Protein AF-A0A9Q0TB83-F1 (afdb_monomer_lite)

pLDDT: mean 80.04, std 19.89, range [26.11, 98.31]

Secondary structure (DSSP, 8-state):
--THHHHHHHHHHHHHHHHHHHHHHHHHHHHHHHHHHHHHHHHHHHHHHHHHHHHHHHHHHHHHHHHHHHHHHHHHHHHHHHHHHHHHHHHHHHHHHHHHHHHHHHHHHHHHHHHHHHHHHHHHHHHHHHHHHHHHHHHHHHHHHHHHHHHHHHHHHHHHHHHHHHHHHHHHHHHHHHHHHHHHHHHHHHHHHHHHHHHHHHHHHHHHHHHHHHHHHHHHHHHHHHHHHHHHHHHHHHHHHHHHHHHHHHHHHHHHHHHHHHHHHHHHHHHHHHHHHHHHHHHHHHHHHHHHHHHHHHHHHHHHHHHHHHHHHHHHHHHHHHHHHHHHHHHHTTS------------------------------------------------------------S-SSSTTTTTTTHHHHHHHHHHHHHHHHHHHHHHHHHHHHHHHHHHHHHTTTHHHHHHHHHHHHHHHHHHHHHHHHHHHHHHHHHHHHHHHHHHHHHHHHHHHHHHHHHHHHHHHHHHHHHHHHHHHHHHHHHHHSSHHHHHHHHHHHHHHHHHHHHHHHHHHHHHHHHHHHHHHHHHHHHHHHHHHHTTS-SS--HHHHHHHHHHHHHHHHHHHHHHHHHHHHHHHHHHHTT--S--SS--HHHHHHHHHHHHHHHHHHHHHHHHHHHHHHHHHHHHHHHTS-------------------------------

InterPro domains:
  IPR044986 Kinesin-like protein KIF15/KIN-12 [PTHR37739] (1-675)

Organism: Salix viminalis (NCBI:txid40686)

Foldseek 3Di:
DDDPPVVVVVVVVVVVVVVVVVVVVVVVVVVVVVVVVVVVVVVVVVVVVVVVVVVVVVVVVVVVVVVVVVVVVVVVVVVVVVVVVVVVVVVVVVVVVVVVVVVVVVVVVVVVVVVVVVVVVVVVVVVVVVVVVVVVVVVVVVVVVVVVVVVVVVVVVVVVVVVVVVVVVVVVVVVVVVVVVVVVVVVVVVVVVVVVVVVVVVVVVVVVVVVVVVVVVVVVVVVVVVVVVVVVVVVVVVVVVVVVVVVVVVVVVVVVVVVVVVVVVVVVVVVVVVVVVVVVVVVVVVVVVVVVVVVVVVVVVVVVVVVVVVVVVVVVVVVVVVVVVVVVCVVPVVDDDDDDDDYYDDDDDYDYYDYDDYYDDYDDDYDDDYDDDDDDDDDDDDDDDDDDDDDDDDPVPDDPVPPPPPVVVPVVVVVVVVVVVVVVVVVVVVVVVVVVVVVVVVVPVVPPPVVVVVVVVVVVVVVVVVVVVVVVVVVVVVVVVVVVVVVVVVVVVVVVVVVVVVVVVVVVVVVVVVVVVVVVVVVVVCCVVPPPPVVVVVVVVVVVVVVVVVVVVVVVVVVVVVVVVVVVVVVVVLQVQLVVCVVVVHHSDDPVVVVVVVVVVVVVVVVVVVVVVVVLQVVLVVLCVLLVNPDDDPDRDNVNSVVSNVSNVVVVVVVVVVVVVVVVVVVVVVVVVVVVVDDDDDDDDDDDDDDDDDDDDDDDDDDDDDDDD

Structure (mmCIF, N/CA/C/O backbone):
data_AF-A0A9Q0TB83-F1
#
_entry.id   AF-A0A9Q0TB83-F1
#
loop_
_atom_site.group_PDB
_atom_site.id
_atom_site.type_symbol
_atom_site.label_atom_id
_atom_site.label_alt_id
_atom_site.label_comp_id
_atom_site.label_asym_id
_atom_site.label_entity_id
_atom_site.label_seq_id
_atom_site.pdbx_PDB_ins_code
_atom_site.Cartn_x
_atom_site.Cartn_y
_atom_site.Cartn_z
_atom_site.occupancy
_atom_site.B_iso_or_equiv
_atom_site.auth_seq_id
_atom_site.auth_comp_id
_atom_site.auth_asym_id
_atom_site.auth_atom_id
_atom_site.pdbx_PDB_model_num
ATOM 1 N N . MET A 1 1 ? 113.212 32.435 -199.109 1.00 47.84 1 MET A N 1
ATOM 2 C CA . MET A 1 1 ? 112.636 33.709 -198.626 1.00 47.84 1 MET A CA 1
ATOM 3 C C . MET A 1 1 ? 111.562 33.370 -197.595 1.00 47.84 1 MET A C 1
ATOM 5 O O . MET A 1 1 ? 110.557 32.819 -198.005 1.00 47.84 1 MET A O 1
ATOM 9 N N . SER A 1 2 ? 111.717 33.551 -196.282 1.00 51.28 2 SER A N 1
ATOM 10 C CA . SER A 1 2 ? 112.899 33.879 -195.463 1.00 51.28 2 SER A CA 1
ATOM 11 C C . SER A 1 2 ? 112.811 33.107 -194.129 1.00 51.28 2 SER A C 1
ATOM 13 O O . SER A 1 2 ? 111.715 32.747 -193.710 1.00 51.28 2 SER A O 1
ATOM 15 N N . LEU A 1 3 ? 113.940 32.843 -193.462 1.00 61.44 3 LEU A N 1
ATOM 16 C CA . LEU A 1 3 ? 114.033 31.925 -192.308 1.00 61.44 3 LEU A CA 1
ATOM 17 C C . LEU A 1 3 ? 113.318 32.427 -191.031 1.00 61.44 3 LEU A C 1
ATOM 19 O O . LEU A 1 3 ? 113.013 31.650 -190.132 1.00 61.44 3 LEU A O 1
ATOM 23 N N . GLN A 1 4 ? 113.062 33.733 -190.943 1.00 61.66 4 GLN A N 1
ATOM 24 C CA . GLN A 1 4 ? 112.719 34.432 -189.699 1.00 61.66 4 GLN A CA 1
ATOM 25 C C . GLN A 1 4 ? 111.324 34.102 -189.128 1.00 61.66 4 GLN A C 1
ATOM 27 O O . GLN A 1 4 ? 111.122 34.214 -187.922 1.00 61.66 4 GLN A O 1
ATOM 32 N N . ALA A 1 5 ? 110.375 33.658 -189.961 1.00 62.22 5 ALA A N 1
ATOM 33 C CA . ALA A 1 5 ? 109.004 33.360 -189.527 1.00 62.22 5 ALA A CA 1
ATOM 34 C C . ALA A 1 5 ? 108.886 32.067 -188.691 1.00 62.22 5 ALA A C 1
ATOM 36 O O . ALA A 1 5 ? 108.107 32.009 -187.743 1.00 62.22 5 ALA A O 1
ATOM 37 N N . GLU A 1 6 ? 109.680 31.038 -189.006 1.00 64.75 6 GLU A N 1
ATOM 38 C CA . GLU A 1 6 ? 109.620 29.736 -188.317 1.00 64.75 6 GLU A CA 1
ATOM 39 C C . GLU A 1 6 ? 110.173 29.814 -186.883 1.00 64.75 6 GLU A C 1
ATOM 41 O O . GLU A 1 6 ? 109.763 29.053 -186.007 1.00 64.75 6 GLU A O 1
ATOM 46 N N . LEU A 1 7 ? 111.093 30.753 -186.635 1.00 66.06 7 LEU A N 1
ATOM 47 C CA . LEU A 1 7 ? 111.731 30.948 -185.333 1.00 66.06 7 LEU A CA 1
ATOM 48 C C . LEU A 1 7 ? 110.746 31.563 -184.323 1.00 66.06 7 LEU A C 1
ATOM 50 O O . LEU A 1 7 ? 110.625 31.051 -183.213 1.00 66.06 7 LEU A O 1
ATOM 54 N N . LEU A 1 8 ? 109.959 32.562 -184.748 1.00 68.19 8 LEU A N 1
ATOM 55 C CA . LEU A 1 8 ? 108.850 33.119 -183.959 1.00 68.19 8 LEU A CA 1
ATOM 56 C C . LEU A 1 8 ? 107.824 32.040 -183.581 1.00 68.19 8 LEU A C 1
ATOM 58 O O . LEU A 1 8 ? 107.511 31.887 -182.404 1.00 68.19 8 LEU A O 1
ATOM 62 N N . ARG A 1 9 ? 107.381 31.207 -184.540 1.00 76.81 9 ARG A N 1
ATOM 63 C CA . ARG A 1 9 ? 106.395 30.146 -184.246 1.00 76.81 9 ARG A CA 1
ATOM 64 C C . ARG A 1 9 ? 106.901 29.133 -183.208 1.00 76.81 9 ARG A C 1
ATOM 66 O O . ARG A 1 9 ? 106.096 28.568 -182.476 1.00 76.81 9 ARG A O 1
ATOM 73 N N . LYS A 1 10 ? 108.214 28.881 -183.129 1.00 72.81 10 LYS A N 1
ATOM 74 C CA . LYS A 1 10 ? 108.795 28.009 -182.092 1.00 72.81 10 LYS A CA 1
ATOM 75 C C . LYS A 1 10 ? 108.897 28.684 -180.726 1.00 72.81 10 LYS A C 1
ATOM 77 O O . LYS A 1 10 ? 108.683 28.011 -179.722 1.00 72.81 10 LYS A O 1
ATOM 82 N N . ASP A 1 11 ? 109.190 29.979 -180.693 1.00 76.88 11 ASP A N 1
ATOM 83 C CA . ASP A 1 11 ? 109.245 30.766 -179.458 1.00 76.88 11 ASP A CA 1
ATOM 84 C C . ASP A 1 11 ? 107.853 30.876 -178.804 1.00 76.88 11 ASP A C 1
ATOM 86 O O . ASP A 1 11 ? 107.709 30.700 -177.596 1.00 76.88 11 ASP A O 1
ATOM 90 N N . ASP A 1 12 ? 106.798 31.040 -179.606 1.00 76.75 12 ASP A N 1
ATOM 91 C CA . ASP A 1 12 ? 105.415 31.058 -179.112 1.00 76.75 12 ASP A CA 1
ATOM 92 C C . ASP A 1 12 ? 104.936 29.682 -178.612 1.00 76.75 12 ASP A C 1
ATOM 94 O O . ASP A 1 12 ? 104.252 29.603 -177.591 1.00 76.75 12 ASP A O 1
ATOM 98 N N . ILE A 1 13 ? 105.360 28.581 -179.249 1.00 75.06 13 ILE A N 1
ATOM 99 C CA . ILE A 1 13 ? 105.106 27.216 -178.745 1.00 75.06 13 ILE A CA 1
ATOM 100 C C . ILE A 1 13 ? 105.832 26.971 -177.411 1.00 75.06 13 ILE A C 1
ATOM 102 O O . ILE A 1 13 ? 105.264 26.350 -176.514 1.00 75.06 13 ILE A O 1
ATOM 106 N N . LEU A 1 14 ? 107.061 27.474 -177.245 1.00 73.88 14 LEU A N 1
ATOM 107 C CA . LEU A 1 14 ? 107.795 27.375 -175.977 1.00 73.88 14 LEU A CA 1
ATOM 108 C C . LEU A 1 14 ? 107.129 28.180 -174.853 1.00 73.88 14 LEU A C 1
ATOM 110 O O . LEU A 1 14 ? 107.052 27.685 -173.730 1.00 73.88 14 LEU A O 1
ATOM 114 N N . LYS A 1 15 ? 106.587 29.369 -175.148 1.00 75.50 15 LYS A N 1
ATOM 115 C CA . LYS A 1 15 ? 105.777 30.141 -174.187 1.00 75.50 15 LYS A CA 1
ATOM 116 C C . LYS A 1 15 ? 104.497 29.400 -173.801 1.00 75.50 15 LYS A C 1
ATOM 118 O O . LYS A 1 15 ? 104.183 29.351 -172.618 1.00 75.50 15 LYS A O 1
ATOM 123 N N . GLY A 1 16 ? 103.809 28.782 -174.766 1.00 76.81 16 GLY A N 1
ATOM 124 C CA . GLY A 1 16 ? 102.638 27.934 -174.511 1.00 76.81 16 GLY A CA 1
ATOM 125 C C . GLY A 1 16 ? 102.958 26.773 -173.566 1.00 76.81 16 GLY A C 1
ATOM 126 O O . GLY A 1 16 ? 102.356 26.662 -172.506 1.00 76.81 16 GLY A O 1
ATOM 127 N N . LEU A 1 17 ? 103.991 25.983 -173.876 1.00 77.94 17 LEU A N 1
ATOM 128 C CA . LEU A 1 17 ? 104.422 24.869 -173.020 1.00 77.94 17 LEU A CA 1
ATOM 129 C C . LEU A 1 17 ? 104.922 25.326 -171.639 1.00 77.94 17 LEU A C 1
ATOM 131 O O . LEU A 1 17 ? 104.732 24.613 -170.655 1.00 77.94 17 LEU A O 1
ATOM 135 N N . SER A 1 18 ? 105.540 26.508 -171.540 1.00 76.56 18 SER A N 1
ATOM 136 C CA . SER A 1 18 ? 105.903 27.101 -170.248 1.00 76.56 18 SER A CA 1
ATOM 137 C C . SER A 1 18 ? 104.668 27.491 -169.435 1.00 76.56 18 SER A C 1
ATOM 139 O O . SER A 1 18 ? 104.659 27.276 -168.227 1.00 76.56 18 SER A O 1
ATOM 141 N N . PHE A 1 19 ? 103.637 28.046 -170.078 1.00 82.75 19 PHE A N 1
ATOM 142 C CA . PHE A 1 19 ? 102.373 28.398 -169.436 1.00 82.75 19 PHE A CA 1
ATOM 143 C C . PHE A 1 19 ? 101.620 27.148 -168.965 1.00 82.75 19 PHE A C 1
ATOM 145 O O . PHE A 1 19 ? 101.244 27.081 -167.799 1.00 82.75 19 PHE A O 1
ATOM 152 N N . ASP A 1 20 ? 101.490 26.126 -169.815 1.00 81.69 20 ASP A N 1
ATOM 153 C CA . ASP A 1 20 ? 100.854 24.851 -169.462 1.00 81.69 20 ASP A CA 1
ATOM 154 C C . ASP A 1 20 ? 101.584 24.152 -168.301 1.00 81.69 20 ASP A C 1
ATOM 156 O O . ASP A 1 20 ? 100.946 23.593 -167.408 1.00 81.69 20 ASP A O 1
ATOM 160 N N . MET A 1 21 ? 102.922 24.222 -168.264 1.00 78.88 21 MET A N 1
ATOM 161 C CA . MET A 1 21 ? 103.725 23.695 -167.155 1.00 78.88 21 MET A CA 1
ATOM 162 C C . MET A 1 21 ? 103.516 24.489 -165.859 1.00 78.88 21 MET A C 1
ATOM 164 O O . MET A 1 21 ? 103.385 23.885 -164.795 1.00 78.88 21 MET A O 1
ATOM 168 N N . SER A 1 22 ? 103.437 25.823 -165.927 1.00 78.25 22 SER A N 1
ATOM 169 C CA . SER A 1 22 ? 103.083 26.653 -164.769 1.00 78.25 22 SER A CA 1
ATOM 170 C C . SER A 1 22 ? 101.671 26.351 -164.264 1.00 78.25 22 SER A C 1
ATOM 172 O O . SER A 1 22 ? 101.496 26.194 -163.061 1.00 78.25 22 SER A O 1
ATOM 174 N N . LEU A 1 23 ? 100.694 26.183 -165.160 1.00 79.69 23 LEU A N 1
ATOM 175 C CA . LEU A 1 23 ? 99.310 25.846 -164.815 1.00 79.69 23 LEU A CA 1
ATOM 176 C C . LEU A 1 23 ? 99.207 24.447 -164.179 1.00 79.69 23 LEU A C 1
ATOM 178 O O . LEU A 1 23 ? 98.492 24.250 -163.196 1.00 79.69 23 LEU A O 1
ATOM 182 N N . LEU A 1 24 ? 99.972 23.476 -164.691 1.00 80.25 24 LEU A N 1
ATOM 183 C CA . LEU A 1 24 ? 100.104 22.148 -164.088 1.00 80.25 24 LEU A CA 1
ATOM 184 C C . LEU A 1 24 ? 100.742 22.224 -162.698 1.00 80.25 24 LEU A C 1
ATOM 186 O O . LEU A 1 24 ? 100.201 21.634 -161.764 1.00 80.25 24 LEU A O 1
ATOM 190 N N . GLN A 1 25 ? 101.834 22.972 -162.530 1.00 81.38 25 GLN A N 1
ATOM 191 C CA . GLN A 1 25 ? 102.493 23.160 -161.235 1.00 81.38 25 GLN A CA 1
ATOM 192 C C . GLN A 1 25 ? 101.585 23.877 -160.220 1.00 81.38 25 GLN A C 1
ATOM 194 O O . GLN A 1 25 ? 101.531 23.471 -159.060 1.00 81.38 25 GLN A O 1
ATOM 199 N N . GLU A 1 26 ? 100.835 24.891 -160.650 1.00 79.94 26 GLU A N 1
ATOM 200 C CA . GLU A 1 26 ? 99.838 25.595 -159.838 1.00 79.94 26 GLU A CA 1
ATOM 201 C C . GLU A 1 26 ? 98.699 24.653 -159.422 1.00 79.94 26 GLU A C 1
ATOM 203 O O . GLU A 1 26 ? 98.368 24.574 -158.240 1.00 79.94 26 GLU A O 1
ATOM 208 N N . SER A 1 27 ? 98.165 23.850 -160.351 1.00 80.06 27 SER A N 1
ATOM 209 C CA . SER A 1 27 ? 97.141 22.842 -160.037 1.00 80.06 27 SER A CA 1
ATOM 210 C C . SER A 1 27 ? 97.658 21.738 -159.102 1.00 80.06 27 SER A C 1
ATOM 212 O O . SER A 1 27 ? 96.923 21.274 -158.229 1.00 80.06 27 SER A O 1
ATOM 214 N N . ALA A 1 28 ? 98.932 21.349 -159.226 1.00 80.62 28 ALA A N 1
ATOM 215 C CA . ALA A 1 28 ? 99.582 20.361 -158.368 1.00 80.62 28 ALA A CA 1
ATOM 216 C C . ALA A 1 28 ? 99.884 20.908 -156.962 1.00 80.62 28 ALA A C 1
ATOM 218 O O . ALA A 1 28 ? 99.779 20.157 -155.993 1.00 80.62 28 ALA A O 1
ATOM 219 N N . SER A 1 29 ? 100.206 22.202 -156.830 1.00 82.94 29 SER A N 1
ATOM 220 C CA . SER A 1 29 ? 100.262 22.863 -155.519 1.00 82.94 29 SER A CA 1
ATOM 221 C C . SER A 1 29 ? 98.865 22.927 -154.922 1.00 82.94 29 SER A C 1
ATOM 223 O O . SER A 1 29 ? 98.625 22.303 -153.901 1.00 82.94 29 SER A O 1
ATOM 225 N N . ASN A 1 30 ? 97.904 23.541 -155.616 1.00 83.50 30 ASN A N 1
ATOM 226 C CA . ASN A 1 30 ? 96.541 23.743 -155.123 1.00 83.50 30 ASN A CA 1
ATOM 227 C C . ASN A 1 30 ? 95.863 22.421 -154.701 1.00 83.50 30 ASN A C 1
ATOM 229 O O . ASN A 1 30 ? 95.249 22.355 -153.643 1.00 83.50 30 ASN A O 1
ATOM 233 N N . THR A 1 31 ? 96.030 21.327 -155.454 1.00 84.12 31 THR A N 1
ATOM 234 C CA . THR A 1 31 ? 95.508 20.002 -155.048 1.00 84.12 31 THR A CA 1
ATOM 235 C C . THR A 1 31 ? 96.263 19.369 -153.876 1.00 84.12 31 THR A C 1
ATOM 237 O O . THR A 1 31 ? 95.663 18.611 -153.111 1.00 84.12 31 THR A O 1
ATOM 240 N N . LYS A 1 32 ? 97.551 19.679 -153.679 1.00 86.19 32 LYS A N 1
ATOM 241 C CA . LYS A 1 32 ? 98.289 19.298 -152.468 1.00 86.19 32 LYS A CA 1
ATOM 242 C C . LYS A 1 32 ? 97.834 20.132 -151.267 1.00 86.19 32 LYS A C 1
ATOM 244 O O . LYS A 1 32 ? 97.542 19.558 -150.225 1.00 86.19 32 LYS A O 1
ATOM 249 N N . ASP A 1 33 ? 97.716 21.442 -151.432 1.00 84.94 33 ASP A N 1
ATOM 250 C CA . ASP A 1 33 ? 97.310 22.389 -150.396 1.00 84.94 33 ASP A CA 1
ATOM 251 C C . ASP A 1 33 ? 95.868 22.082 -149.936 1.00 84.94 33 ASP A C 1
ATOM 253 O O . ASP A 1 33 ? 95.614 21.934 -148.745 1.00 84.94 33 ASP A O 1
ATOM 257 N N . GLN A 1 34 ? 94.944 21.805 -150.867 1.00 85.38 34 GLN A N 1
ATOM 258 C CA . GLN A 1 34 ? 93.609 21.262 -150.566 1.00 85.38 34 GLN A CA 1
ATOM 259 C C . GLN A 1 34 ? 93.661 19.927 -149.810 1.00 85.38 34 GLN A C 1
ATOM 261 O O . GLN A 1 34 ? 92.884 19.722 -148.880 1.00 85.38 34 GLN A O 1
ATOM 266 N N . LYS A 1 35 ? 94.554 19.006 -150.192 1.00 87.06 35 LYS A N 1
ATOM 267 C CA . LYS A 1 35 ? 94.688 17.694 -149.543 1.00 87.06 35 LYS A CA 1
ATOM 268 C C . LYS A 1 35 ? 95.242 17.799 -148.124 1.00 87.06 35 LYS A C 1
ATOM 270 O O . LYS A 1 35 ? 94.802 17.046 -147.259 1.00 87.06 35 LYS A O 1
ATOM 275 N N . ASP A 1 36 ? 96.201 18.686 -147.888 1.00 86.75 36 ASP A N 1
ATOM 276 C CA . ASP A 1 36 ? 96.790 18.883 -146.567 1.00 86.75 36 ASP A CA 1
ATOM 277 C C . ASP A 1 36 ? 95.835 19.692 -145.659 1.00 86.75 36 ASP A C 1
ATOM 279 O O . ASP A 1 36 ? 95.626 19.275 -144.522 1.00 86.75 36 ASP A O 1
ATOM 283 N N . ASN A 1 37 ? 95.102 20.686 -146.187 1.00 87.06 37 ASN A N 1
ATOM 284 C CA . ASN A 1 37 ? 93.962 21.319 -145.497 1.00 87.06 37 ASN A CA 1
ATOM 285 C C . ASN A 1 37 ? 92.870 20.299 -145.116 1.00 87.06 37 ASN A C 1
ATOM 287 O O . ASN A 1 37 ? 92.308 20.355 -144.026 1.00 87.06 37 ASN A O 1
ATOM 291 N N . LEU A 1 38 ? 92.550 19.349 -146.005 1.00 87.00 38 LEU A N 1
ATOM 292 C CA . LEU A 1 38 ? 91.522 18.334 -145.746 1.00 87.00 38 LEU A CA 1
ATOM 293 C C . LEU A 1 38 ? 91.980 17.322 -144.684 1.00 87.00 38 LEU A C 1
ATOM 295 O O . LEU A 1 38 ? 91.157 16.878 -143.890 1.00 87.00 38 LEU A O 1
ATOM 299 N N . LYS A 1 39 ? 93.283 17.008 -144.597 1.00 88.62 39 LYS A N 1
ATOM 300 C CA . LYS A 1 39 ? 93.833 16.268 -143.446 1.00 88.62 39 LYS A CA 1
ATOM 301 C C . LYS A 1 39 ? 93.726 17.069 -142.155 1.00 88.62 39 LYS A C 1
ATOM 303 O O . LYS A 1 39 ? 93.330 16.492 -141.155 1.00 88.62 39 LYS A O 1
ATOM 308 N N . GLU A 1 40 ? 94.076 18.356 -142.166 1.00 88.38 40 GLU A N 1
ATOM 309 C CA . GLU A 1 40 ? 93.980 19.214 -140.979 1.00 88.38 40 GLU A CA 1
ATOM 310 C C . GLU A 1 40 ? 92.530 19.269 -140.471 1.00 88.38 40 GLU A C 1
ATOM 312 O O . GLU A 1 40 ? 92.277 19.057 -139.283 1.00 88.38 40 GLU A O 1
ATOM 317 N N . MET A 1 41 ? 91.568 19.411 -141.389 1.00 87.00 41 MET A N 1
ATOM 318 C CA . MET A 1 41 ? 90.133 19.315 -141.109 1.00 87.00 41 MET A CA 1
ATOM 319 C C . MET A 1 41 ? 89.727 17.945 -140.541 1.00 87.00 41 MET A C 1
ATOM 321 O O . MET A 1 41 ? 88.942 17.897 -139.602 1.00 87.00 41 MET A O 1
ATOM 325 N N . VAL A 1 42 ? 90.273 16.833 -141.049 1.00 89.25 42 VAL A N 1
ATOM 326 C CA . VAL A 1 42 ? 90.033 15.497 -140.467 1.00 89.25 42 VAL A CA 1
ATOM 327 C C . VAL A 1 42 ? 90.627 15.395 -139.062 1.00 89.25 42 VAL A C 1
ATOM 329 O O . VAL A 1 42 ? 89.900 15.042 -138.147 1.00 89.25 42 VAL A O 1
ATOM 332 N N . THR A 1 43 ? 91.883 15.791 -138.839 1.00 89.38 43 THR A N 1
ATOM 333 C CA . THR A 1 43 ? 92.513 15.709 -137.505 1.00 89.38 43 THR A CA 1
ATOM 334 C C . THR A 1 43 ? 91.873 16.635 -136.469 1.00 89.38 43 THR A C 1
ATOM 336 O O . THR A 1 43 ? 91.892 16.337 -135.279 1.00 89.38 43 THR A O 1
ATOM 339 N N . THR A 1 44 ? 91.286 17.756 -136.900 1.00 89.25 44 THR A N 1
ATOM 340 C CA . THR A 1 44 ? 90.510 18.640 -136.016 1.00 89.25 44 THR A CA 1
ATOM 341 C C . THR A 1 44 ? 89.094 18.117 -135.781 1.00 89.25 44 THR A C 1
ATOM 343 O O . THR A 1 44 ? 88.579 18.289 -134.682 1.00 89.25 44 THR A O 1
ATOM 346 N N . MET A 1 45 ? 88.489 17.417 -136.746 1.00 90.88 45 MET A N 1
ATOM 347 C CA . MET A 1 45 ? 87.229 16.694 -136.549 1.00 90.88 45 MET A CA 1
ATOM 348 C C . MET A 1 45 ? 87.406 15.503 -135.594 1.00 90.88 45 MET A C 1
ATOM 350 O O . MET A 1 45 ? 86.642 15.393 -134.645 1.00 90.88 45 MET A O 1
ATOM 354 N N . GLU A 1 46 ? 88.450 14.687 -135.770 1.00 91.50 46 GLU A N 1
ATOM 355 C CA . GLU A 1 46 ? 88.827 13.591 -134.862 1.00 91.50 46 GLU A CA 1
ATOM 356 C C . GLU A 1 46 ? 89.052 14.113 -133.429 1.00 91.50 46 GLU A C 1
ATOM 358 O O . GLU A 1 46 ? 88.506 13.564 -132.475 1.00 91.50 46 GLU A O 1
ATOM 363 N N . ALA A 1 47 ? 89.772 15.232 -133.267 1.00 91.00 47 ALA A N 1
ATOM 364 C CA . ALA A 1 47 ? 89.976 15.859 -131.959 1.00 91.00 47 ALA A CA 1
ATOM 365 C C . ALA A 1 47 ? 88.680 16.411 -131.326 1.00 91.00 47 ALA A C 1
ATOM 367 O O . ALA A 1 47 ? 88.531 16.370 -130.105 1.00 91.00 47 ALA A O 1
ATOM 368 N N . LEU A 1 48 ? 87.739 16.915 -132.135 1.00 92.00 48 LEU A N 1
ATOM 369 C CA . LEU A 1 48 ? 86.422 17.364 -131.669 1.00 92.00 48 LEU A CA 1
ATOM 370 C C . LEU A 1 48 ? 85.485 16.192 -131.341 1.00 92.00 48 LEU A C 1
ATOM 372 O O . LEU A 1 48 ? 84.664 16.321 -130.436 1.00 92.00 48 LEU A O 1
ATOM 376 N N . GLU A 1 49 ? 85.606 15.055 -132.029 1.00 92.50 49 GLU A N 1
ATOM 377 C CA . GLU A 1 49 ? 84.899 13.815 -131.689 1.00 92.50 49 GLU A CA 1
ATOM 378 C C . GLU A 1 49 ? 85.421 13.234 -130.363 1.00 92.50 49 GLU A C 1
ATOM 380 O O . GLU A 1 49 ? 84.616 12.927 -129.483 1.00 92.50 49 GLU A O 1
ATOM 385 N N . ASP A 1 50 ? 86.743 13.188 -130.158 1.00 93.00 50 ASP A N 1
ATOM 386 C CA . ASP A 1 50 ? 87.356 12.816 -128.873 1.00 93.00 50 ASP A CA 1
ATOM 387 C C . ASP A 1 50 ? 86.930 13.771 -127.737 1.00 93.00 50 ASP A C 1
ATOM 389 O O . ASP A 1 50 ? 86.535 13.315 -126.658 1.00 93.00 50 ASP A O 1
ATOM 393 N N . GLU A 1 51 ? 86.943 15.095 -127.957 1.00 93.75 51 GLU A N 1
ATOM 394 C CA . GLU A 1 51 ? 86.461 16.058 -126.955 1.00 93.75 51 GLU A CA 1
ATOM 395 C C . GLU A 1 51 ? 84.961 15.879 -126.668 1.00 93.75 51 GLU A C 1
ATOM 397 O O . GLU A 1 51 ? 84.558 15.909 -125.502 1.00 93.75 51 GLU A O 1
ATOM 402 N N . LEU A 1 52 ? 84.132 15.631 -127.689 1.00 93.19 52 LEU A N 1
ATOM 403 C CA . LEU A 1 52 ? 82.699 15.376 -127.528 1.00 93.19 52 LEU A CA 1
ATOM 404 C C . LEU A 1 52 ? 82.432 14.095 -126.725 1.00 93.19 52 LEU A C 1
ATOM 406 O O . LEU A 1 52 ? 81.566 14.102 -125.850 1.00 93.19 52 LEU A O 1
ATOM 410 N N . VAL A 1 53 ? 83.191 13.019 -126.958 1.00 94.38 53 VAL A N 1
ATOM 411 C CA . VAL A 1 53 ? 83.106 11.774 -126.173 1.00 94.38 53 VAL A CA 1
ATOM 412 C C . VAL A 1 53 ? 83.504 12.023 -124.716 1.00 94.38 53 VAL A C 1
ATOM 414 O O . VAL A 1 53 ? 82.781 11.612 -123.803 1.00 94.38 53 VAL A O 1
ATOM 417 N N . VAL A 1 54 ? 84.595 12.757 -124.469 1.00 93.62 54 VAL A N 1
ATOM 418 C CA . VAL A 1 54 ? 85.002 13.139 -123.106 1.00 93.62 54 VAL A CA 1
ATOM 419 C C . VAL A 1 54 ? 83.908 13.969 -122.429 1.00 93.62 54 VAL A C 1
ATOM 421 O O . VAL A 1 54 ? 83.498 13.637 -121.315 1.00 93.62 54 VAL A O 1
ATOM 424 N N . LYS A 1 55 ? 83.372 14.991 -123.106 1.00 94.44 55 LYS A N 1
ATOM 425 C CA . LYS A 1 55 ? 82.313 15.875 -122.591 1.00 94.44 55 LYS A CA 1
ATOM 426 C C . LYS A 1 55 ? 80.987 15.142 -122.358 1.00 94.44 55 LYS A C 1
ATOM 428 O O . LYS A 1 55 ? 80.323 15.431 -121.366 1.00 94.44 55 LYS A O 1
ATOM 433 N N . SER A 1 56 ? 80.631 14.153 -123.184 1.00 93.31 56 SER A N 1
ATOM 434 C CA . SER A 1 56 ? 79.488 13.264 -122.919 1.00 93.31 56 SER A CA 1
ATOM 435 C C . SER A 1 56 ? 79.723 12.431 -121.659 1.00 93.31 56 SER A C 1
ATOM 437 O O . SER A 1 56 ? 78.845 12.356 -120.805 1.00 93.31 56 SER A O 1
ATOM 439 N N . SER A 1 57 ? 80.932 11.889 -121.467 1.00 93.69 57 SER A N 1
ATOM 440 C CA . SER A 1 57 ? 81.255 11.107 -120.265 1.00 93.69 57 SER A CA 1
ATOM 441 C C . SER A 1 57 ? 81.290 11.953 -118.979 1.00 93.69 57 SER A C 1
ATOM 443 O O . SER A 1 57 ? 80.938 11.459 -117.907 1.00 93.69 57 SER A O 1
ATOM 445 N N . GLU A 1 58 ? 81.676 13.233 -119.065 1.00 94.31 58 GLU A N 1
ATOM 446 C CA . GLU A 1 58 ? 81.566 14.213 -117.972 1.00 94.31 58 GLU A CA 1
ATOM 447 C C . GLU A 1 58 ? 80.096 14.560 -117.671 1.00 94.31 58 GLU A C 1
ATOM 449 O O . GLU A 1 58 ? 79.700 14.652 -116.504 1.00 94.31 58 GLU A O 1
ATOM 454 N N . LEU A 1 59 ? 79.265 14.714 -118.708 1.00 94.38 59 LEU A N 1
ATOM 455 C CA . LEU A 1 59 ? 77.829 14.967 -118.572 1.00 94.38 59 LEU A CA 1
ATOM 456 C C . LEU A 1 59 ? 77.099 13.768 -117.943 1.00 94.38 59 LEU A C 1
ATOM 458 O O . LEU A 1 59 ? 76.326 13.942 -117.007 1.00 94.38 59 LEU A O 1
ATOM 462 N N . GLU A 1 60 ? 77.392 12.544 -118.377 1.00 95.06 60 GLU A N 1
ATOM 463 C CA . GLU A 1 60 ? 76.838 11.317 -117.789 1.00 95.06 60 GLU A CA 1
ATOM 464 C C . GLU A 1 60 ? 77.242 11.155 -116.315 1.00 95.06 60 GLU A C 1
ATOM 466 O O . GLU A 1 60 ? 76.397 10.853 -115.470 1.00 95.06 60 GLU A O 1
ATOM 471 N N . GLN A 1 61 ? 78.506 11.433 -115.970 1.00 94.94 61 GLN A N 1
ATOM 472 C CA . GLN A 1 61 ? 78.977 11.411 -114.579 1.00 94.94 61 GLN A CA 1
ATOM 473 C C . GLN A 1 61 ? 78.297 12.476 -113.707 1.00 94.94 61 GLN A C 1
ATOM 475 O O . GLN A 1 61 ? 77.955 12.198 -112.556 1.00 94.94 61 GLN A O 1
ATOM 480 N N . THR A 1 62 ? 78.076 13.684 -114.231 1.00 94.00 62 THR A N 1
ATOM 481 C CA . THR A 1 62 ? 77.399 14.757 -113.482 1.00 94.00 62 THR A CA 1
ATOM 482 C C . THR A 1 62 ? 75.893 14.520 -113.350 1.00 94.00 62 THR A C 1
ATOM 484 O O . THR A 1 62 ? 75.348 14.775 -112.277 1.00 94.00 62 THR A O 1
ATOM 487 N N . ILE A 1 63 ? 75.233 13.929 -114.353 1.00 95.31 63 ILE A N 1
ATOM 488 C CA . ILE A 1 63 ? 73.840 13.460 -114.255 1.00 95.31 63 ILE A CA 1
ATOM 489 C C . ILE A 1 63 ? 73.716 12.355 -113.197 1.00 95.31 63 ILE A C 1
ATOM 491 O O . ILE A 1 63 ? 72.864 12.453 -112.315 1.00 95.31 63 ILE A O 1
ATOM 495 N N . ALA A 1 64 ? 74.591 11.345 -113.222 1.00 95.06 64 ALA A N 1
ATOM 496 C CA . ALA A 1 64 ? 74.598 10.276 -112.220 1.00 95.06 64 ALA A CA 1
ATOM 497 C C . ALA A 1 64 ? 74.867 10.810 -110.799 1.00 95.06 64 ALA A C 1
ATOM 499 O O . ALA A 1 64 ? 74.296 10.316 -109.825 1.00 95.06 64 ALA A O 1
ATOM 500 N N . HIS A 1 65 ? 75.695 11.853 -110.665 1.00 95.44 65 HIS A N 1
ATOM 501 C CA . HIS A 1 65 ? 75.902 12.530 -109.388 1.00 95.44 65 HIS A CA 1
ATOM 502 C C . HIS A 1 65 ? 74.664 13.321 -108.931 1.00 95.44 65 HIS A C 1
ATOM 504 O O . HIS A 1 65 ? 74.313 13.233 -107.755 1.00 95.44 65 HIS A O 1
ATOM 510 N N . SER A 1 66 ? 73.967 14.023 -109.837 1.00 94.19 66 SER A N 1
ATOM 511 C CA . SER A 1 66 ? 72.696 14.707 -109.531 1.00 94.19 66 SER A CA 1
ATOM 512 C C . SER A 1 66 ? 71.641 13.714 -109.050 1.00 94.19 66 SER A C 1
ATOM 514 O O . SER A 1 66 ? 71.085 13.894 -107.975 1.00 94.19 66 SER A O 1
ATOM 516 N N . GLN A 1 67 ? 71.458 12.599 -109.763 1.00 95.69 67 GLN A N 1
ATOM 517 C CA . GLN A 1 67 ? 70.518 11.536 -109.386 1.00 95.69 67 GLN A CA 1
ATOM 518 C C . GLN A 1 67 ? 70.839 10.923 -108.013 1.00 95.69 67 GLN A C 1
ATOM 520 O O . GLN A 1 67 ? 69.929 10.621 -107.242 1.00 95.69 67 GLN A O 1
ATOM 525 N N . LEU A 1 68 ? 72.124 10.772 -107.664 1.00 96.19 68 LEU A N 1
ATOM 526 C CA . LEU A 1 68 ? 72.532 10.323 -106.329 1.00 96.19 68 LEU A CA 1
ATOM 527 C C . LEU A 1 68 ? 72.204 11.360 -105.241 1.00 96.19 68 LEU A C 1
ATOM 529 O O . LEU A 1 68 ? 71.771 10.981 -104.154 1.00 96.19 68 LEU A O 1
ATOM 533 N N . LEU A 1 69 ? 72.397 12.653 -105.519 1.00 95.44 69 LEU A N 1
ATOM 534 C CA . LEU A 1 69 ? 72.048 13.737 -104.595 1.00 95.44 69 LEU A CA 1
ATOM 535 C C . LEU A 1 69 ? 70.529 13.902 -104.449 1.00 95.44 69 LEU A C 1
ATOM 537 O O . LEU A 1 69 ? 70.054 14.125 -103.340 1.00 95.44 69 LEU A O 1
ATOM 541 N N . GLU A 1 70 ? 69.765 13.736 -105.528 1.00 95.56 70 GLU A N 1
ATOM 542 C CA . GLU A 1 70 ? 68.299 13.707 -105.526 1.00 95.56 70 GLU A CA 1
ATOM 543 C C . GLU A 1 70 ? 67.779 12.534 -104.686 1.00 95.56 70 GLU A C 1
ATOM 545 O O . GLU A 1 70 ? 66.955 12.746 -103.800 1.00 95.56 70 GLU A O 1
ATOM 550 N N . ALA A 1 71 ? 68.327 11.326 -104.874 1.00 94.88 71 ALA A N 1
ATOM 551 C CA . ALA A 1 71 ? 67.977 10.154 -104.072 1.00 94.88 71 ALA A CA 1
ATOM 552 C C . ALA A 1 71 ? 68.283 10.358 -102.574 1.00 94.88 71 ALA A C 1
ATOM 554 O O . ALA A 1 71 ? 67.445 10.056 -101.720 1.00 94.88 71 ALA A O 1
ATOM 555 N N . GLN A 1 72 ? 69.452 10.924 -102.246 1.00 96.56 72 GLN A N 1
ATOM 556 C CA . GLN A 1 72 ? 69.808 11.285 -100.869 1.00 96.56 72 GLN A CA 1
ATOM 557 C C . GLN A 1 72 ? 68.885 12.371 -100.300 1.00 96.56 72 GLN A C 1
ATOM 559 O O . GLN A 1 72 ? 68.494 12.287 -99.138 1.00 96.56 72 GLN A O 1
ATOM 564 N N . LEU A 1 73 ? 68.504 13.369 -101.101 1.00 95.88 73 LEU A N 1
ATOM 565 C CA . LEU A 1 73 ? 67.579 14.423 -100.690 1.00 95.88 73 LEU A CA 1
ATOM 566 C C . LEU A 1 73 ? 66.186 13.851 -100.396 1.00 95.88 73 LEU A C 1
ATOM 568 O O . LEU A 1 73 ? 65.626 14.172 -99.350 1.00 95.88 73 LEU A O 1
ATOM 572 N N . THR A 1 74 ? 65.660 12.959 -101.243 1.00 96.12 74 THR A N 1
ATOM 573 C CA . THR A 1 74 ? 64.390 12.265 -100.972 1.00 96.12 74 THR A CA 1
ATOM 574 C C . THR A 1 74 ? 64.467 11.402 -99.715 1.00 96.12 74 THR A C 1
ATOM 576 O O . THR A 1 74 ? 63.588 11.507 -98.867 1.00 96.12 74 THR A O 1
ATOM 579 N N . GLU A 1 75 ? 65.561 10.659 -99.503 1.00 96.25 75 GLU A N 1
ATOM 580 C CA . GLU A 1 75 ? 65.772 9.876 -98.275 1.00 96.25 75 GLU A CA 1
ATOM 581 C C . GLU A 1 75 ? 65.747 10.767 -97.017 1.00 96.25 75 GLU A C 1
ATOM 583 O O . GLU A 1 75 ? 65.190 10.381 -95.987 1.00 96.25 75 GLU A O 1
ATOM 588 N N . LYS A 1 76 ? 66.310 11.985 -97.082 1.00 96.50 76 LYS A N 1
ATOM 589 C CA . LYS A 1 76 ? 66.272 12.927 -95.950 1.00 96.50 76 LYS A CA 1
ATOM 590 C C . LYS A 1 76 ? 64.914 13.605 -95.775 1.00 96.50 76 LYS A C 1
ATOM 592 O O . LYS A 1 76 ? 64.527 13.822 -94.631 1.00 96.50 76 LYS A O 1
ATOM 597 N N . ILE A 1 77 ? 64.171 13.878 -96.848 1.00 96.50 77 ILE A N 1
ATOM 598 C CA . ILE A 1 77 ? 62.789 14.386 -96.776 1.00 96.50 77 ILE A CA 1
ATOM 599 C C . ILE A 1 77 ? 61.860 13.338 -96.149 1.00 96.50 77 ILE A C 1
ATOM 601 O O . ILE A 1 77 ? 61.072 13.672 -95.262 1.00 96.50 77 ILE A O 1
ATOM 605 N N . ASP A 1 78 ? 61.993 12.067 -96.530 1.00 96.62 78 ASP A N 1
ATOM 606 C CA . ASP A 1 78 ? 61.233 10.964 -95.937 1.00 96.62 78 ASP A CA 1
ATOM 607 C C . ASP A 1 78 ? 61.615 10.762 -94.462 1.00 96.62 78 ASP A C 1
ATOM 609 O O . ASP A 1 78 ? 60.743 10.623 -93.601 1.00 96.62 78 ASP A O 1
ATOM 613 N N . ALA A 1 79 ? 62.909 10.807 -94.127 1.00 96.69 79 ALA A N 1
ATOM 614 C CA . ALA A 1 79 ? 63.370 10.727 -92.740 1.00 96.69 79 ALA A CA 1
ATOM 615 C C . ALA A 1 79 ? 62.854 11.898 -91.881 1.00 96.69 79 ALA A C 1
ATOM 617 O O . ALA A 1 79 ? 62.398 11.672 -90.759 1.00 96.69 79 ALA A O 1
ATOM 618 N N . MET A 1 80 ? 62.864 13.130 -92.405 1.00 95.94 80 MET A N 1
ATOM 619 C CA . MET A 1 80 ? 62.279 14.298 -91.734 1.00 95.94 80 MET A CA 1
ATOM 620 C C . MET A 1 80 ? 60.771 14.135 -91.536 1.00 95.94 80 MET A C 1
ATOM 622 O O . MET A 1 80 ? 60.291 14.323 -90.425 1.00 95.94 80 MET A O 1
ATOM 626 N N . SER A 1 81 ? 60.042 13.700 -92.565 1.00 96.56 81 SER A N 1
ATOM 627 C CA . SER A 1 81 ? 58.587 13.498 -92.509 1.00 96.56 81 SER A CA 1
ATOM 628 C C . SER A 1 81 ? 58.185 12.446 -91.463 1.00 96.56 81 SER A C 1
ATOM 630 O O . SER A 1 81 ? 57.192 12.606 -90.751 1.00 96.56 81 SER A O 1
ATOM 632 N N . ASN A 1 82 ? 58.983 11.381 -91.313 1.00 96.25 82 ASN A N 1
ATOM 633 C CA . ASN A 1 82 ? 58.799 10.390 -90.250 1.00 96.25 82 ASN A CA 1
ATOM 634 C C . ASN A 1 82 ? 59.087 10.978 -88.856 1.00 96.25 82 ASN A C 1
ATOM 636 O O . ASN A 1 82 ? 58.281 10.790 -87.945 1.00 96.25 82 ASN A O 1
ATOM 640 N N . LEU A 1 83 ? 60.173 11.744 -88.694 1.00 96.19 83 LEU A N 1
ATOM 641 C CA . LEU A 1 83 ? 60.499 12.414 -87.428 1.00 96.19 83 LEU A CA 1
ATOM 642 C C . LEU A 1 83 ? 59.442 13.456 -87.025 1.00 96.19 83 LEU A C 1
ATOM 644 O O . LEU A 1 83 ? 59.058 13.504 -85.861 1.00 96.19 83 LEU A O 1
ATOM 648 N N . GLU A 1 84 ? 58.920 14.245 -87.965 1.00 96.12 84 GLU A N 1
ATOM 649 C CA . GLU A 1 84 ? 57.811 15.179 -87.729 1.00 96.12 84 GLU A CA 1
ATOM 650 C C . GLU A 1 84 ? 56.535 14.438 -87.299 1.00 96.12 84 GLU A C 1
ATOM 652 O O . GLU A 1 84 ? 55.870 14.844 -86.342 1.00 96.12 84 GLU A O 1
ATOM 657 N N . SER A 1 85 ? 56.233 13.302 -87.938 1.00 95.94 85 SER A N 1
ATOM 658 C CA . SER A 1 85 ? 55.121 12.425 -87.556 1.00 95.94 85 SER A CA 1
ATOM 659 C C . SER A 1 85 ? 55.278 11.873 -86.132 1.00 95.94 85 SER A C 1
ATOM 661 O O . SER A 1 85 ? 54.311 11.853 -85.368 1.00 95.94 85 SER A O 1
ATOM 663 N N . ASP A 1 86 ? 56.481 11.445 -85.746 1.00 96.44 86 ASP A N 1
ATOM 664 C CA . ASP A 1 86 ? 56.757 10.901 -84.411 1.00 96.44 86 ASP A CA 1
ATOM 665 C C . ASP A 1 86 ? 56.813 11.986 -83.324 1.00 96.44 86 ASP A C 1
ATOM 667 O O . ASP A 1 86 ? 56.303 11.769 -82.223 1.00 96.44 86 ASP A O 1
ATOM 671 N N . ILE A 1 87 ? 57.306 13.188 -83.640 1.00 96.50 87 ILE A N 1
ATOM 672 C CA . ILE A 1 87 ? 57.202 14.366 -82.766 1.00 96.50 87 ILE A CA 1
ATOM 673 C C . ILE A 1 87 ? 55.727 14.726 -82.536 1.00 96.50 87 ILE A C 1
ATOM 675 O O . ILE A 1 87 ? 55.328 14.939 -81.392 1.00 96.50 87 ILE A O 1
ATOM 679 N N . ALA A 1 88 ? 54.890 14.729 -83.579 1.00 96.44 88 ALA A N 1
ATOM 680 C CA . ALA A 1 88 ? 53.458 15.002 -83.445 1.00 96.44 88 ALA A CA 1
ATOM 681 C C . ALA A 1 88 ? 52.739 13.957 -82.567 1.00 96.44 88 ALA A C 1
ATOM 683 O O . ALA A 1 88 ? 51.953 14.326 -81.691 1.00 96.44 88 ALA A O 1
ATOM 684 N N . LYS A 1 89 ? 53.051 12.661 -82.729 1.00 96.81 89 LYS A N 1
ATOM 685 C CA . LYS A 1 89 ? 52.555 11.583 -81.845 1.00 96.81 89 LYS A CA 1
ATOM 686 C C . LYS A 1 89 ? 53.016 11.786 -80.398 1.00 96.81 89 LYS A C 1
ATOM 688 O O . LYS A 1 89 ? 52.213 11.645 -79.478 1.00 96.81 89 LYS A O 1
ATOM 693 N N . GLY A 1 90 ? 54.285 12.150 -80.196 1.00 96.38 90 GLY A N 1
ATOM 694 C CA . GLY A 1 90 ? 54.857 12.434 -78.879 1.00 96.38 90 GLY A CA 1
ATOM 695 C C . GLY A 1 90 ? 54.179 13.612 -78.176 1.00 96.38 90 GLY A C 1
ATOM 696 O O . GLY A 1 90 ? 53.835 13.504 -77.001 1.00 96.38 90 GLY A O 1
ATOM 697 N N . LEU A 1 91 ? 53.910 14.703 -78.901 1.00 96.50 91 LEU A N 1
ATOM 698 C CA . LEU A 1 91 ? 53.189 15.869 -78.381 1.00 96.50 91 LEU A CA 1
ATOM 699 C C . LEU A 1 91 ? 51.742 15.530 -77.995 1.00 96.50 91 LEU A C 1
ATOM 701 O O . LEU A 1 91 ? 51.310 15.915 -76.911 1.00 96.50 91 LEU A O 1
ATOM 705 N N . LEU A 1 92 ? 51.020 14.760 -78.817 1.00 96.75 92 LEU A N 1
ATOM 706 C CA . LEU A 1 92 ? 49.669 14.286 -78.482 1.00 96.75 92 LEU A CA 1
ATOM 707 C C . LEU A 1 92 ? 49.672 13.369 -77.248 1.00 96.75 92 LEU A C 1
ATOM 709 O O . LEU A 1 92 ? 48.835 13.523 -76.361 1.00 96.75 92 LEU A O 1
ATOM 713 N N . SER A 1 93 ? 50.643 12.456 -77.142 1.00 96.50 93 SER A N 1
ATOM 714 C CA . SER A 1 93 ? 50.790 11.602 -75.957 1.00 96.50 93 SER A CA 1
ATOM 715 C C . SER A 1 93 ? 51.096 12.415 -74.695 1.00 96.50 93 SER A C 1
ATOM 717 O O . SER A 1 93 ? 50.557 12.114 -73.633 1.00 96.50 93 SER A O 1
ATOM 719 N N . LEU A 1 94 ? 51.938 13.449 -74.797 1.00 96.38 94 LEU A N 1
ATOM 720 C CA . LEU A 1 94 ? 52.269 14.336 -73.682 1.00 96.38 94 LEU A CA 1
ATOM 721 C C . LEU A 1 94 ? 51.079 15.221 -73.283 1.00 96.38 94 LEU A C 1
ATOM 723 O O . LEU A 1 94 ? 50.867 15.445 -72.092 1.00 96.38 94 LEU A O 1
ATOM 727 N N . GLN A 1 95 ? 50.270 15.671 -74.246 1.00 97.06 95 GLN A N 1
ATOM 728 C CA . GLN A 1 95 ? 49.023 16.389 -73.979 1.00 97.06 95 GLN A CA 1
ATOM 729 C C . GLN A 1 95 ? 48.024 15.506 -73.218 1.00 97.06 95 GLN A C 1
ATOM 731 O O . GLN A 1 95 ? 47.514 15.939 -72.188 1.00 97.06 95 GLN A O 1
ATOM 736 N N . ASN A 1 96 ? 47.804 14.262 -73.661 1.00 96.00 96 ASN A N 1
ATOM 737 C CA . ASN A 1 96 ? 46.913 13.318 -72.978 1.00 96.00 96 ASN A CA 1
ATOM 738 C C . ASN A 1 96 ? 47.370 13.059 -71.533 1.00 96.00 96 ASN A C 1
ATOM 740 O O . ASN A 1 96 ? 46.594 13.253 -70.600 1.00 96.00 96 ASN A O 1
ATOM 744 N N . ILE A 1 97 ? 48.656 12.740 -71.334 1.00 96.31 97 ILE A N 1
ATOM 745 C CA . ILE A 1 97 ? 49.246 12.538 -70.000 1.00 96.31 97 ILE A CA 1
ATOM 746 C C . ILE A 1 97 ? 49.134 13.811 -69.137 1.00 96.31 97 ILE A C 1
ATOM 748 O O . ILE A 1 97 ? 48.936 13.717 -67.925 1.00 96.31 97 ILE A O 1
ATOM 752 N N . SER A 1 98 ? 49.224 15.010 -69.725 1.00 96.75 98 SER A N 1
ATOM 753 C CA . SER A 1 98 ? 49.010 16.273 -69.004 1.00 96.75 98 SER A CA 1
ATOM 754 C C . SER A 1 98 ? 47.551 16.478 -68.588 1.00 96.75 98 SER A C 1
ATOM 756 O O . SER A 1 98 ? 47.323 17.035 -67.516 1.00 96.75 98 SER A O 1
ATOM 758 N N . CYS A 1 99 ? 46.574 16.042 -69.389 1.00 96.44 99 CYS A N 1
ATOM 759 C CA . CYS A 1 99 ? 45.158 16.067 -69.013 1.00 96.44 99 CYS A CA 1
ATOM 760 C C . CYS A 1 99 ? 44.882 15.066 -67.883 1.00 96.44 99 CYS A C 1
ATOM 762 O O . CYS A 1 99 ? 44.392 15.469 -66.833 1.00 96.44 99 CYS A O 1
ATOM 764 N N . GLU A 1 100 ? 45.334 13.817 -68.023 1.00 96.75 100 GLU A N 1
ATOM 765 C CA . GLU A 1 100 ? 45.235 12.787 -66.977 1.00 96.75 100 GLU A CA 1
ATOM 766 C C . GLU A 1 100 ? 45.858 13.256 -65.647 1.00 96.75 100 GLU A C 1
ATOM 768 O O . GLU A 1 100 ? 45.289 13.055 -64.575 1.00 96.75 100 GLU A O 1
ATOM 773 N N . ASN A 1 101 ? 47.000 13.955 -65.693 1.00 95.69 101 ASN A N 1
ATOM 774 C CA . ASN A 1 101 ? 47.631 14.537 -64.503 1.00 95.69 101 ASN A CA 1
ATOM 775 C C . ASN A 1 101 ? 46.835 15.690 -63.870 1.00 95.69 101 ASN A C 1
ATOM 777 O O . ASN A 1 101 ? 46.992 15.926 -62.671 1.00 95.69 101 ASN A O 1
ATOM 781 N N . LEU A 1 102 ? 46.026 16.430 -64.632 1.00 9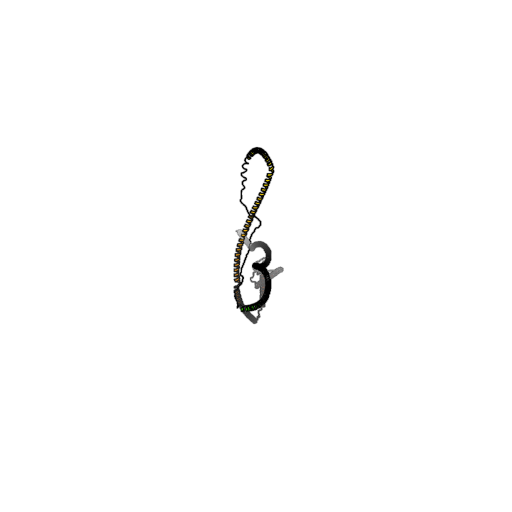7.25 102 LEU A N 1
ATOM 782 C CA . LEU A 1 102 ? 45.136 17.464 -64.094 1.00 97.25 102 LEU A CA 1
ATOM 783 C C . LEU A 1 102 ? 43.887 16.830 -63.472 1.00 97.25 102 LEU A C 1
ATOM 785 O O . LEU A 1 102 ? 43.536 17.177 -62.344 1.00 97.25 102 LEU A O 1
ATOM 789 N N . ASP A 1 103 ? 43.290 15.845 -64.142 1.00 97.12 103 ASP A N 1
ATOM 790 C CA . ASP A 1 103 ? 42.107 15.128 -63.657 1.00 97.12 103 ASP A CA 1
ATOM 791 C C . ASP A 1 103 ? 42.409 14.359 -62.360 1.00 97.12 103 ASP A C 1
ATOM 793 O O . ASP A 1 103 ? 41.660 14.454 -61.387 1.00 97.12 103 ASP A O 1
ATOM 797 N N . LEU A 1 104 ? 43.561 13.679 -62.284 1.00 97.19 104 LEU A N 1
ATOM 798 C CA . LEU A 1 104 ? 44.027 13.023 -61.056 1.00 97.19 104 LEU A CA 1
ATOM 799 C C . LEU A 1 104 ? 44.284 14.025 -59.919 1.00 97.19 104 LEU A C 1
ATOM 801 O O . LEU A 1 104 ? 44.004 13.722 -58.760 1.00 97.19 104 LEU A O 1
ATOM 805 N N . ARG A 1 105 ? 44.783 15.235 -60.214 1.00 97.81 105 ARG A N 1
ATOM 806 C CA . ARG A 1 105 ? 44.953 16.293 -59.197 1.00 97.81 105 ARG A CA 1
ATOM 807 C C . ARG A 1 105 ? 43.612 16.804 -58.680 1.00 97.81 105 ARG A C 1
ATOM 809 O O . ARG A 1 105 ? 43.492 17.003 -57.474 1.00 97.81 105 ARG A O 1
ATOM 816 N N . ALA A 1 106 ? 42.624 16.978 -59.557 1.00 96.88 106 ALA A N 1
ATOM 817 C CA . ALA A 1 106 ? 41.272 17.369 -59.169 1.00 96.88 106 ALA A CA 1
ATOM 818 C C . ALA A 1 106 ? 40.620 16.302 -58.272 1.00 96.88 106 ALA A C 1
ATOM 820 O O . ALA A 1 106 ? 40.161 16.629 -57.181 1.00 96.88 106 ALA A O 1
ATOM 821 N N . GLN A 1 107 ? 40.693 15.023 -58.660 1.00 97.69 107 GLN A N 1
ATOM 822 C CA . GLN A 1 107 ? 40.188 13.897 -57.858 1.00 97.69 107 GLN A CA 1
ATOM 823 C C . GLN A 1 107 ? 40.876 13.796 -56.486 1.00 97.69 107 GLN A C 1
ATOM 825 O O . GLN A 1 107 ? 40.219 13.540 -55.480 1.00 97.69 107 GLN A O 1
ATOM 830 N N . ILE A 1 108 ? 42.191 14.042 -56.408 1.00 97.19 108 ILE A N 1
ATOM 831 C CA . ILE A 1 108 ? 42.919 14.087 -55.129 1.00 97.19 108 ILE A CA 1
ATOM 832 C C . ILE A 1 108 ? 42.449 15.265 -54.260 1.00 97.19 108 ILE A C 1
ATOM 834 O O . ILE A 1 108 ? 42.294 15.099 -53.052 1.00 97.19 108 ILE A O 1
ATOM 838 N N . GLN A 1 109 ? 42.198 16.444 -54.839 1.00 97.44 109 GLN A N 1
ATOM 839 C CA . GLN A 1 109 ? 41.673 17.595 -54.093 1.00 97.44 109 GLN A CA 1
ATOM 840 C C . GLN A 1 109 ? 40.240 17.362 -53.593 1.00 97.44 109 GLN A C 1
ATOM 842 O O . GLN A 1 109 ? 39.948 17.676 -52.441 1.00 97.44 109 GLN A O 1
ATOM 847 N N . GLU A 1 110 ? 39.376 16.761 -54.412 1.00 97.19 110 GLU A N 1
ATOM 848 C CA . GLU A 1 110 ? 38.012 16.371 -54.034 1.00 97.19 110 GLU A CA 1
ATOM 849 C C . GLU A 1 110 ? 38.016 15.328 -52.904 1.00 97.19 110 GLU A C 1
ATOM 851 O O . GLU A 1 110 ? 37.353 15.515 -51.884 1.00 97.19 110 GLU A O 1
ATOM 856 N N . ALA A 1 111 ? 38.843 14.283 -53.017 1.00 96.62 111 ALA A N 1
ATOM 857 C CA . ALA A 1 111 ? 38.999 13.266 -51.977 1.00 96.62 111 ALA A CA 1
ATOM 858 C C . ALA A 1 111 ? 39.558 13.836 -50.658 1.00 96.62 111 ALA A C 1
ATOM 860 O O . ALA A 1 111 ? 39.157 13.399 -49.579 1.00 96.62 111 ALA A O 1
ATOM 861 N N . LEU A 1 112 ? 40.455 14.829 -50.720 1.00 97.19 112 LEU A N 1
ATOM 862 C CA . LEU A 1 112 ? 40.949 15.535 -49.534 1.00 97.19 112 LEU A CA 1
ATOM 863 C C . LEU A 1 112 ? 39.872 16.425 -48.896 1.00 97.19 112 LEU A C 1
ATOM 865 O O . LEU A 1 112 ? 39.758 16.435 -47.673 1.00 97.19 112 LEU A O 1
ATOM 869 N N . ALA A 1 113 ? 39.054 17.121 -49.689 1.00 97.19 113 ALA A N 1
ATOM 870 C CA . ALA A 1 113 ? 37.934 17.911 -49.173 1.00 97.19 113 ALA A CA 1
ATOM 871 C C . ALA A 1 113 ? 36.874 17.020 -48.497 1.00 97.19 113 ALA A C 1
ATOM 873 O O . ALA A 1 113 ? 36.453 17.301 -47.375 1.00 97.19 113 ALA A O 1
ATOM 874 N N . ALA A 1 114 ? 36.514 15.898 -49.131 1.00 97.31 114 ALA A N 1
ATOM 875 C CA . ALA A 1 114 ? 35.615 14.898 -48.556 1.00 97.31 114 ALA A CA 1
ATOM 876 C C . ALA A 1 114 ? 36.181 14.285 -47.261 1.00 97.31 114 ALA A C 1
ATOM 878 O O . ALA A 1 114 ? 35.446 14.111 -46.290 1.00 97.31 114 ALA A O 1
ATOM 879 N N . LYS A 1 115 ? 37.495 14.017 -47.206 1.00 97.00 115 LYS A N 1
ATOM 880 C CA . LYS A 1 115 ? 38.176 13.573 -45.979 1.00 97.00 115 LYS A CA 1
ATOM 881 C C . LYS A 1 115 ? 38.034 14.595 -44.848 1.00 97.00 115 LYS A C 1
ATOM 883 O O . LYS A 1 115 ? 37.688 14.188 -43.745 1.00 97.00 115 LYS A O 1
ATOM 888 N N . CYS A 1 116 ? 38.277 15.883 -45.102 1.00 96.94 116 CYS A N 1
ATOM 889 C CA . CYS A 1 116 ? 38.149 16.916 -44.070 1.00 96.94 116 CYS A CA 1
ATOM 890 C C . CYS A 1 116 ? 36.712 17.011 -43.531 1.00 96.94 116 CYS A C 1
ATOM 892 O O . CYS A 1 116 ? 36.531 17.005 -42.318 1.00 96.94 116 CYS A O 1
ATOM 894 N N . SER A 1 117 ? 35.699 16.984 -44.407 1.00 97.06 117 SER A N 1
ATOM 895 C CA . SER A 1 117 ? 34.282 16.966 -44.000 1.00 97.06 117 SER A CA 1
ATOM 896 C C . SER A 1 117 ? 33.951 15.771 -43.093 1.00 97.06 117 SER A C 1
ATOM 898 O O . SER A 1 117 ? 33.267 15.921 -42.086 1.00 97.06 117 SER A O 1
ATOM 900 N N . LEU A 1 118 ? 34.474 14.580 -43.412 1.00 96.75 118 LEU A N 1
ATOM 901 C CA . LEU A 1 118 ? 34.279 13.376 -42.596 1.00 96.75 118 LEU A CA 1
ATOM 902 C C . LEU A 1 118 ? 35.074 13.402 -41.279 1.00 96.75 118 LEU A C 1
ATOM 904 O O . LEU A 1 118 ? 34.647 12.794 -40.299 1.00 96.75 118 LEU A O 1
ATOM 908 N N . GLU A 1 119 ? 36.217 14.089 -41.228 1.00 97.06 119 GLU A N 1
ATOM 909 C CA . GLU A 1 119 ? 36.961 14.314 -39.982 1.00 97.06 119 GLU A CA 1
ATOM 910 C C . GLU A 1 119 ? 36.236 15.309 -39.063 1.00 97.06 119 GLU A C 1
ATOM 912 O O . GLU A 1 119 ? 36.171 15.067 -37.857 1.00 97.06 119 GLU A O 1
ATOM 917 N N . GLU A 1 120 ? 35.625 16.359 -39.619 1.00 96.75 120 GLU A N 1
ATOM 918 C CA . GLU A 1 120 ? 34.760 17.300 -38.895 1.00 96.75 120 GLU A CA 1
ATOM 919 C C . GLU A 1 120 ? 33.518 16.584 -38.332 1.00 96.75 120 GLU A C 1
ATOM 921 O O . GLU A 1 120 ? 33.337 16.562 -37.110 1.00 96.75 120 GLU A O 1
ATOM 926 N N . GLU A 1 121 ? 32.746 15.873 -39.167 1.00 97.62 121 GLU A N 1
ATOM 927 C CA . GLU A 1 121 ? 31.609 15.047 -38.719 1.00 97.62 121 GLU A CA 1
ATOM 928 C C . GLU A 1 121 ? 32.013 14.047 -37.620 1.00 97.62 121 GLU A C 1
ATOM 930 O O . GLU A 1 121 ? 31.303 13.881 -36.626 1.00 97.62 121 GLU A O 1
ATOM 935 N N . LEU A 1 122 ? 33.176 13.396 -37.749 1.00 97.25 122 LEU A N 1
ATOM 936 C CA . LEU A 1 122 ? 33.684 12.465 -36.740 1.00 97.25 122 LEU A CA 1
ATOM 937 C C 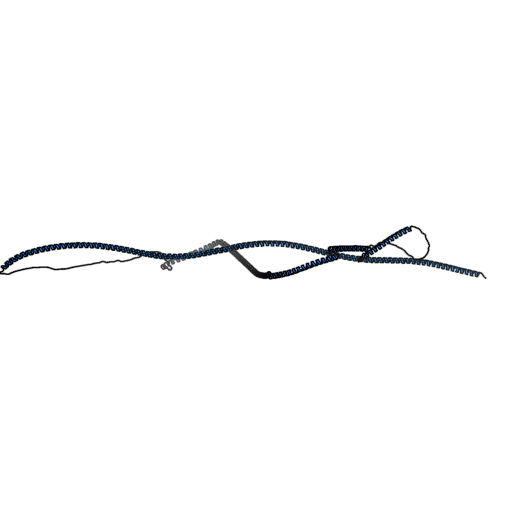. LEU A 1 122 ? 34.007 13.156 -35.405 1.00 97.25 122 LEU A C 1
ATOM 939 O O . LEU A 1 122 ? 33.874 12.519 -34.357 1.00 97.25 122 LEU A O 1
ATOM 943 N N . THR A 1 123 ? 34.421 14.427 -35.403 1.00 96.88 123 THR A N 1
ATOM 944 C CA . THR A 1 123 ? 34.592 15.187 -34.151 1.00 96.88 123 THR A CA 1
ATOM 945 C C . THR A 1 123 ? 33.257 15.568 -33.515 1.00 96.88 123 THR A C 1
ATOM 947 O O . THR A 1 123 ? 33.116 15.401 -32.305 1.00 96.88 123 THR A O 1
ATOM 950 N N . GLU A 1 124 ? 32.246 15.952 -34.301 1.00 97.19 124 GLU A N 1
ATOM 951 C CA . GLU A 1 124 ? 30.892 16.211 -33.786 1.00 97.19 124 GLU A CA 1
ATOM 952 C C . GLU A 1 124 ? 30.232 14.949 -33.209 1.00 97.19 124 GLU A C 1
ATOM 954 O O . GLU A 1 124 ? 29.579 14.998 -32.166 1.00 97.19 124 GLU A O 1
ATOM 959 N N . LYS A 1 125 ? 30.416 13.782 -33.847 1.00 96.69 125 LYS A N 1
ATOM 960 C CA . LYS A 1 125 ? 29.895 12.514 -33.305 1.00 96.69 125 LYS A CA 1
ATOM 961 C C . LYS A 1 125 ? 30.596 12.090 -32.015 1.00 96.69 125 LYS A C 1
ATOM 963 O O . LYS A 1 125 ? 29.951 11.453 -31.186 1.00 96.69 125 LYS A O 1
ATOM 968 N N . LYS A 1 126 ? 31.871 12.447 -31.820 1.00 97.88 126 LYS A N 1
ATOM 969 C CA . LYS A 1 126 ? 32.595 12.197 -30.562 1.00 97.88 126 LYS A CA 1
ATOM 970 C C . LYS A 1 126 ? 32.090 13.084 -29.433 1.00 97.88 126 LYS A C 1
ATOM 972 O O . LYS A 1 126 ? 31.695 12.545 -28.408 1.00 97.88 126 LYS A O 1
ATOM 977 N N . SER A 1 127 ? 32.004 14.400 -29.634 1.00 97.31 127 SER A N 1
ATOM 978 C CA . SER A 1 127 ? 31.513 15.309 -28.588 1.00 97.31 127 SER A CA 1
ATOM 979 C C . SER A 1 127 ? 30.047 15.045 -28.218 1.00 97.31 127 SER A C 1
ATOM 981 O O . SER A 1 127 ? 29.683 15.136 -27.047 1.00 97.31 127 SER A O 1
ATOM 983 N N . LEU A 1 128 ? 29.212 14.624 -29.177 1.00 97.31 128 LEU A N 1
ATOM 984 C CA . LEU A 1 128 ? 27.856 14.144 -28.893 1.00 97.31 128 LEU A CA 1
ATOM 985 C C . LEU A 1 128 ? 27.851 12.842 -28.071 1.00 97.31 128 LEU A C 1
ATOM 987 O O . LEU A 1 128 ? 27.041 12.710 -27.157 1.00 97.31 128 LEU A O 1
ATOM 991 N N . ALA A 1 129 ? 28.739 11.889 -28.372 1.00 96.56 129 ALA A N 1
ATOM 992 C CA . ALA A 1 129 ? 28.856 10.648 -27.605 1.00 96.56 129 ALA A CA 1
ATOM 993 C C . ALA A 1 129 ? 29.361 10.900 -26.174 1.00 96.56 129 ALA A C 1
ATOM 995 O O . ALA A 1 129 ? 28.775 10.376 -25.233 1.00 96.56 129 ALA A O 1
ATOM 996 N N . GLU A 1 130 ? 30.372 11.757 -26.007 1.00 97.94 130 GLU A N 1
ATOM 997 C CA . GLU A 1 130 ? 30.886 12.209 -24.705 1.00 97.94 130 GLU A CA 1
ATOM 998 C C . GLU A 1 130 ? 29.781 12.903 -23.886 1.00 97.94 130 GLU A C 1
ATOM 1000 O O . GLU A 1 130 ? 29.590 12.598 -22.708 1.00 97.94 130 GLU A O 1
ATOM 1005 N N . SER A 1 131 ? 28.980 13.773 -24.516 1.00 97.56 131 SER A N 1
ATOM 1006 C CA . SER A 1 131 ? 27.818 14.402 -23.872 1.00 97.56 131 SER A CA 1
ATOM 1007 C C . SER A 1 131 ? 26.804 13.362 -23.377 1.00 97.56 131 SER A C 1
ATOM 1009 O O . SER A 1 131 ? 26.385 13.423 -22.221 1.00 97.56 131 SER A O 1
ATOM 1011 N N . LEU A 1 132 ? 26.433 12.391 -24.219 1.00 97.56 132 LEU A N 1
ATOM 1012 C CA . LEU A 1 132 ? 25.490 11.324 -23.857 1.00 97.56 132 LEU A CA 1
ATOM 1013 C C . LEU A 1 132 ? 26.048 10.393 -22.769 1.00 97.56 132 LEU A C 1
ATOM 1015 O O . LEU A 1 132 ? 25.296 9.957 -21.903 1.00 97.56 132 LEU A O 1
ATOM 1019 N N . GLU A 1 133 ? 27.354 10.119 -22.758 1.00 97.94 133 GLU A N 1
ATOM 1020 C CA . GLU A 1 133 ? 28.011 9.353 -21.691 1.00 97.94 133 GLU A CA 1
ATOM 1021 C C . GLU A 1 133 ? 27.929 10.091 -20.341 1.00 97.94 133 GLU A C 1
ATOM 1023 O O . GLU A 1 133 ? 27.614 9.476 -19.317 1.00 97.94 133 GLU A O 1
ATOM 1028 N N . THR A 1 134 ? 28.098 11.421 -20.328 1.00 96.81 134 THR A N 1
ATOM 1029 C CA . THR A 1 134 ? 27.891 12.213 -19.100 1.00 96.81 134 THR A CA 1
ATOM 1030 C C . THR A 1 134 ? 26.429 12.288 -18.655 1.00 96.81 134 THR A C 1
ATOM 1032 O O . THR A 1 134 ? 26.173 12.244 -17.453 1.00 96.81 134 THR A O 1
ATOM 1035 N N . GLU A 1 135 ? 25.465 12.341 -19.580 1.00 97.56 135 GLU A N 1
ATOM 1036 C CA . GLU A 1 135 ? 24.030 12.314 -19.258 1.00 97.56 135 GLU A CA 1
ATOM 1037 C C . GLU A 1 135 ? 23.613 10.952 -18.677 1.00 97.56 135 GLU A C 1
ATOM 1039 O O . GLU A 1 135 ? 22.942 10.886 -17.648 1.00 97.56 135 GLU A O 1
ATOM 1044 N N . VAL A 1 136 ? 24.085 9.850 -19.273 1.00 97.12 136 VAL A N 1
ATOM 1045 C CA . VAL A 1 136 ? 23.881 8.486 -18.756 1.00 97.12 136 VAL A CA 1
ATOM 1046 C C . VAL A 1 136 ? 24.517 8.305 -17.376 1.00 97.12 136 VAL A C 1
ATOM 1048 O O . VAL A 1 136 ? 23.912 7.665 -16.517 1.00 97.12 136 VAL A O 1
ATOM 1051 N N . SER A 1 137 ? 25.685 8.905 -17.131 1.00 97.19 137 SER A N 1
ATOM 1052 C CA . SER A 1 137 ? 26.328 8.893 -15.809 1.00 97.19 137 SER A CA 1
ATOM 1053 C C . SER A 1 137 ? 25.476 9.624 -14.762 1.00 97.19 137 SER A C 1
ATOM 1055 O O . SER A 1 137 ? 25.154 9.043 -13.730 1.00 97.19 137 SER A O 1
ATOM 1057 N N . GLN A 1 138 ? 25.007 10.840 -15.069 1.00 97.38 138 GLN A N 1
ATOM 1058 C CA . GLN A 1 138 ? 24.135 11.628 -14.182 1.00 97.38 138 GLN A CA 1
ATOM 1059 C C . GLN A 1 138 ? 22.793 10.932 -13.897 1.00 97.38 138 GLN A C 1
ATOM 1061 O O . GLN A 1 138 ? 22.301 10.968 -12.769 1.00 97.38 138 GLN A O 1
ATOM 1066 N N . MET A 1 139 ? 22.204 10.257 -14.893 1.00 96.75 139 MET A N 1
ATOM 1067 C CA . MET A 1 139 ? 21.020 9.414 -14.682 1.00 96.75 139 MET A CA 1
ATOM 1068 C C . MET A 1 139 ? 21.321 8.200 -13.792 1.00 96.75 139 MET A C 1
ATOM 1070 O O . MET A 1 139 ? 20.453 7.785 -13.026 1.00 96.75 139 MET A O 1
ATOM 1074 N N . GLY A 1 140 ? 22.530 7.637 -13.873 1.00 97.56 140 GLY A N 1
ATOM 1075 C CA . GLY A 1 140 ? 23.002 6.573 -12.987 1.00 97.56 140 GLY A CA 1
ATOM 1076 C C . GLY A 1 140 ? 23.115 7.030 -11.532 1.00 97.56 140 GLY A C 1
ATOM 1077 O O . GLY A 1 140 ? 22.583 6.359 -10.648 1.00 97.56 140 GLY A O 1
ATOM 1078 N N . ASP A 1 141 ? 23.723 8.194 -11.296 1.00 97.31 141 ASP A N 1
ATOM 1079 C CA . ASP A 1 141 ? 23.851 8.793 -9.961 1.00 97.31 141 ASP A CA 1
ATOM 1080 C C . ASP A 1 141 ? 22.469 9.087 -9.346 1.00 97.31 141 ASP A C 1
ATOM 1082 O O . ASP A 1 141 ? 22.170 8.645 -8.236 1.00 97.31 141 ASP A O 1
ATOM 1086 N N . ALA A 1 142 ? 21.573 9.735 -10.102 1.00 97.19 142 ALA A N 1
ATOM 1087 C CA . ALA A 1 142 ? 20.207 10.035 -9.657 1.00 97.19 142 ALA A CA 1
ATOM 1088 C C . ALA A 1 142 ? 19.351 8.772 -9.415 1.00 97.19 142 ALA A C 1
ATOM 1090 O O . ALA A 1 142 ? 18.495 8.751 -8.526 1.00 97.19 142 ALA A O 1
ATOM 1091 N N . LEU A 1 143 ? 19.581 7.694 -10.175 1.00 96.69 143 LEU A N 1
ATOM 1092 C CA . LEU A 1 143 ? 18.962 6.388 -9.929 1.00 96.69 143 LEU A CA 1
ATOM 1093 C C . LEU A 1 143 ? 19.507 5.735 -8.646 1.00 96.69 143 LEU A C 1
ATOM 1095 O O . LEU A 1 143 ? 18.748 5.066 -7.942 1.00 96.69 143 LEU A O 1
ATOM 1099 N N . GLY A 1 144 ? 20.783 5.963 -8.319 1.00 97.31 144 GLY A N 1
ATOM 1100 C CA . GLY A 1 144 ? 21.397 5.595 -7.041 1.00 97.31 144 GLY A CA 1
ATOM 1101 C C . GLY A 1 144 ? 20.740 6.311 -5.860 1.00 97.31 144 GLY A C 1
ATOM 1102 O O . GLY A 1 144 ? 20.209 5.648 -4.971 1.00 97.31 144 GLY A O 1
ATOM 1103 N N . GLU A 1 145 ? 20.661 7.645 -5.899 1.00 97.62 145 GLU A N 1
ATOM 1104 C CA . GLU A 1 145 ? 19.969 8.443 -4.871 1.00 97.62 145 GLU A CA 1
ATOM 1105 C C . GLU A 1 145 ? 18.502 8.005 -4.694 1.00 97.62 145 GLU A C 1
ATOM 1107 O O . GLU A 1 145 ? 18.012 7.838 -3.572 1.00 97.62 145 GLU A O 1
ATOM 1112 N N . MET A 1 146 ? 17.789 7.748 -5.798 1.00 96.75 146 MET A N 1
ATOM 1113 C CA . MET A 1 146 ? 16.422 7.231 -5.734 1.00 96.75 146 MET A CA 1
ATOM 1114 C C . MET A 1 146 ? 16.366 5.835 -5.092 1.00 96.75 146 MET A C 1
ATOM 1116 O O . MET A 1 146 ? 15.472 5.579 -4.288 1.00 96.75 146 MET A O 1
ATOM 1120 N N . SER A 1 147 ? 17.319 4.945 -5.382 1.00 97.50 147 SER A N 1
ATOM 1121 C CA . SER A 1 147 ? 17.410 3.628 -4.737 1.00 97.50 147 SER A CA 1
ATOM 1122 C C . SER A 1 147 ? 17.622 3.744 -3.222 1.00 97.50 147 SER A C 1
ATOM 1124 O O . SER A 1 147 ? 16.930 3.067 -2.459 1.00 97.50 147 SER A O 1
ATOM 1126 N N . ASP A 1 148 ? 18.508 4.637 -2.776 1.00 97.50 148 ASP A N 1
ATOM 1127 C CA . ASP A 1 148 ? 18.784 4.863 -1.352 1.00 97.50 148 ASP A CA 1
ATOM 1128 C C . ASP A 1 148 ? 17.562 5.437 -0.616 1.00 97.50 148 ASP A C 1
ATOM 1130 O O . ASP A 1 148 ? 17.225 4.990 0.486 1.00 97.50 148 ASP A O 1
ATOM 1134 N N . THR A 1 149 ? 16.824 6.371 -1.231 1.00 97.31 149 THR A N 1
ATOM 1135 C CA . THR A 1 149 ? 15.558 6.862 -0.649 1.00 97.31 149 THR A CA 1
ATOM 1136 C C . THR A 1 149 ? 14.478 5.778 -0.589 1.00 97.31 149 THR A C 1
ATOM 1138 O O . THR A 1 149 ? 13.739 5.717 0.394 1.00 97.31 149 THR A O 1
ATOM 1141 N N . VAL A 1 150 ? 14.405 4.878 -1.576 1.00 97.12 150 VAL A N 1
ATOM 1142 C CA . VAL A 1 150 ? 13.457 3.750 -1.582 1.00 97.12 150 VAL A CA 1
ATOM 1143 C C . VAL A 1 150 ? 13.797 2.715 -0.505 1.00 97.12 150 VAL A C 1
ATOM 1145 O O . VAL A 1 150 ? 12.886 2.241 0.176 1.00 97.12 150 VAL A O 1
ATOM 1148 N N . GLU A 1 151 ? 15.074 2.384 -0.298 1.00 97.75 151 GLU A N 1
ATOM 1149 C CA . GLU A 1 151 ? 15.483 1.457 0.767 1.00 97.75 151 GLU A CA 1
ATOM 1150 C C . GLU A 1 151 ? 15.305 2.090 2.161 1.00 97.75 151 GLU A C 1
ATOM 1152 O O . GLU A 1 151 ? 14.801 1.442 3.080 1.00 97.75 151 GLU A O 1
ATOM 1157 N N . SER A 1 152 ? 15.581 3.392 2.304 1.00 97.69 152 SER A N 1
ATOM 1158 C CA . SER A 1 152 ? 15.267 4.156 3.520 1.00 97.69 152 SER A CA 1
ATOM 1159 C C . SER A 1 152 ? 13.766 4.132 3.837 1.00 97.69 152 SER A C 1
ATOM 1161 O O . SER A 1 152 ? 13.369 3.792 4.955 1.00 97.69 152 SER A O 1
ATOM 1163 N N . LEU A 1 153 ? 12.899 4.405 2.854 1.00 97.56 153 LEU A N 1
ATOM 1164 C CA . LEU A 1 153 ? 11.443 4.306 3.020 1.00 97.56 153 LEU A CA 1
ATOM 1165 C C . LEU A 1 153 ? 10.990 2.874 3.347 1.00 97.56 153 LEU A C 1
ATOM 1167 O O . LEU A 1 153 ? 10.053 2.698 4.129 1.00 97.56 153 LEU A O 1
ATOM 1171 N N . ARG A 1 154 ? 11.663 1.843 2.814 1.00 98.12 154 ARG A N 1
ATOM 1172 C CA . ARG A 1 154 ? 11.393 0.444 3.175 1.00 98.12 154 ARG A CA 1
ATOM 1173 C C . ARG A 1 154 ? 11.748 0.149 4.635 1.00 98.12 154 ARG A C 1
ATOM 1175 O O . ARG A 1 154 ? 10.955 -0.524 5.295 1.00 98.12 154 ARG A O 1
ATOM 1182 N N . SER A 1 155 ? 12.867 0.670 5.152 1.00 97.75 155 SER A N 1
ATOM 1183 C CA . SER A 1 155 ? 13.229 0.537 6.574 1.00 97.75 155 SER A CA 1
ATOM 1184 C C . SER A 1 155 ? 12.129 1.113 7.466 1.00 97.75 155 SER A C 1
ATOM 1186 O O . SER A 1 155 ? 11.517 0.365 8.231 1.00 97.75 155 SER A O 1
ATOM 1188 N N . HIS A 1 156 ? 11.754 2.380 7.247 1.00 98.12 156 HIS A N 1
ATOM 1189 C CA . HIS A 1 156 ? 10.688 3.049 8.001 1.00 98.12 156 HIS A CA 1
ATOM 1190 C C . HIS A 1 156 ? 9.343 2.298 7.925 1.00 98.12 156 HIS A C 1
ATOM 1192 O O . HIS A 1 156 ? 8.645 2.177 8.930 1.00 98.12 156 HIS A O 1
ATOM 1198 N N . LEU A 1 157 ? 8.971 1.737 6.766 1.00 97.69 157 LEU A N 1
ATOM 1199 C CA . LEU A 1 157 ? 7.760 0.911 6.631 1.00 97.69 157 LEU A CA 1
ATOM 1200 C C . LEU A 1 157 ? 7.839 -0.416 7.409 1.00 97.69 157 LEU A C 1
ATOM 1202 O O . LEU A 1 157 ? 6.812 -0.897 7.899 1.00 97.69 157 LEU A O 1
ATOM 1206 N N . SER A 1 158 ? 9.030 -1.008 7.540 1.00 97.44 158 SER A N 1
ATOM 1207 C CA . SER A 1 158 ? 9.249 -2.206 8.361 1.00 97.44 158 SER A CA 1
ATOM 1208 C C . SER A 1 158 ? 9.207 -1.892 9.863 1.00 97.44 158 SER A C 1
ATOM 1210 O O . SER A 1 158 ? 8.586 -2.629 10.631 1.00 97.44 158 SER A O 1
ATOM 1212 N N . GLU A 1 159 ? 9.758 -0.745 10.264 1.00 98.12 159 GLU A N 1
ATOM 1213 C CA . GLU A 1 159 ? 9.738 -0.232 11.636 1.00 98.12 159 GLU A CA 1
ATOM 1214 C C . GLU A 1 159 ? 8.298 0.074 12.072 1.00 98.12 159 GLU A C 1
ATOM 1216 O O . GLU A 1 159 ? 7.816 -0.533 13.030 1.00 98.12 159 GLU A O 1
ATOM 1221 N N . LEU A 1 160 ? 7.562 0.882 11.296 1.00 97.00 160 LEU A N 1
ATOM 1222 C CA . LEU A 1 160 ? 6.139 1.184 11.513 1.00 97.00 160 LEU A CA 1
ATOM 1223 C C . LEU A 1 160 ? 5.257 -0.075 11.516 1.00 97.00 160 LEU A C 1
ATOM 1225 O O . LEU A 1 160 ? 4.292 -0.157 12.277 1.00 97.00 160 LEU A O 1
ATOM 1229 N N . THR A 1 161 ? 5.589 -1.081 10.699 1.00 97.50 161 THR A N 1
ATOM 1230 C CA . THR A 1 161 ? 4.921 -2.391 10.749 1.00 97.50 161 THR A CA 1
ATOM 1231 C C . THR A 1 161 ? 5.139 -3.064 12.103 1.00 97.50 161 THR A C 1
ATOM 1233 O O . THR A 1 161 ? 4.167 -3.492 12.723 1.00 97.50 161 THR A O 1
ATOM 1236 N N . SER A 1 162 ? 6.378 -3.090 12.603 1.00 97.69 162 SER A N 1
ATOM 1237 C CA . SER A 1 162 ? 6.698 -3.678 13.908 1.00 97.69 162 SER A CA 1
ATOM 1238 C C . SER A 1 162 ? 6.076 -2.911 15.086 1.00 97.69 162 SER A C 1
ATOM 1240 O O . SER A 1 162 ? 5.678 -3.524 16.078 1.00 97.69 162 SER A O 1
ATOM 1242 N N . GLU A 1 163 ? 5.936 -1.584 14.986 1.00 98.25 163 GLU A N 1
ATOM 1243 C CA . GLU A 1 163 ? 5.233 -0.770 15.984 1.00 98.25 163 GLU A CA 1
ATOM 1244 C C . GLU A 1 163 ? 3.732 -1.064 15.987 1.00 98.25 163 GLU A C 1
ATOM 1246 O O . GLU A 1 163 ? 3.151 -1.283 17.052 1.00 98.25 163 GLU A O 1
ATOM 1251 N N . ARG A 1 164 ? 3.106 -1.141 14.803 1.00 98.12 164 ARG A N 1
ATOM 1252 C CA . ARG A 1 164 ? 1.701 -1.542 14.638 1.00 98.12 164 ARG A CA 1
ATOM 1253 C C . ARG A 1 164 ? 1.446 -2.924 15.231 1.00 98.12 164 ARG A C 1
ATOM 1255 O O . ARG A 1 164 ? 0.472 -3.088 15.963 1.00 98.12 164 ARG A O 1
ATOM 1262 N N . ASP A 1 165 ? 2.326 -3.890 14.980 1.00 98.06 165 ASP A N 1
ATOM 1263 C CA . ASP A 1 165 ? 2.192 -5.253 15.507 1.00 98.06 165 ASP A CA 1
ATOM 1264 C C . ASP A 1 165 ? 2.319 -5.265 17.047 1.00 98.06 165 ASP A C 1
ATOM 1266 O O . ASP A 1 165 ? 1.512 -5.882 17.745 1.00 98.06 165 ASP A O 1
ATOM 1270 N N . GLN A 1 166 ? 3.265 -4.501 17.610 1.00 98.25 166 GLN A N 1
ATOM 1271 C CA . GLN A 1 166 ? 3.388 -4.313 19.062 1.00 98.25 166 GLN A CA 1
ATOM 1272 C C . GLN A 1 166 ? 2.174 -3.612 19.689 1.00 98.25 166 GLN A C 1
ATOM 1274 O O . GLN A 1 166 ? 1.783 -3.948 20.809 1.00 98.25 166 GLN A O 1
ATOM 1279 N N . LEU A 1 167 ? 1.590 -2.620 19.012 1.00 97.94 167 LEU A N 1
ATOM 1280 C CA . LEU A 1 167 ? 0.380 -1.933 19.467 1.00 97.94 167 LEU A CA 1
ATOM 1281 C C . LEU A 1 167 ? -0.835 -2.863 19.419 1.00 97.94 167 LEU A C 1
ATOM 1283 O O . LEU A 1 167 ? -1.612 -2.874 20.370 1.00 97.94 167 LEU A O 1
ATOM 1287 N N . GLN A 1 168 ? -0.956 -3.704 18.390 1.00 98.31 168 GLN A N 1
ATOM 1288 C CA . GLN A 1 168 ? -2.017 -4.705 18.293 1.00 98.31 168 GLN A CA 1
ATOM 1289 C C . GLN A 1 168 ? -1.908 -5.769 19.404 1.00 98.31 168 GLN A C 1
ATOM 1291 O O . GLN A 1 168 ? -2.909 -6.099 20.037 1.00 98.31 168 GLN A O 1
ATOM 1296 N N . LEU A 1 169 ? -0.696 -6.233 19.736 1.00 97.81 169 LEU A N 1
ATOM 1297 C CA . LEU A 1 169 ? -0.469 -7.116 20.891 1.00 97.81 169 LEU A CA 1
ATOM 1298 C C . LEU A 1 169 ? -0.829 -6.443 22.231 1.00 97.81 169 LEU A C 1
ATOM 1300 O O . LEU A 1 169 ? -1.425 -7.075 23.105 1.00 97.81 169 LEU A O 1
ATOM 1304 N N . LYS A 1 170 ? -0.504 -5.153 22.401 1.00 98.12 170 LYS A N 1
ATOM 1305 C CA . LYS A 1 170 ? -0.902 -4.371 23.589 1.00 98.12 170 LYS A CA 1
ATOM 1306 C C . LYS A 1 170 ? -2.420 -4.192 23.668 1.00 98.12 170 LYS A C 1
ATOM 1308 O O . LYS A 1 170 ? -2.965 -4.289 24.763 1.00 98.12 170 LYS A O 1
ATOM 1313 N N . MET A 1 171 ? -3.084 -3.969 22.533 1.00 97.44 171 MET A N 1
ATOM 1314 C CA . MET A 1 171 ? -4.538 -3.830 22.426 1.00 97.44 171 MET A CA 1
ATOM 1315 C C . MET A 1 171 ? -5.246 -5.113 22.866 1.00 97.44 171 MET A C 1
ATOM 1317 O O . MET A 1 171 ? -6.034 -5.053 23.803 1.00 97.44 171 MET A O 1
ATOM 1321 N N . HIS A 1 172 ? -4.885 -6.275 22.312 1.00 97.44 172 HIS A N 1
ATOM 1322 C CA . HIS A 1 172 ? -5.457 -7.557 22.748 1.00 97.44 172 HIS A CA 1
ATOM 1323 C C . HIS A 1 172 ? -5.153 -7.857 24.232 1.00 97.44 172 HIS A C 1
ATOM 1325 O O . HIS A 1 172 ? -6.025 -8.304 24.966 1.00 97.44 172 HIS A O 1
ATOM 1331 N N . SER A 1 173 ? -3.969 -7.494 24.747 1.00 97.94 173 SER A N 1
ATOM 1332 C CA . SER A 1 173 ? -3.666 -7.622 26.186 1.00 97.94 173 SER A CA 1
ATOM 1333 C C . SER A 1 173 ? -4.478 -6.676 27.094 1.00 97.94 173 SER A C 1
ATOM 1335 O O . SER A 1 173 ? -4.538 -6.892 28.310 1.00 97.94 173 SER A O 1
ATOM 1337 N N . LEU A 1 174 ? -5.065 -5.605 26.551 1.00 97.75 174 LEU A N 1
ATOM 1338 C CA . LEU A 1 174 ? -6.021 -4.737 27.251 1.00 97.75 174 LEU A CA 1
ATOM 1339 C C . LEU A 1 174 ? -7.457 -5.255 27.100 1.00 97.75 174 LEU A C 1
ATOM 1341 O O . LEU A 1 174 ? -8.192 -5.238 28.078 1.00 97.75 174 LEU A O 1
ATOM 1345 N N . GLU A 1 175 ? -7.811 -5.784 25.932 1.00 98.25 175 GLU A N 1
ATOM 1346 C CA . GLU A 1 175 ? -9.076 -6.467 25.630 1.00 98.25 175 GLU A CA 1
ATOM 1347 C C . GLU A 1 175 ? -9.285 -7.678 26.563 1.00 98.25 175 GLU A C 1
ATOM 1349 O O . GLU A 1 175 ? -10.271 -7.727 27.296 1.00 98.25 175 GLU A O 1
ATOM 1354 N N . ASP A 1 176 ? -8.276 -8.552 26.699 1.00 98.12 176 ASP A N 1
ATOM 1355 C CA . ASP A 1 176 ? -8.254 -9.654 27.675 1.00 98.12 176 ASP A CA 1
ATOM 1356 C C . ASP A 1 176 ? -8.463 -9.171 29.123 1.00 98.12 176 ASP A C 1
ATOM 1358 O O . ASP A 1 176 ? -8.967 -9.909 29.972 1.00 98.12 176 ASP A O 1
ATOM 1362 N N . LYS A 1 177 ? -7.965 -7.970 29.464 1.00 98.00 177 LYS A N 1
ATOM 1363 C CA . LYS A 1 177 ? -8.087 -7.402 30.819 1.00 98.00 177 LYS A CA 1
ATOM 1364 C C . LYS A 1 177 ? -9.478 -6.837 31.045 1.00 98.00 177 LYS A C 1
ATOM 1366 O O . LYS A 1 177 ? -10.023 -7.101 32.111 1.00 98.00 177 LYS A O 1
ATOM 1371 N N . LEU A 1 178 ? -10.022 -6.129 30.057 1.00 97.50 178 LEU A N 1
ATOM 1372 C CA . LEU A 1 178 ? -11.376 -5.592 30.070 1.00 97.50 178 LEU A CA 1
ATOM 1373 C C . LEU A 1 178 ? -12.388 -6.727 30.257 1.00 97.50 178 LEU A C 1
ATOM 1375 O O . LEU A 1 178 ? -13.095 -6.720 31.260 1.00 97.50 178 LEU A O 1
ATOM 1379 N N . GLN A 1 179 ? -12.328 -7.768 29.420 1.00 98.00 179 GLN A N 1
ATOM 1380 C CA . GLN A 1 179 ? -13.220 -8.928 29.513 1.00 98.00 179 GLN A CA 1
ATOM 1381 C C . GLN A 1 179 ? -13.147 -9.623 30.885 1.00 98.00 179 GLN A C 1
ATOM 1383 O O . GLN A 1 179 ? -14.162 -10.039 31.440 1.00 98.00 179 GLN A O 1
ATOM 1388 N N . ARG A 1 180 ? -11.948 -9.725 31.479 1.00 97.69 180 ARG A N 1
ATOM 1389 C CA . ARG A 1 180 ? -11.776 -10.279 32.835 1.00 97.69 180 ARG A CA 1
ATOM 1390 C C . ARG A 1 180 ? -12.289 -9.360 33.946 1.00 97.69 180 ARG A C 1
ATOM 1392 O O . ARG A 1 180 ? -12.673 -9.873 34.990 1.00 97.69 180 ARG A O 1
ATOM 1399 N N . THR A 1 181 ? -12.292 -8.040 33.758 1.00 96.75 181 THR A N 1
ATOM 1400 C CA . THR A 1 181 ? -12.927 -7.108 34.707 1.00 96.75 181 THR A CA 1
ATOM 1401 C C . THR A 1 181 ? -14.441 -7.023 34.532 1.00 96.75 181 THR A C 1
ATOM 1403 O O . THR A 1 181 ? -15.130 -6.844 35.527 1.00 96.75 181 THR A O 1
ATOM 1406 N N . GLU A 1 182 ? -14.957 -7.205 33.316 1.00 97.44 182 GLU A N 1
ATOM 1407 C CA . GLU A 1 182 ? -16.394 -7.280 33.023 1.00 97.44 182 GLU A CA 1
ATOM 1408 C C . GLU A 1 182 ? -16.999 -8.541 33.651 1.00 97.44 182 GLU A C 1
ATOM 1410 O O . GLU A 1 182 ? -17.891 -8.427 34.483 1.00 97.44 182 GLU A O 1
ATOM 1415 N N . ALA A 1 183 ? -16.422 -9.721 33.397 1.00 96.81 183 ALA A N 1
ATOM 1416 C CA . ALA A 1 183 ? -16.873 -10.973 34.016 1.00 96.81 183 ALA A CA 1
ATOM 1417 C C . ALA A 1 183 ? -16.784 -10.962 35.559 1.00 96.81 183 ALA A C 1
ATOM 1419 O O . ALA A 1 183 ? -17.600 -11.583 36.236 1.00 96.81 183 ALA A O 1
ATOM 1420 N N . TRP A 1 184 ? -15.809 -10.246 36.136 1.00 98.00 184 TRP A N 1
ATOM 1421 C CA . TRP A 1 184 ? -15.733 -10.061 37.590 1.00 98.00 184 TRP A CA 1
ATOM 1422 C C . TRP A 1 184 ? -16.784 -9.070 38.112 1.00 98.00 184 TRP A C 1
ATOM 1424 O O . TRP A 1 184 ? -17.321 -9.268 39.199 1.00 98.00 184 TRP A O 1
ATOM 1434 N N . ALA A 1 185 ? -17.116 -8.028 37.343 1.00 96.12 185 ALA A N 1
ATOM 1435 C CA . ALA A 1 185 ? -18.214 -7.127 37.678 1.00 96.12 185 ALA A CA 1
ATOM 1436 C C . ALA A 1 185 ? -19.559 -7.876 37.668 1.00 96.12 185 ALA A C 1
ATOM 1438 O O . ALA A 1 185 ? -20.281 -7.798 38.661 1.00 96.12 185 ALA A O 1
ATOM 1439 N N . GLU A 1 186 ? -19.831 -8.674 36.628 1.00 97.56 186 GLU A N 1
ATOM 1440 C CA . GLU A 1 186 ? -21.001 -9.566 36.527 1.00 97.56 186 GLU A CA 1
ATOM 1441 C C . GLU A 1 186 ? -21.097 -10.528 37.730 1.00 97.56 186 GLU A C 1
ATOM 1443 O O . GLU A 1 186 ? -22.161 -10.664 38.334 1.00 97.56 186 GLU A O 1
ATOM 1448 N N . GLU A 1 187 ? -19.982 -11.148 38.142 1.00 97.62 187 GLU A N 1
ATOM 1449 C CA . GLU A 1 187 ? -19.925 -11.997 39.345 1.00 97.62 187 GLU A CA 1
ATOM 1450 C C . GLU A 1 187 ? -20.275 -11.205 40.621 1.00 97.62 187 GLU A C 1
ATOM 1452 O O . GLU A 1 187 ? -21.064 -11.670 41.446 1.00 97.62 187 GLU A O 1
ATOM 1457 N N . THR A 1 188 ? -19.744 -9.987 40.787 1.00 96.44 188 THR A N 1
ATOM 1458 C CA . THR A 1 188 ? -20.071 -9.146 41.954 1.00 96.44 188 THR A CA 1
ATOM 1459 C C . THR A 1 188 ? -21.504 -8.608 41.948 1.00 96.44 188 THR A C 1
ATOM 1461 O O . THR A 1 188 ? -22.078 -8.436 43.024 1.00 96.44 188 THR A O 1
ATOM 1464 N N . GLU A 1 189 ? -22.097 -8.375 40.774 1.00 97.00 189 GLU A N 1
ATOM 1465 C CA . GLU A 1 189 ? -23.496 -7.961 40.620 1.00 97.00 189 GLU A CA 1
ATOM 1466 C C . GLU A 1 189 ? -24.439 -9.109 41.002 1.00 97.00 189 GLU A C 1
ATOM 1468 O O . GLU A 1 189 ? -25.299 -8.926 41.863 1.00 97.00 189 GLU A O 1
ATOM 1473 N N . ALA A 1 190 ? -24.194 -10.325 40.501 1.00 96.44 190 ALA A N 1
ATOM 1474 C CA . ALA A 1 190 ? -24.947 -11.519 40.891 1.00 96.44 190 ALA A CA 1
ATOM 1475 C C . ALA A 1 190 ? -24.875 -11.798 42.408 1.00 96.44 190 ALA A C 1
ATOM 1477 O O . ALA A 1 190 ? -25.894 -12.073 43.044 1.00 96.44 190 ALA A O 1
ATOM 1478 N N . ILE A 1 191 ? -23.694 -11.655 43.026 1.00 96.50 191 ILE A N 1
ATOM 1479 C CA . ILE A 1 191 ? -23.529 -11.784 44.487 1.00 96.50 191 ILE A CA 1
ATOM 1480 C C . ILE A 1 191 ? -24.319 -10.697 45.242 1.00 96.50 191 ILE A C 1
ATOM 1482 O O . ILE A 1 191 ? -24.864 -10.965 46.318 1.00 96.50 191 ILE A O 1
ATOM 1486 N N . ALA A 1 192 ? -24.406 -9.477 44.703 1.00 96.19 192 ALA A N 1
ATOM 1487 C CA . ALA A 1 192 ? -25.207 -8.406 45.291 1.00 96.19 192 ALA A CA 1
ATOM 1488 C C . ALA A 1 192 ? -26.719 -8.686 45.181 1.00 96.19 192 ALA A C 1
ATOM 1490 O O . ALA A 1 192 ? -27.440 -8.473 46.159 1.00 96.19 192 ALA A O 1
ATOM 1491 N N . GLU A 1 193 ? -27.192 -9.226 44.053 1.00 96.50 193 GLU A N 1
ATOM 1492 C CA . GLU A 1 193 ? -28.584 -9.662 43.882 1.00 96.50 193 GLU A CA 1
ATOM 1493 C C . GLU A 1 193 ? -28.953 -10.812 44.836 1.00 96.50 193 GLU A C 1
ATOM 1495 O O . GLU A 1 193 ? -29.978 -10.737 45.518 1.00 96.50 193 GLU A O 1
ATOM 1500 N N . GLU A 1 194 ? -28.112 -11.846 44.965 1.00 96.50 194 GLU A N 1
ATOM 1501 C CA . GLU A 1 194 ? -28.328 -12.941 45.927 1.00 96.50 194 GLU A CA 1
ATOM 1502 C C . GLU A 1 194 ? -28.374 -12.428 47.377 1.00 96.50 194 GLU A C 1
ATOM 1504 O O . GLU A 1 194 ? -29.219 -12.848 48.182 1.00 96.50 194 GLU A O 1
ATOM 1509 N N . ALA A 1 195 ? -27.495 -11.481 47.724 1.00 96.12 195 ALA A N 1
ATOM 1510 C CA . ALA A 1 195 ? -27.483 -10.839 49.034 1.00 96.12 195 ALA A CA 1
ATOM 1511 C C . ALA A 1 195 ? -28.751 -10.000 49.280 1.00 96.12 195 ALA A C 1
ATOM 1513 O O . ALA A 1 195 ? -29.301 -10.049 50.386 1.00 96.12 195 ALA A O 1
ATOM 1514 N N . GLN A 1 196 ? -29.255 -9.289 48.264 1.00 96.69 196 GLN A N 1
ATOM 1515 C CA . GLN A 1 196 ? -30.514 -8.547 48.341 1.00 96.69 196 GLN A CA 1
ATOM 1516 C C . GLN A 1 196 ? -31.710 -9.491 48.527 1.00 96.69 196 GLN A C 1
ATOM 1518 O O . GLN A 1 196 ? -32.469 -9.312 49.479 1.00 96.69 196 GLN A O 1
ATOM 1523 N N . GLN A 1 197 ? -31.847 -10.542 47.714 1.00 97.31 197 GLN A N 1
ATOM 1524 C CA . GLN A 1 197 ? -32.921 -11.539 47.857 1.00 97.31 197 GLN A CA 1
ATOM 1525 C C . GLN A 1 197 ? -32.882 -12.228 49.235 1.00 97.31 197 GLN A C 1
ATOM 1527 O O . GLN A 1 197 ? -33.917 -12.482 49.863 1.00 97.31 197 GLN A O 1
ATOM 1532 N N . THR A 1 198 ? -31.680 -12.471 49.768 1.00 96.69 198 THR A N 1
ATOM 1533 C CA . THR A 1 198 ? -31.474 -12.994 51.128 1.00 96.69 198 THR A CA 1
ATOM 1534 C C . THR A 1 198 ? -31.883 -11.985 52.213 1.00 96.69 198 THR A C 1
ATOM 1536 O O . THR A 1 198 ? -32.394 -12.379 53.264 1.00 96.69 198 THR A O 1
ATOM 1539 N N . ALA A 1 199 ? -31.687 -10.682 51.996 1.00 96.06 199 ALA A N 1
ATOM 1540 C CA . ALA A 1 199 ? -32.140 -9.637 52.914 1.00 96.06 199 ALA A CA 1
ATOM 1541 C C . ALA A 1 199 ? -33.668 -9.447 52.867 1.00 96.06 199 ALA A C 1
ATOM 1543 O O . ALA A 1 199 ? -34.306 -9.349 53.916 1.00 96.06 199 ALA A O 1
ATOM 1544 N N . GLU A 1 200 ? -34.264 -9.459 51.675 1.00 97.06 200 GLU A N 1
ATOM 1545 C CA . GLU A 1 200 ? -35.708 -9.321 51.461 1.00 97.06 200 GLU A CA 1
ATOM 1546 C C . GLU A 1 200 ? -36.490 -10.505 52.040 1.00 97.06 200 GLU A C 1
ATOM 1548 O O . GLU A 1 200 ? -37.448 -10.307 52.787 1.00 97.06 200 GLU A O 1
ATOM 1553 N N . SER A 1 201 ? -36.046 -11.741 51.799 1.00 96.88 201 SER A N 1
ATOM 1554 C CA . SER A 1 201 ? -36.663 -12.937 52.396 1.00 96.88 201 SER A CA 1
ATOM 1555 C C . SER A 1 201 ? -36.570 -12.948 53.930 1.00 96.88 201 SER A C 1
ATOM 1557 O O . SER A 1 201 ? -37.549 -13.277 54.604 1.00 96.88 201 SER A O 1
ATOM 1559 N N . ARG A 1 202 ? -35.445 -12.502 54.511 1.00 96.50 202 ARG A N 1
ATOM 1560 C CA . ARG A 1 202 ? -35.312 -12.304 55.969 1.00 96.50 202 ARG A CA 1
ATOM 1561 C C . ARG A 1 202 ? -36.230 -11.203 56.503 1.00 96.50 202 ARG A C 1
ATOM 1563 O O . ARG A 1 202 ? -36.788 -11.374 57.584 1.00 96.50 202 ARG A O 1
ATOM 1570 N N . LYS A 1 203 ? -36.409 -10.104 55.763 1.00 98.00 203 LYS A N 1
ATOM 1571 C CA . LYS A 1 203 ? -37.351 -9.025 56.101 1.00 98.00 203 LYS A CA 1
ATOM 1572 C C . LYS A 1 203 ? -38.791 -9.544 56.125 1.00 98.00 203 LYS A C 1
ATOM 1574 O O . LYS A 1 203 ? -39.476 -9.327 57.118 1.00 98.00 203 LYS A O 1
ATOM 1579 N N . MET A 1 204 ? -39.218 -10.286 55.101 1.00 96.75 204 MET A N 1
ATOM 1580 C CA . MET A 1 204 ? -40.557 -10.892 55.056 1.00 96.75 204 MET A CA 1
ATOM 1581 C C . MET A 1 204 ? -40.797 -11.853 56.232 1.00 96.75 204 MET A C 1
ATOM 1583 O O . MET A 1 204 ? -41.845 -11.789 56.868 1.00 96.75 204 MET A O 1
ATOM 1587 N N . TYR A 1 205 ? -39.815 -12.694 56.575 1.00 97.50 205 TYR A N 1
ATOM 1588 C CA . TYR A 1 205 ? -39.902 -13.586 57.740 1.00 97.50 205 TYR A CA 1
ATOM 1589 C C . TYR A 1 205 ? -39.967 -12.822 59.076 1.00 97.50 205 TYR A C 1
ATOM 1591 O O . TYR A 1 205 ? -40.700 -13.211 59.984 1.00 97.50 205 TYR A O 1
ATOM 1599 N N . ALA A 1 206 ? -39.234 -11.712 59.212 1.00 96.38 206 ALA A N 1
ATOM 1600 C CA . ALA A 1 206 ? -39.327 -10.852 60.391 1.00 96.38 206 ALA A CA 1
ATOM 1601 C C . ALA A 1 206 ? -40.704 -10.166 60.496 1.00 96.38 206 ALA A C 1
ATOM 1603 O O . ALA A 1 206 ? -41.265 -10.097 61.586 1.00 96.38 206 ALA A O 1
ATOM 1604 N N . GLU A 1 207 ? -41.276 -9.720 59.374 1.00 96.94 207 GLU A N 1
ATOM 1605 C CA . GLU A 1 207 ? -42.626 -9.140 59.304 1.00 96.94 207 GLU A CA 1
ATOM 1606 C C . GLU A 1 207 ? -43.724 -10.172 59.630 1.00 96.94 207 GLU A C 1
ATOM 1608 O O . GLU A 1 207 ? -44.690 -9.840 60.317 1.00 96.94 207 GLU A O 1
ATOM 1613 N N . GLU A 1 208 ? -43.552 -11.436 59.228 1.00 97.69 208 GLU A N 1
ATOM 1614 C CA . GLU A 1 208 ? -44.420 -12.551 59.635 1.00 97.69 208 GLU A CA 1
ATOM 1615 C C . GLU A 1 208 ? -44.348 -12.806 61.151 1.00 97.69 208 GLU A C 1
ATOM 1617 O O . GLU A 1 208 ? -45.382 -12.908 61.815 1.00 97.69 208 GLU A O 1
ATOM 1622 N N . LYS A 1 209 ? -43.139 -12.854 61.730 1.00 97.62 209 LYS A N 1
ATOM 1623 C CA . LYS A 1 209 ? -42.953 -13.071 63.176 1.00 97.62 209 LYS A CA 1
ATOM 1624 C C . LYS A 1 209 ? -43.474 -11.906 64.020 1.00 97.62 209 LYS A C 1
ATOM 1626 O O . LYS A 1 209 ? -44.074 -12.136 65.064 1.00 97.62 209 LYS A O 1
ATOM 1631 N N . GLU A 1 210 ? -43.325 -10.674 63.547 1.00 97.00 210 GLU A N 1
ATOM 1632 C CA . GLU A 1 210 ? -43.925 -9.476 64.147 1.00 97.00 210 GLU A CA 1
ATOM 1633 C C . GLU A 1 210 ? -45.469 -9.529 64.124 1.00 97.00 210 GLU A C 1
ATOM 1635 O O . GLU A 1 210 ? -46.131 -9.083 65.064 1.00 97.00 210 GLU A O 1
ATOM 1640 N N . ALA A 1 211 ? -46.069 -10.100 63.073 1.00 96.38 211 ALA A N 1
ATOM 1641 C CA . ALA A 1 211 ? -47.515 -10.312 63.002 1.00 96.38 211 ALA A CA 1
ATOM 1642 C C . ALA A 1 211 ? -47.997 -11.429 63.950 1.00 96.38 211 ALA A C 1
ATOM 1644 O O . ALA A 1 211 ? -49.053 -11.284 64.566 1.00 96.38 211 ALA A O 1
ATOM 1645 N N . GLU A 1 212 ? -47.219 -12.506 64.112 1.00 96.31 212 GLU A N 1
ATOM 1646 C CA . GLU A 1 212 ? -47.471 -13.569 65.097 1.00 96.31 212 GLU A CA 1
ATOM 1647 C C . GLU A 1 212 ? -47.406 -13.033 66.535 1.00 96.31 212 GLU A C 1
ATOM 1649 O O . GLU A 1 212 ? -48.335 -13.260 67.311 1.00 96.31 212 GLU A O 1
ATOM 1654 N N . VAL A 1 213 ? -46.376 -12.245 66.873 1.00 96.62 213 VAL A N 1
ATOM 1655 C CA . VAL A 1 213 ? -46.262 -11.572 68.180 1.00 96.62 213 VAL A CA 1
ATOM 1656 C C . VAL A 1 213 ? -47.501 -10.720 68.457 1.00 96.62 213 VAL A C 1
ATOM 1658 O O . VAL A 1 213 ? -48.124 -10.895 69.498 1.00 96.62 213 VAL A O 1
ATOM 1661 N N . LYS A 1 214 ? -47.962 -9.913 67.495 1.00 97.50 214 LYS A N 1
ATOM 1662 C CA . LYS A 1 214 ? -49.178 -9.088 67.647 1.00 97.50 214 LYS A CA 1
ATOM 1663 C C . LYS A 1 214 ? -50.479 -9.881 67.781 1.00 97.50 214 LYS A C 1
ATOM 1665 O O . LYS A 1 214 ? -51.493 -9.324 68.203 1.00 97.50 214 LYS A O 1
ATOM 1670 N N . LEU A 1 215 ? -50.514 -11.155 67.394 1.00 96.50 215 LEU A N 1
ATOM 1671 C CA . LEU A 1 215 ? -51.651 -12.038 67.680 1.00 96.50 215 LEU A CA 1
ATOM 1672 C C . LEU A 1 215 ? -51.554 -12.618 69.096 1.00 96.50 215 LEU A C 1
ATOM 1674 O O . LEU A 1 215 ? -52.566 -12.685 69.793 1.00 96.50 215 LEU A O 1
ATOM 1678 N N . LEU A 1 216 ? -50.346 -12.967 69.545 1.00 96.50 216 LEU A N 1
ATOM 1679 C CA . LEU A 1 216 ? -50.091 -13.422 70.912 1.00 96.50 216 LEU A CA 1
ATOM 1680 C C . LEU A 1 216 ? -50.323 -12.307 71.944 1.00 96.50 216 LEU A C 1
ATOM 1682 O O . LEU A 1 216 ? -50.960 -12.570 72.957 1.00 96.50 216 LEU A O 1
ATOM 1686 N N . GLU A 1 217 ? -49.898 -11.070 71.670 1.00 96.25 217 GLU A N 1
ATOM 1687 C CA . GLU A 1 217 ? -50.150 -9.890 72.515 1.00 96.25 217 GLU A CA 1
ATOM 1688 C C . GLU A 1 217 ? -51.651 -9.706 72.776 1.00 96.25 217 GLU A C 1
ATOM 1690 O O . GLU A 1 217 ? -52.075 -9.719 73.928 1.00 96.25 217 GLU A O 1
ATOM 1695 N N . ARG A 1 218 ? -52.479 -9.669 71.722 1.00 96.56 218 ARG A N 1
ATOM 1696 C CA . ARG A 1 218 ? -53.947 -9.587 71.858 1.00 96.56 218 ARG A CA 1
ATOM 1697 C C . ARG A 1 218 ? -54.535 -10.774 72.619 1.00 96.56 218 ARG A C 1
ATOM 1699 O O . ARG A 1 218 ? -55.435 -10.599 73.432 1.00 96.56 218 ARG A O 1
ATOM 1706 N N . SER A 1 219 ? -54.017 -11.984 72.394 1.00 96.19 219 SER A N 1
ATOM 1707 C CA . SER A 1 219 ? -54.451 -13.162 73.151 1.00 96.19 219 SER A CA 1
ATOM 1708 C C . SER A 1 219 ? -54.084 -13.072 74.637 1.00 96.19 219 SER A C 1
ATOM 1710 O O . SER A 1 219 ? -54.790 -13.658 75.456 1.00 96.19 219 SER A O 1
ATOM 1712 N N . VAL A 1 220 ? -53.008 -12.367 75.002 1.00 97.31 220 VAL A N 1
ATOM 1713 C CA . VAL A 1 220 ? -52.659 -12.074 76.399 1.00 97.31 220 VAL A CA 1
ATOM 1714 C C . VAL A 1 220 ? -53.577 -10.987 76.959 1.00 97.31 220 VAL A C 1
ATOM 1716 O O . VAL A 1 220 ? -54.129 -11.198 78.033 1.00 97.31 220 VAL A O 1
ATOM 1719 N N . GLU A 1 221 ? -53.845 -9.903 76.223 1.00 96.88 221 GLU A N 1
ATOM 1720 C CA . GLU A 1 221 ? -54.814 -8.860 76.613 1.00 96.88 221 GLU A CA 1
ATOM 1721 C C . GLU A 1 221 ? -56.213 -9.453 76.897 1.00 96.88 221 GLU A C 1
ATOM 1723 O O . GLU A 1 221 ? -56.827 -9.164 77.926 1.00 96.88 221 GLU A O 1
ATOM 1728 N N . GLU A 1 222 ? -56.708 -10.354 76.038 1.00 97.00 222 GLU A N 1
ATOM 1729 C CA . GLU A 1 222 ? -57.983 -11.064 76.230 1.00 97.00 222 GLU A CA 1
ATOM 1730 C C . GLU A 1 222 ? -57.978 -11.978 77.473 1.00 97.00 222 GLU A C 1
ATOM 1732 O O . GLU A 1 222 ? -58.980 -12.068 78.201 1.00 97.00 222 GLU A O 1
ATOM 1737 N N . LEU A 1 223 ? -56.850 -12.638 77.757 1.00 96.25 223 LEU A N 1
ATOM 1738 C CA . LEU A 1 223 ? -56.673 -13.456 78.959 1.00 96.25 223 LEU A CA 1
ATOM 1739 C C . LEU A 1 223 ? -56.581 -12.595 80.225 1.00 96.25 223 LEU A C 1
ATOM 1741 O O . LEU A 1 223 ? -57.215 -12.937 81.221 1.00 96.25 223 LEU A O 1
ATOM 1745 N N . GLU A 1 224 ? -55.885 -11.459 80.196 1.00 96.44 224 GLU A N 1
ATOM 1746 C CA . GLU A 1 224 ? -55.831 -10.496 81.302 1.00 96.44 224 GLU A CA 1
ATOM 1747 C C . GLU A 1 224 ? -57.211 -9.894 81.588 1.00 96.44 224 GLU A C 1
ATOM 1749 O O . GLU A 1 224 ? -57.632 -9.837 82.746 1.00 96.44 224 GLU A O 1
ATOM 1754 N N . CYS A 1 225 ? -57.980 -9.523 80.559 1.00 95.94 225 CYS A N 1
ATOM 1755 C CA . CYS A 1 225 ? -59.378 -9.120 80.719 1.00 95.94 225 CYS A CA 1
ATOM 1756 C C . CYS A 1 225 ? -60.232 -10.237 81.349 1.00 95.94 225 CYS A C 1
ATOM 1758 O O . CYS A 1 225 ? -61.066 -9.971 82.220 1.00 95.94 225 CYS A O 1
ATOM 1760 N N . THR A 1 226 ? -59.998 -11.496 80.968 1.00 96.94 226 THR A N 1
ATOM 1761 C CA . THR A 1 226 ? -60.687 -12.658 81.552 1.00 96.94 226 THR A CA 1
ATOM 1762 C C . THR A 1 226 ? -60.295 -12.883 83.018 1.00 96.94 226 THR A C 1
ATOM 1764 O O . THR A 1 226 ? -61.171 -13.136 83.849 1.00 96.94 226 THR A O 1
ATOM 1767 N N . ILE A 1 227 ? -59.012 -12.735 83.364 1.00 96.44 227 ILE A N 1
ATOM 1768 C CA . ILE A 1 227 ? -58.496 -12.819 84.739 1.00 96.44 227 ILE A CA 1
ATOM 1769 C C . ILE A 1 227 ? -59.111 -11.717 85.604 1.00 96.44 227 ILE A C 1
ATOM 1771 O O . ILE A 1 227 ? -59.706 -12.038 86.628 1.00 96.44 227 ILE A O 1
ATOM 1775 N N . ASN A 1 228 ? -59.107 -10.458 85.153 1.00 96.12 228 ASN A N 1
ATOM 1776 C CA . ASN A 1 228 ? -59.756 -9.346 85.857 1.00 96.12 228 ASN A CA 1
ATOM 1777 C C . ASN A 1 228 ? -61.240 -9.642 86.162 1.00 96.12 228 ASN A C 1
ATOM 1779 O O . ASN A 1 228 ? -61.725 -9.381 87.265 1.00 96.12 228 ASN A O 1
ATOM 1783 N N . VAL A 1 229 ? -61.983 -10.235 85.218 1.00 96.88 229 VAL A N 1
ATOM 1784 C CA . VAL A 1 229 ? -63.387 -10.641 85.433 1.00 96.88 229 VAL A CA 1
ATOM 1785 C C . VAL A 1 229 ? -63.516 -11.792 86.444 1.00 96.88 229 VAL A C 1
ATOM 1787 O O . VAL A 1 229 ? -64.513 -11.858 87.169 1.00 96.88 229 VAL A O 1
ATOM 1790 N N . LEU A 1 230 ? -62.543 -12.703 86.519 1.00 94.94 230 LEU A N 1
ATOM 1791 C CA . LEU A 1 230 ? -62.512 -13.783 87.511 1.00 94.94 230 LEU A CA 1
ATOM 1792 C C . LEU A 1 230 ? -62.122 -13.278 88.907 1.00 94.94 230 LEU A C 1
ATOM 1794 O O . LEU A 1 230 ? -62.764 -13.672 89.877 1.00 94.94 230 LEU A O 1
ATOM 1798 N N . GLU A 1 231 ? -61.153 -12.371 89.020 1.00 95.44 231 GLU A N 1
ATOM 1799 C CA . GLU A 1 231 ? -60.749 -11.747 90.286 1.00 95.44 231 GLU A CA 1
ATOM 1800 C C . GLU A 1 231 ? -61.896 -10.934 90.898 1.00 95.44 231 GLU A C 1
ATOM 1802 O O . GLU A 1 231 ? -62.252 -11.155 92.055 1.00 95.44 231 GLU A O 1
ATOM 1807 N N . ASN A 1 232 ? -62.587 -10.113 90.098 1.00 95.75 232 ASN A N 1
ATOM 1808 C CA . ASN A 1 232 ? -63.796 -9.408 90.540 1.00 95.75 232 ASN A CA 1
ATOM 1809 C C . ASN A 1 232 ? -64.887 -10.376 91.047 1.00 95.75 232 ASN A C 1
ATOM 1811 O O . ASN A 1 232 ? -65.533 -10.111 92.061 1.00 95.75 232 ASN A O 1
ATOM 1815 N N . LYS A 1 233 ? -65.089 -11.529 90.388 1.00 96.56 233 LYS A N 1
ATOM 1816 C CA . LYS A 1 233 ? -66.021 -12.570 90.870 1.00 96.56 233 LYS A CA 1
ATOM 1817 C C . LYS A 1 233 ? -65.552 -13.201 92.182 1.00 96.56 233 LYS A C 1
ATOM 1819 O O . LYS A 1 233 ? -66.377 -13.446 93.058 1.00 96.56 233 LYS A O 1
ATOM 1824 N N . VAL A 1 234 ? -64.252 -13.454 92.328 1.00 96.25 234 VAL A N 1
ATOM 1825 C CA . VAL A 1 234 ? -63.652 -13.979 93.562 1.00 96.25 234 VAL A CA 1
ATOM 1826 C C . VAL A 1 234 ? -63.825 -12.991 94.717 1.00 96.25 234 VAL A C 1
ATOM 1828 O O . VAL A 1 234 ? -64.188 -13.417 95.809 1.00 96.25 234 VAL A O 1
ATOM 1831 N N . ASP A 1 235 ? -63.663 -11.688 94.496 1.00 95.88 235 ASP A N 1
ATOM 1832 C CA . ASP A 1 235 ? -63.850 -10.673 95.541 1.00 95.88 235 ASP A CA 1
ATOM 1833 C C . ASP A 1 235 ? -65.323 -10.469 95.922 1.00 95.88 235 ASP A C 1
ATOM 1835 O O . ASP A 1 235 ? -65.638 -10.336 97.108 1.00 95.88 235 ASP A O 1
ATOM 1839 N N . ILE A 1 236 ? -66.252 -10.570 94.963 1.00 95.25 236 ILE A N 1
ATOM 1840 C CA . ILE A 1 236 ? -67.694 -10.649 95.254 1.00 95.25 236 ILE A CA 1
ATOM 1841 C C . ILE A 1 236 ? -68.007 -11.879 96.126 1.00 95.25 236 ILE A C 1
ATOM 1843 O O . ILE A 1 236 ? -68.769 -11.765 97.089 1.00 95.25 236 ILE A O 1
ATOM 1847 N N . LEU A 1 237 ? -67.400 -13.036 95.833 1.00 95.38 237 LEU A N 1
ATOM 1848 C CA . LEU A 1 237 ? -67.569 -14.267 96.616 1.00 95.38 237 LEU A CA 1
ATOM 1849 C C . LEU A 1 237 ? -66.927 -14.180 98.011 1.00 95.38 237 LEU A C 1
ATOM 1851 O O . LEU A 1 237 ? -67.542 -14.643 98.969 1.00 95.38 237 LEU A O 1
ATOM 1855 N N . LYS A 1 238 ? -65.757 -13.541 98.165 1.00 95.50 238 LYS A N 1
ATOM 1856 C CA . LYS A 1 238 ? -65.173 -13.223 99.486 1.00 95.50 238 LYS A CA 1
ATOM 1857 C C . LYS A 1 238 ? -66.127 -12.345 100.297 1.00 95.50 238 LYS A C 1
ATOM 1859 O O . LYS A 1 238 ? -66.424 -12.662 101.444 1.00 95.50 238 LYS A O 1
ATOM 1864 N N . GLY A 1 239 ? -66.652 -11.276 99.693 1.00 94.81 239 GLY A N 1
ATOM 1865 C CA . GLY A 1 239 ? -67.600 -10.369 100.345 1.00 94.81 239 GLY A CA 1
ATOM 1866 C C . GLY A 1 239 ? -68.920 -11.042 100.739 1.00 94.81 239 GLY A C 1
ATOM 1867 O O . GLY A 1 239 ? -69.508 -10.686 101.757 1.00 94.81 239 GLY A O 1
ATOM 1868 N N . GLU A 1 240 ? -69.380 -12.030 99.970 1.00 95.00 240 GLU A N 1
ATOM 1869 C CA . GLU A 1 240 ? -70.536 -12.861 100.323 1.00 95.00 240 GLU A CA 1
ATOM 1870 C C . GLU A 1 240 ? -70.221 -13.849 101.455 1.00 95.00 240 GLU A C 1
ATOM 1872 O O . GLU A 1 240 ? -70.985 -13.940 102.412 1.00 95.00 240 GLU A O 1
ATOM 1877 N N . ALA A 1 241 ? -69.071 -14.527 101.411 1.00 94.69 241 ALA A N 1
ATOM 1878 C CA . ALA A 1 241 ? -68.633 -15.420 102.483 1.00 94.69 241 ALA A CA 1
ATOM 1879 C C . ALA A 1 241 ? -68.449 -14.681 103.824 1.00 94.69 241 ALA A C 1
ATOM 1881 O O . ALA A 1 241 ? -68.802 -15.216 104.875 1.00 94.69 241 ALA A O 1
ATOM 1882 N N . GLU A 1 242 ? -67.968 -13.435 103.791 1.00 95.31 242 GLU A N 1
ATOM 1883 C CA . GLU A 1 242 ? -67.854 -12.568 104.969 1.00 95.31 242 GLU A CA 1
ATOM 1884 C C . GLU A 1 242 ? -69.216 -12.090 105.491 1.00 95.31 242 GLU A C 1
ATOM 1886 O O . GLU A 1 242 ? -69.442 -12.135 106.701 1.00 95.31 242 GLU A O 1
ATOM 1891 N N . ARG A 1 243 ? -70.177 -11.739 104.618 1.00 95.56 243 ARG A N 1
ATOM 1892 C CA . ARG A 1 243 ? -71.577 -11.515 105.041 1.00 95.56 243 ARG A CA 1
ATOM 1893 C C . ARG A 1 243 ? -72.147 -12.749 105.743 1.00 95.56 243 ARG A C 1
ATOM 1895 O O . ARG A 1 243 ? -72.734 -12.628 106.814 1.00 95.56 243 ARG A O 1
ATOM 1902 N N . GLN A 1 244 ? -71.913 -13.936 105.187 1.00 95.25 244 GLN A N 1
ATOM 1903 C CA . GLN A 1 244 ? -72.354 -15.205 105.772 1.00 95.25 244 GLN A CA 1
ATOM 1904 C C . GLN A 1 244 ? -71.582 -15.592 107.045 1.00 95.25 244 GLN A C 1
ATOM 1906 O O . GLN A 1 244 ? -72.080 -16.404 107.822 1.00 95.25 244 GLN A O 1
ATOM 1911 N N . ARG A 1 245 ? -70.374 -15.065 107.293 1.00 97.00 245 ARG A N 1
ATOM 1912 C CA . ARG A 1 245 ? -69.689 -15.186 108.594 1.00 97.00 245 ARG A CA 1
ATOM 1913 C C . ARG A 1 245 ? -70.348 -14.272 109.625 1.00 97.00 245 ARG A C 1
ATOM 1915 O O . ARG A 1 245 ? -70.783 -14.772 110.653 1.00 97.00 245 ARG A O 1
ATOM 1922 N N . LEU A 1 246 ? -70.508 -12.986 109.313 1.00 95.25 246 LEU A N 1
ATOM 1923 C CA . LEU A 1 246 ? -71.133 -12.004 110.209 1.00 95.25 246 LEU A CA 1
ATOM 1924 C C . LEU A 1 246 ? -72.568 -12.397 110.598 1.00 95.25 246 LEU A C 1
ATOM 1926 O O . LEU A 1 246 ? -72.921 -12.324 111.768 1.00 95.25 246 LEU A O 1
ATOM 1930 N N . GLN A 1 247 ? -73.372 -12.898 109.653 1.00 94.94 247 GLN A N 1
ATOM 1931 C CA . GLN A 1 247 ? -74.724 -13.389 109.947 1.00 94.94 247 GLN A CA 1
ATOM 1932 C C . GLN A 1 247 ? -74.724 -14.635 110.854 1.00 94.94 247 GLN A C 1
ATOM 1934 O O . GLN A 1 247 ? -75.658 -14.835 111.626 1.00 94.94 247 GLN A O 1
ATOM 1939 N N . ARG A 1 248 ? -73.692 -15.489 110.784 1.00 94.00 248 ARG A N 1
ATOM 1940 C CA . ARG A 1 248 ? -73.544 -16.615 111.722 1.00 94.00 248 ARG A CA 1
ATOM 1941 C C . ARG A 1 248 ? -73.139 -16.136 113.109 1.00 94.00 248 ARG A C 1
ATOM 1943 O O . ARG A 1 248 ? -73.701 -16.630 114.072 1.00 94.00 248 ARG A O 1
ATOM 1950 N N . GLU A 1 249 ? -72.245 -15.157 113.207 1.00 93.94 249 GLU A N 1
ATOM 1951 C CA . GLU A 1 249 ? -71.853 -14.549 114.485 1.00 93.94 249 GLU A CA 1
ATOM 1952 C C . GLU A 1 249 ? -73.049 -13.861 115.170 1.00 93.94 249 GLU A C 1
ATOM 1954 O O . GLU A 1 249 ? -73.278 -14.085 116.354 1.00 93.94 249 GLU A O 1
ATOM 1959 N N . GLU A 1 250 ? -73.889 -13.141 114.418 1.00 93.50 250 GLU A N 1
ATOM 1960 C CA . GLU A 1 250 ? -75.149 -12.559 114.915 1.00 93.50 250 GLU A CA 1
ATOM 1961 C C . GLU A 1 250 ? -76.122 -13.638 115.438 1.00 93.50 250 GLU A C 1
ATOM 1963 O O . GLU A 1 250 ? -76.647 -13.519 116.546 1.00 93.50 250 GLU A O 1
ATOM 1968 N N . LEU A 1 251 ? -76.307 -14.739 114.697 1.00 92.62 251 LEU A N 1
ATOM 1969 C CA . LEU A 1 251 ? -77.132 -15.878 115.131 1.00 92.62 251 LEU A CA 1
ATOM 1970 C C . LEU A 1 251 ? -76.523 -16.653 116.315 1.00 92.62 251 LEU A C 1
ATOM 1972 O O . LEU A 1 251 ? -77.257 -17.232 117.119 1.00 92.62 251 LEU A O 1
ATOM 1976 N N . GLU A 1 252 ? -75.196 -16.685 116.443 1.00 93.94 252 GLU A N 1
ATOM 1977 C CA . GLU A 1 252 ? -74.501 -17.283 117.584 1.00 93.94 252 GLU A CA 1
ATOM 1978 C C . GLU A 1 252 ? -74.662 -16.416 118.843 1.00 93.94 252 GLU A C 1
ATOM 1980 O O . GLU A 1 252 ? -74.942 -16.969 119.909 1.00 93.94 252 GLU A O 1
ATOM 1985 N N . ASP A 1 253 ? -74.605 -15.085 118.735 1.00 92.38 253 ASP A N 1
ATOM 1986 C CA . ASP A 1 253 ? -74.925 -14.153 119.828 1.00 92.38 253 ASP A CA 1
ATOM 1987 C C . ASP A 1 253 ? -76.411 -14.229 120.239 1.00 92.38 253 ASP A C 1
ATOM 1989 O O . ASP A 1 253 ? -76.724 -14.290 121.436 1.00 92.38 253 ASP A O 1
ATOM 1993 N N . GLU A 1 254 ? -77.346 -14.320 119.281 1.00 92.19 254 GLU A N 1
ATOM 1994 C CA . GLU A 1 254 ? -78.763 -14.594 119.573 1.00 92.19 254 GLU A CA 1
ATOM 1995 C C . GLU A 1 254 ? -78.933 -15.921 120.330 1.00 92.19 254 GLU A C 1
ATOM 1997 O O . GLU A 1 254 ? -79.629 -15.975 121.350 1.00 92.19 254 GLU A O 1
ATOM 2002 N N . LEU A 1 255 ? -78.252 -16.986 119.893 1.00 91.56 255 LEU A N 1
ATOM 2003 C CA . LEU A 1 255 ? -78.273 -18.292 120.555 1.00 91.56 255 LEU A CA 1
ATOM 2004 C C . LEU A 1 255 ? -77.705 -18.222 121.984 1.00 91.56 255 LEU A C 1
ATOM 2006 O O . LEU A 1 255 ? -78.253 -18.854 122.890 1.00 91.56 255 LEU A O 1
ATOM 2010 N N . HIS A 1 256 ? -76.649 -17.436 122.217 1.00 91.62 256 HIS A N 1
ATOM 2011 C CA . HIS A 1 256 ? -76.097 -17.204 123.556 1.00 91.62 256 HIS A CA 1
ATOM 2012 C C . HIS A 1 256 ? -77.075 -16.422 124.449 1.00 91.62 256 HIS A C 1
ATOM 2014 O O . HIS A 1 256 ? -77.262 -16.784 125.614 1.00 91.62 256 HIS A O 1
ATOM 2020 N N . SER A 1 257 ? -77.767 -15.417 123.902 1.00 91.75 257 SER A N 1
ATOM 2021 C CA . SER A 1 257 ? -78.828 -14.672 124.596 1.00 91.75 257 SER A CA 1
ATOM 2022 C C . SER A 1 257 ? -80.010 -15.572 124.979 1.00 91.75 257 SER A C 1
ATOM 2024 O O . SER A 1 257 ? -80.442 -15.572 126.136 1.00 91.75 257 SER A O 1
ATOM 2026 N N . VAL A 1 258 ? -80.496 -16.412 124.057 1.00 90.44 258 VAL A N 1
ATOM 2027 C CA . VAL A 1 258 ? -81.565 -17.392 124.329 1.00 90.44 258 VAL A CA 1
ATOM 2028 C C . VAL A 1 258 ? -81.120 -18.413 125.376 1.00 90.44 258 VAL A C 1
ATOM 2030 O O . VAL A 1 258 ? -81.872 -18.704 126.304 1.00 90.44 258 VAL A O 1
ATOM 2033 N N . LYS A 1 259 ? -79.882 -18.914 125.298 1.00 91.50 259 LYS A N 1
ATOM 2034 C CA . LYS A 1 259 ? -79.319 -19.848 126.285 1.00 91.50 259 LYS A CA 1
ATOM 2035 C C . LYS A 1 259 ? -79.242 -19.235 127.689 1.00 91.50 259 LYS A C 1
ATOM 2037 O O . LYS A 1 259 ? -79.594 -19.903 128.660 1.00 91.50 259 LYS A O 1
ATOM 2042 N N . TYR A 1 260 ? -78.857 -17.963 127.802 1.00 90.38 260 TYR A N 1
ATOM 2043 C CA . TYR A 1 260 ? -78.877 -17.225 129.069 1.00 90.38 260 TYR A CA 1
ATOM 2044 C C . TYR A 1 260 ? -80.306 -17.039 129.612 1.00 90.38 260 TYR A C 1
ATOM 2046 O O . TYR A 1 260 ? -80.551 -17.239 130.803 1.00 90.38 260 TYR A O 1
ATOM 2054 N N . GLN A 1 261 ? -81.278 -16.731 128.744 1.00 89.88 261 GLN A N 1
ATOM 2055 C CA . GLN A 1 261 ? -82.693 -16.659 129.131 1.00 89.88 261 GLN A CA 1
ATOM 2056 C C . GLN A 1 261 ? -83.225 -18.015 129.621 1.00 89.88 261 GLN A C 1
ATOM 2058 O O . GLN A 1 261 ? -83.878 -18.062 130.662 1.00 89.88 261 GLN A O 1
ATOM 2063 N N . MET A 1 262 ? -82.902 -19.117 128.934 1.00 85.75 262 MET A N 1
ATOM 2064 C CA . MET A 1 262 ? -83.268 -20.473 129.366 1.00 85.75 262 MET A CA 1
ATOM 2065 C C . MET A 1 262 ? -82.693 -20.809 130.745 1.00 85.75 262 MET A C 1
ATOM 2067 O O . MET A 1 262 ? -83.428 -21.298 131.597 1.00 85.75 262 MET A O 1
ATOM 2071 N N . GLN A 1 263 ? -81.421 -20.490 130.999 1.00 87.00 263 GLN A N 1
ATOM 2072 C CA . GLN A 1 263 ? -80.793 -20.754 132.296 1.00 87.00 263 GLN A CA 1
ATOM 2073 C C . GLN A 1 263 ? -81.413 -19.912 133.430 1.00 87.00 263 GLN A C 1
ATOM 2075 O O . GLN A 1 263 ? -81.549 -20.387 134.556 1.00 87.00 263 GLN A O 1
ATOM 2080 N N . ASN A 1 264 ? -81.872 -18.689 133.142 1.00 83.69 264 ASN A N 1
ATOM 2081 C CA . ASN A 1 264 ? -82.653 -17.903 134.103 1.00 83.69 264 ASN A CA 1
ATOM 2082 C C . ASN A 1 264 ? -84.050 -18.497 134.366 1.00 83.69 264 ASN A C 1
ATOM 2084 O O . ASN A 1 264 ? -84.513 -18.448 135.504 1.00 83.69 264 ASN A O 1
ATOM 2088 N N . VAL A 1 265 ? -84.711 -19.086 133.363 1.00 84.56 265 VAL A N 1
ATOM 2089 C CA . VAL A 1 265 ? -85.982 -19.813 133.560 1.00 84.56 265 VAL A CA 1
ATOM 2090 C C . VAL A 1 265 ? -85.769 -21.077 134.398 1.00 84.56 265 VAL A C 1
ATOM 2092 O O . VAL A 1 265 ? -86.551 -21.330 135.310 1.00 84.56 265 VAL A O 1
ATOM 2095 N N . GLU A 1 266 ? -84.692 -21.825 134.152 1.00 84.12 266 GLU A N 1
ATOM 2096 C CA . GLU A 1 266 ? -84.309 -23.005 134.940 1.00 84.12 266 GLU A CA 1
ATOM 2097 C C . GLU A 1 266 ? -84.057 -22.642 136.414 1.00 84.12 266 GLU A C 1
ATOM 2099 O O . GLU A 1 266 ? -84.609 -23.279 137.310 1.00 84.12 266 GLU A O 1
ATOM 2104 N N . ASN A 1 267 ? -83.334 -21.547 136.684 1.00 83.56 267 ASN A N 1
ATOM 2105 C CA . ASN A 1 267 ? -83.162 -21.024 138.045 1.00 83.56 267 ASN A CA 1
ATOM 2106 C C . ASN A 1 267 ? -84.517 -20.724 138.725 1.00 83.56 267 ASN A C 1
ATOM 2108 O O . ASN A 1 267 ? -84.740 -21.156 139.858 1.00 83.56 267 ASN A O 1
ATOM 2112 N N . VAL A 1 268 ? -85.440 -20.046 138.031 1.00 83.25 268 VAL A N 1
ATOM 2113 C CA . VAL A 1 268 ? -86.783 -19.721 138.556 1.00 83.25 268 VAL A CA 1
ATOM 2114 C C . VAL A 1 268 ? -87.626 -20.977 138.814 1.00 83.25 268 VAL A C 1
ATOM 2116 O O . VAL A 1 268 ? -88.364 -21.014 139.800 1.00 83.25 268 VAL A O 1
ATOM 2119 N N . ASP A 1 269 ? -87.497 -22.025 137.997 1.00 83.19 269 ASP A N 1
ATOM 2120 C CA . ASP A 1 269 ? -88.154 -23.315 138.248 1.00 83.19 269 ASP A CA 1
ATOM 2121 C C . ASP A 1 269 ? -87.613 -23.985 139.525 1.00 83.19 269 ASP A C 1
ATOM 2123 O O . ASP A 1 269 ? -88.393 -24.451 140.359 1.00 83.19 269 ASP A O 1
ATOM 2127 N N . THR A 1 270 ? -86.294 -23.935 139.770 1.00 81.19 270 THR A N 1
ATOM 2128 C CA . THR A 1 270 ? -85.724 -24.456 141.030 1.00 81.19 270 THR A CA 1
ATOM 2129 C C . THR A 1 270 ? -86.164 -23.672 142.272 1.00 81.19 270 THR A C 1
ATOM 2131 O O . THR A 1 270 ? -86.347 -24.275 143.332 1.00 81.19 270 THR A O 1
ATOM 2134 N N . ASP A 1 271 ? -86.382 -22.355 142.165 1.00 81.12 271 ASP A N 1
ATOM 2135 C CA . ASP A 1 271 ? -86.968 -21.543 143.242 1.00 81.12 271 ASP A CA 1
ATOM 2136 C C . ASP A 1 271 ? -88.439 -21.919 143.489 1.00 81.12 271 ASP A C 1
ATOM 2138 O O . ASP A 1 271 ? -88.839 -22.147 144.635 1.00 81.12 271 ASP A O 1
ATOM 2142 N N . MET A 1 272 ? -89.235 -22.051 142.422 1.00 78.44 272 MET A N 1
ATOM 2143 C CA . MET A 1 272 ? -90.647 -22.447 142.492 1.00 78.44 272 MET A CA 1
ATOM 2144 C C . MET A 1 272 ? -90.816 -23.827 143.144 1.00 78.44 272 MET A C 1
ATOM 2146 O O . MET A 1 272 ? -91.663 -24.016 144.019 1.00 78.44 272 MET A O 1
ATOM 2150 N N . LYS A 1 273 ? -89.967 -24.784 142.758 1.00 81.38 273 LYS A N 1
ATOM 2151 C CA . LYS A 1 273 ? -89.952 -26.149 143.290 1.00 81.38 273 LYS A CA 1
ATOM 2152 C C . LYS A 1 273 ? -89.620 -26.188 144.783 1.00 81.38 273 LYS A C 1
ATOM 2154 O O . LYS A 1 273 ? -90.320 -26.849 145.546 1.00 81.38 273 LYS A O 1
ATOM 2159 N N . ARG A 1 274 ? -88.634 -25.399 145.224 1.00 80.19 274 ARG A N 1
ATOM 2160 C CA . ARG A 1 274 ? -88.277 -25.252 146.647 1.00 80.19 274 ARG A CA 1
ATOM 2161 C C . ARG A 1 274 ? -89.436 -24.686 147.478 1.00 80.19 274 ARG A C 1
ATOM 2163 O O . ARG A 1 274 ? -89.651 -25.112 148.611 1.00 80.19 274 ARG A O 1
ATOM 2170 N N . HIS A 1 275 ? -90.211 -23.760 146.911 1.00 79.62 275 HIS A N 1
ATOM 2171 C CA . HIS A 1 275 ? -91.417 -23.226 147.552 1.00 79.62 275 HIS A CA 1
ATOM 2172 C C . HIS A 1 275 ? -92.567 -24.248 147.629 1.00 79.62 275 HIS A C 1
ATOM 2174 O O . HIS A 1 275 ? -93.346 -24.206 148.580 1.00 79.62 275 HIS A O 1
ATOM 2180 N N . LEU A 1 276 ? -92.674 -25.178 146.672 1.00 79.62 276 LEU A N 1
ATOM 2181 C CA . LEU A 1 276 ? -93.627 -26.295 146.731 1.00 79.62 276 LEU A CA 1
ATOM 2182 C C . LEU A 1 276 ? -93.288 -27.271 147.867 1.00 79.62 276 LEU A C 1
ATOM 2184 O O . LEU A 1 276 ? -94.148 -27.538 148.705 1.00 79.62 276 LEU A O 1
ATOM 2188 N N . GLU A 1 277 ? -92.029 -27.709 147.959 1.00 82.12 277 GLU A N 1
ATOM 2189 C CA . GLU A 1 277 ? -91.528 -28.581 149.041 1.00 82.12 277 GLU A CA 1
ATOM 2190 C C . GLU A 1 277 ? -91.768 -27.961 150.436 1.00 82.12 277 GLU A C 1
ATOM 2192 O O . GLU A 1 277 ? -92.102 -28.638 151.411 1.00 82.12 277 GLU A O 1
ATOM 2197 N N . GLU A 1 278 ? -91.647 -26.635 150.543 1.00 82.56 278 GLU A N 1
ATOM 2198 C CA . GLU A 1 278 ? -91.932 -25.882 151.766 1.00 82.56 278 GLU A CA 1
ATOM 2199 C C . GLU A 1 278 ? -93.430 -25.842 152.126 1.00 82.56 278 GLU A C 1
ATOM 2201 O O . GLU A 1 278 ? -93.775 -25.833 153.311 1.00 82.56 278 GLU A O 1
ATOM 2206 N N . LYS A 1 279 ? -94.332 -25.881 151.133 1.00 81.38 279 LYS A N 1
ATOM 2207 C CA . LYS A 1 279 ? -95.783 -25.998 151.357 1.00 81.38 279 LYS A CA 1
ATOM 2208 C C . LYS A 1 279 ? -96.212 -27.412 151.737 1.00 81.38 279 LYS A C 1
ATOM 2210 O O . LYS A 1 279 ? -97.073 -27.540 152.605 1.00 81.38 279 LYS A O 1
ATOM 2215 N N . GLU A 1 280 ? -95.609 -28.448 151.156 1.00 83.62 280 GLU A N 1
ATOM 2216 C CA . GLU A 1 280 ? -95.870 -29.842 151.547 1.00 83.62 280 GLU A CA 1
ATOM 2217 C C . GLU A 1 280 ? -95.493 -30.091 153.015 1.00 83.62 280 GLU A C 1
ATOM 2219 O O . GLU A 1 280 ? -96.293 -30.643 153.773 1.00 83.62 280 GLU A O 1
ATOM 2224 N N . ARG A 1 281 ? -94.336 -29.574 153.459 1.00 84.44 281 ARG A N 1
ATOM 2225 C CA . ARG A 1 281 ? -93.873 -29.650 154.858 1.00 84.44 281 ARG A CA 1
ATOM 2226 C C . ARG A 1 281 ? -94.917 -29.133 155.860 1.00 84.44 281 ARG A C 1
ATOM 2228 O O . ARG A 1 281 ? -95.254 -29.825 156.818 1.00 84.44 281 ARG A O 1
ATOM 2235 N N . GLY A 1 282 ? -95.470 -27.943 155.610 1.00 83.25 282 GLY A N 1
ATOM 2236 C CA . GLY A 1 282 ? -96.506 -27.347 156.464 1.00 83.25 282 GLY A CA 1
ATOM 223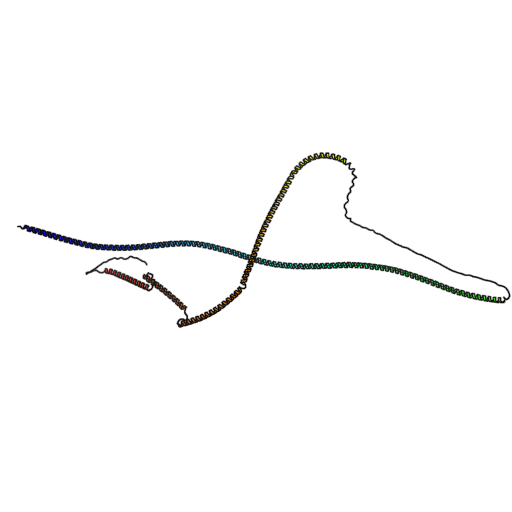7 C C . GLY A 1 282 ? -97.852 -28.086 156.415 1.00 83.25 282 GLY A C 1
ATOM 2238 O O . GLY A 1 282 ? -98.650 -27.987 157.347 1.00 83.25 282 GLY A O 1
ATOM 2239 N N . LEU A 1 283 ? -98.107 -28.855 155.352 1.00 81.19 283 LEU A N 1
ATOM 2240 C CA . LEU A 1 283 ? -99.306 -29.682 155.209 1.00 81.19 283 LEU A CA 1
ATOM 2241 C C . LEU A 1 283 ? -99.184 -30.976 156.037 1.00 81.19 283 LEU A C 1
ATOM 2243 O O . LEU A 1 283 ? -100.137 -31.343 156.726 1.00 81.19 283 LEU A O 1
ATOM 2247 N N . GLU A 1 284 ? -98.001 -31.604 156.082 1.00 83.00 284 GLU A N 1
ATOM 2248 C CA . GLU A 1 284 ? -97.734 -32.703 157.026 1.00 83.00 284 GLU A CA 1
ATOM 2249 C C . GLU A 1 284 ? -97.865 -32.264 158.495 1.00 83.00 284 GLU A C 1
ATOM 2251 O O . GLU A 1 284 ? -98.376 -33.012 159.329 1.00 83.00 284 GLU A O 1
ATOM 2256 N N . GLU A 1 285 ? -97.375 -31.069 158.842 1.00 82.69 285 GLU A N 1
ATOM 2257 C CA . GLU A 1 285 ? -97.475 -30.523 160.204 1.00 82.69 285 GLU A CA 1
ATOM 2258 C C . GLU A 1 285 ? -98.941 -30.319 160.622 1.00 82.69 285 GLU A C 1
ATOM 2260 O O . GLU A 1 285 ? -99.328 -30.686 161.735 1.00 82.69 285 GLU A O 1
ATOM 2265 N N . ALA A 1 286 ? -99.789 -29.843 159.704 1.00 77.50 286 ALA A N 1
ATOM 2266 C CA . ALA A 1 286 ? -101.230 -29.750 159.926 1.00 77.50 286 ALA A CA 1
ATOM 2267 C C . ALA A 1 286 ? -101.893 -31.130 160.117 1.00 77.50 286 ALA A C 1
ATOM 2269 O O . ALA A 1 286 ? -102.722 -31.287 161.015 1.00 77.50 286 ALA A O 1
ATOM 2270 N N . GLN A 1 287 ? -101.508 -32.150 159.338 1.00 81.44 287 GLN A N 1
ATOM 2271 C CA . GLN A 1 287 ? -102.014 -33.520 159.515 1.00 81.44 287 GLN A CA 1
ATOM 2272 C C . GLN A 1 287 ? -101.638 -34.112 160.882 1.00 81.44 287 GLN A C 1
ATOM 2274 O O . GLN A 1 287 ? -102.493 -34.687 161.557 1.00 81.44 287 GLN A O 1
ATOM 2279 N N . LYS A 1 288 ? -100.392 -33.913 161.334 1.00 83.94 288 LYS A N 1
ATOM 2280 C CA . LYS A 1 288 ? -99.925 -34.351 162.664 1.00 83.94 288 LYS A CA 1
ATOM 2281 C C . LYS A 1 288 ? -100.742 -33.695 163.788 1.00 83.94 288 LYS A C 1
ATOM 2283 O O . LYS A 1 288 ? -101.093 -34.363 164.758 1.00 83.94 288 LYS A O 1
ATOM 2288 N N . HIS A 1 289 ? -101.120 -32.421 163.642 1.00 82.81 289 HIS A N 1
ATOM 2289 C CA . HIS A 1 289 ? -102.006 -31.745 164.597 1.00 82.81 289 HIS A CA 1
ATOM 2290 C C . HIS A 1 289 ? -103.442 -32.293 164.617 1.00 82.81 289 HIS A C 1
ATOM 2292 O O . HIS A 1 289 ? -104.018 -32.405 165.699 1.00 82.81 289 HIS A O 1
ATOM 2298 N N . ILE A 1 290 ? -104.015 -32.663 163.465 1.00 81.00 290 ILE A N 1
ATOM 2299 C CA . ILE A 1 290 ? -105.354 -33.279 163.396 1.00 81.00 290 ILE A CA 1
ATOM 2300 C C . ILE A 1 290 ? -105.361 -34.624 164.136 1.00 81.00 290 ILE A C 1
ATOM 2302 O O . ILE A 1 290 ? -106.218 -34.842 164.989 1.00 81.00 290 ILE A O 1
ATOM 2306 N N . GLN A 1 291 ? -104.356 -35.471 163.904 1.00 83.88 291 GLN A N 1
ATOM 2307 C CA . GLN A 1 291 ? -104.256 -36.796 164.528 1.00 83.88 291 GLN A CA 1
ATOM 2308 C C . GLN A 1 291 ? -104.197 -36.742 166.071 1.00 83.88 291 GLN A C 1
ATOM 2310 O O . GLN A 1 291 ? -104.758 -37.600 166.750 1.00 83.88 291 GLN A O 1
ATOM 2315 N N . ILE A 1 292 ? -103.569 -35.703 166.639 1.00 83.12 292 ILE A N 1
ATOM 2316 C CA . ILE A 1 292 ? -103.511 -35.461 168.095 1.00 83.12 292 ILE A CA 1
ATOM 2317 C C . ILE A 1 292 ? -104.880 -35.028 168.661 1.00 83.12 292 ILE A C 1
ATOM 2319 O O . ILE A 1 292 ? -105.218 -35.342 169.807 1.00 83.12 292 ILE A O 1
ATOM 2323 N N . LEU A 1 293 ? -105.688 -34.310 167.875 1.00 79.06 293 LEU A N 1
ATOM 2324 C CA . LEU A 1 293 ? -107.050 -33.933 168.267 1.00 79.06 293 LEU A CA 1
ATOM 2325 C C . LEU A 1 293 ? -107.998 -35.140 168.223 1.00 79.06 293 LEU A C 1
ATOM 2327 O O . LEU A 1 293 ? -108.823 -35.290 169.121 1.00 79.06 293 LEU A O 1
ATOM 2331 N N . GLU A 1 294 ? -107.846 -36.027 167.238 1.00 81.44 294 GLU A N 1
ATOM 2332 C CA . GLU A 1 294 ? -108.640 -37.257 167.112 1.00 81.44 294 GLU A CA 1
ATOM 2333 C C . GLU A 1 294 ? -108.448 -38.200 168.313 1.00 81.44 294 GLU A C 1
ATOM 2335 O O . GLU A 1 294 ? -109.434 -38.685 168.873 1.00 81.44 294 GLU A O 1
ATOM 2340 N N . SER A 1 295 ? -107.210 -38.399 168.787 1.00 80.06 295 SER A N 1
ATOM 2341 C CA . SER A 1 295 ? -106.962 -39.196 170.000 1.00 80.06 295 SER A CA 1
ATOM 2342 C C . SER A 1 295 ? -107.571 -38.558 171.255 1.00 80.06 295 SER A C 1
ATOM 2344 O O . SER A 1 295 ? -108.195 -39.251 172.054 1.00 80.06 295 SER A O 1
ATOM 2346 N N . SER A 1 296 ? -107.478 -37.230 171.389 1.00 83.81 296 SER A N 1
ATOM 2347 C CA . SER A 1 296 ? -108.056 -36.479 172.517 1.00 83.81 296 SER A CA 1
ATOM 2348 C C . SER A 1 296 ? -109.589 -36.592 172.583 1.00 83.81 296 SER A C 1
ATOM 2350 O O . SER A 1 296 ? -110.170 -36.679 173.667 1.00 83.81 296 SER A O 1
ATOM 2352 N N . ILE A 1 297 ? -110.260 -36.656 171.426 1.00 80.56 297 ILE A N 1
ATOM 2353 C CA . ILE A 1 297 ? -111.704 -36.925 171.341 1.00 80.56 297 ILE A CA 1
ATOM 2354 C C . ILE A 1 297 ? -112.013 -38.362 171.790 1.00 80.56 297 ILE A C 1
ATOM 2356 O O . ILE A 1 297 ? -112.915 -38.560 172.604 1.00 80.56 297 ILE A O 1
ATOM 2360 N N . SER A 1 298 ? -111.234 -39.350 171.335 1.00 79.94 298 SER A N 1
ATOM 2361 C CA . SER A 1 298 ? -111.414 -40.757 171.729 1.00 79.94 298 SER A CA 1
ATOM 2362 C C . SER A 1 298 ? -111.267 -40.978 173.241 1.00 79.94 298 SER A C 1
ATOM 2364 O O . SER A 1 298 ? -112.039 -41.740 173.825 1.00 79.94 298 SER A O 1
ATOM 2366 N N . ASP A 1 299 ? -110.317 -40.297 173.891 1.00 82.38 299 ASP A N 1
ATOM 2367 C CA . ASP A 1 299 ? -110.152 -40.347 175.350 1.00 82.38 299 ASP A CA 1
ATOM 2368 C C . ASP A 1 299 ? -111.383 -39.773 176.078 1.00 82.38 299 ASP A C 1
ATOM 2370 O O . ASP A 1 299 ? -111.824 -40.306 177.101 1.00 82.38 299 ASP A O 1
ATOM 2374 N N . LYS A 1 300 ? -111.991 -38.709 175.534 1.00 81.00 300 LYS A N 1
ATOM 2375 C CA . LYS A 1 300 ? -113.190 -38.081 176.110 1.00 81.00 300 LYS A CA 1
ATOM 2376 C C . LYS A 1 300 ? -114.456 -38.918 175.927 1.00 81.00 300 LYS A C 1
ATOM 2378 O O . LYS A 1 300 ? -115.263 -38.978 176.854 1.00 81.00 300 LYS A O 1
ATOM 2383 N N . ASP A 1 301 ? -114.618 -39.621 174.808 1.00 82.44 301 ASP A N 1
ATOM 2384 C CA . ASP A 1 301 ? -115.747 -40.546 174.621 1.00 82.44 301 ASP A CA 1
ATOM 2385 C C . ASP A 1 301 ? -115.670 -41.775 175.549 1.00 82.44 301 ASP A C 1
ATOM 2387 O O . ASP A 1 301 ? -116.704 -42.271 176.016 1.00 82.44 301 ASP A O 1
ATOM 2391 N N . ALA A 1 302 ? -114.462 -42.234 175.898 1.00 78.75 302 ALA A N 1
ATOM 2392 C CA . ALA A 1 302 ? -114.270 -43.259 176.926 1.00 78.75 302 ALA A CA 1
ATOM 2393 C C . ALA A 1 302 ? -114.698 -42.755 178.321 1.00 78.75 302 ALA A C 1
ATOM 2395 O O . ALA A 1 302 ? -115.441 -43.440 179.031 1.00 78.75 302 ALA A O 1
ATOM 2396 N N . GLU A 1 303 ? -114.309 -41.529 178.680 1.00 80.56 303 GLU A N 1
ATOM 2397 C CA . GLU A 1 303 ? -114.691 -40.849 179.928 1.00 80.56 303 GLU A CA 1
ATOM 2398 C C . GLU A 1 303 ? -116.227 -40.682 180.035 1.00 80.56 303 GLU A C 1
ATOM 2400 O O . GLU A 1 303 ? -116.843 -41.057 181.035 1.00 80.56 303 GLU A O 1
ATOM 2405 N N . ILE A 1 304 ? -116.881 -40.226 178.957 1.00 79.94 304 ILE A N 1
ATOM 2406 C CA . ILE A 1 304 ? -118.349 -40.102 178.851 1.00 79.94 304 ILE A CA 1
ATOM 2407 C C . ILE A 1 304 ? -119.046 -41.465 178.992 1.00 79.94 304 ILE A C 1
ATOM 2409 O O . ILE A 1 304 ? -120.099 -41.569 179.633 1.00 79.94 304 ILE A O 1
ATOM 2413 N N . SER A 1 305 ? -118.472 -42.521 178.414 1.00 79.31 305 SER A N 1
ATOM 2414 C CA . SER A 1 305 ? -119.004 -43.885 178.520 1.00 79.31 305 SER A CA 1
ATOM 2415 C C . SER A 1 305 ? -118.930 -44.418 179.956 1.00 79.31 305 SER A C 1
ATOM 2417 O O . SER A 1 305 ? -119.873 -45.059 180.426 1.00 79.31 305 SER A O 1
ATOM 2419 N N . GLN A 1 306 ? -117.862 -44.085 180.686 1.00 79.50 306 GLN A N 1
ATOM 2420 C CA . GLN A 1 306 ? -117.695 -44.438 182.096 1.00 79.50 306 GLN A CA 1
ATOM 2421 C C . GLN A 1 306 ? -118.719 -43.712 182.990 1.00 79.50 306 GLN A C 1
ATOM 2423 O O . GLN A 1 306 ? -119.367 -44.347 183.826 1.00 79.50 306 GLN A O 1
ATOM 2428 N N . PHE A 1 307 ? -118.960 -42.415 182.758 1.00 79.19 307 PHE A N 1
ATOM 2429 C CA . PHE A 1 307 ? -120.010 -41.671 183.466 1.00 79.19 307 PHE A CA 1
ATOM 2430 C C . PHE A 1 307 ? -121.425 -42.200 183.174 1.00 79.19 307 PHE A C 1
ATOM 2432 O O . PHE A 1 307 ? -122.245 -42.277 184.092 1.00 79.19 307 PHE A O 1
ATOM 2439 N N . LYS A 1 308 ? -121.723 -42.624 181.934 1.00 78.81 308 LYS A N 1
ATOM 2440 C CA . LYS A 1 308 ? -123.014 -43.258 181.596 1.00 78.81 308 LYS A CA 1
ATOM 2441 C C . LYS A 1 308 ? -123.276 -44.525 182.414 1.00 78.81 308 LYS A C 1
ATOM 2443 O O . LYS A 1 308 ? -124.383 -44.678 182.927 1.00 78.81 308 LYS A O 1
ATOM 2448 N N . ALA A 1 309 ? -122.277 -45.397 182.569 1.00 75.25 309 ALA A N 1
ATOM 2449 C CA . ALA A 1 309 ? -122.416 -46.631 183.345 1.00 75.25 309 ALA A CA 1
ATOM 2450 C C . ALA A 1 309 ? -122.773 -46.347 184.819 1.00 75.25 309 ALA A C 1
ATOM 2452 O O . ALA A 1 309 ? -123.744 -46.897 185.345 1.00 75.25 309 ALA A O 1
ATOM 2453 N N . HIS A 1 310 ? -122.064 -45.404 185.448 1.00 79.44 310 HIS A N 1
ATOM 2454 C CA . HIS A 1 310 ? -122.316 -44.977 186.829 1.00 79.44 310 HIS A CA 1
ATOM 2455 C C . HIS A 1 310 ? -123.731 -44.390 187.025 1.00 79.44 310 HIS A C 1
ATOM 2457 O O . HIS A 1 310 ? -124.390 -44.650 188.032 1.00 79.44 310 HIS A O 1
ATOM 2463 N N . VAL A 1 311 ? -124.248 -43.639 186.042 1.00 77.75 311 VAL A N 1
ATOM 2464 C CA . VAL A 1 311 ? -125.635 -43.133 186.069 1.00 77.75 311 VAL A CA 1
ATOM 2465 C C . VAL A 1 311 ? -126.658 -44.272 185.976 1.00 77.75 311 VAL A C 1
ATOM 2467 O O . VAL A 1 311 ? -127.660 -44.242 186.692 1.00 77.75 311 VAL A O 1
ATOM 2470 N N . THR A 1 312 ? -126.422 -45.299 185.149 1.00 76.12 312 THR A N 1
ATOM 2471 C CA . THR A 1 312 ? -127.346 -46.446 185.057 1.00 76.12 312 THR A CA 1
ATOM 2472 C C . THR A 1 312 ? -127.395 -47.292 186.332 1.00 76.12 312 THR A C 1
ATOM 2474 O O . THR A 1 312 ? -128.472 -47.757 186.702 1.00 76.12 312 THR A O 1
ATOM 2477 N N . GLU A 1 313 ? -126.274 -47.437 187.044 1.00 74.94 313 GLU A N 1
ATOM 2478 C CA . GLU A 1 313 ? -126.206 -48.157 188.324 1.00 74.94 313 GLU A CA 1
ATOM 2479 C C . GLU A 1 313 ? -126.984 -47.426 189.434 1.00 74.94 313 GLU A C 1
ATOM 2481 O O . GLU A 1 313 ? -127.824 -48.026 190.110 1.00 74.94 313 GLU A O 1
ATOM 2486 N N . LEU A 1 314 ? -126.803 -46.103 189.549 1.00 75.88 314 LEU A N 1
ATOM 2487 C CA . LEU A 1 314 ? -127.590 -45.250 190.449 1.00 75.88 314 LEU A CA 1
ATOM 2488 C C . LEU A 1 314 ? -129.098 -45.328 190.166 1.00 75.88 314 LEU A C 1
ATOM 2490 O O . LEU A 1 314 ? -129.900 -45.419 191.099 1.00 75.88 314 LEU A O 1
ATOM 2494 N N . ASN A 1 315 ? -129.495 -45.313 188.890 1.00 74.06 315 ASN A N 1
ATOM 2495 C CA . ASN A 1 315 ? -130.907 -45.358 188.509 1.00 74.06 315 ASN A CA 1
ATOM 2496 C C . ASN A 1 315 ? -131.562 -46.699 188.885 1.00 74.06 315 ASN A C 1
ATOM 2498 O O . ASN A 1 315 ? -132.666 -46.711 189.431 1.00 74.06 315 ASN A O 1
ATOM 2502 N N . LEU A 1 316 ? -130.858 -47.817 188.672 1.00 75.38 316 LEU A N 1
ATOM 2503 C CA . LEU A 1 316 ? -131.314 -49.155 189.068 1.00 75.38 316 LEU A CA 1
ATOM 2504 C C . LEU A 1 316 ? -131.561 -49.241 190.586 1.00 75.38 316 LEU A C 1
ATOM 2506 O O . LEU A 1 316 ? -132.558 -49.812 191.034 1.00 75.38 316 LEU A O 1
ATOM 2510 N N . HIS A 1 317 ? -130.677 -48.631 191.379 1.00 70.81 317 HIS A N 1
ATOM 2511 C CA . HIS A 1 317 ? -130.763 -48.650 192.839 1.00 70.81 317 HIS A CA 1
ATOM 2512 C C . HIS A 1 317 ? -131.934 -47.808 193.386 1.00 70.81 317 HIS A C 1
ATOM 2514 O O . HIS A 1 317 ? -132.539 -48.178 194.398 1.00 70.81 317 HIS A O 1
ATOM 2520 N N . ALA A 1 318 ? -132.286 -46.709 192.710 1.00 67.81 318 ALA A N 1
ATOM 2521 C CA . ALA A 1 318 ? -133.465 -45.900 193.026 1.00 67.81 318 ALA A CA 1
ATOM 2522 C C . ALA A 1 318 ? -134.778 -46.602 192.628 1.00 67.81 318 ALA A C 1
ATOM 2524 O O . ALA A 1 318 ? -135.750 -46.600 193.388 1.00 67.81 318 ALA A O 1
ATOM 2525 N N . GLU A 1 319 ? -134.804 -47.246 191.458 1.00 65.56 319 GLU A N 1
ATOM 2526 C CA . GLU A 1 319 ? -135.987 -47.933 190.929 1.00 65.56 319 GLU A CA 1
ATOM 2527 C C . GLU A 1 319 ? -136.358 -49.179 191.754 1.00 65.56 319 GLU A C 1
ATOM 2529 O O . GLU A 1 319 ? -137.538 -49.407 192.045 1.00 65.56 319 GLU A O 1
ATOM 2534 N N . ALA A 1 320 ? -135.357 -49.918 192.248 1.00 65.88 320 ALA A N 1
ATOM 2535 C CA . ALA A 1 320 ? -135.554 -51.005 193.205 1.00 65.88 320 ALA A CA 1
ATOM 2536 C C . ALA A 1 320 ? -136.266 -50.524 194.486 1.00 65.88 320 ALA A C 1
ATOM 2538 O O . ALA A 1 320 ? -137.284 -51.101 194.880 1.00 65.88 320 ALA A O 1
ATOM 2539 N N . GLN A 1 321 ? -135.797 -49.426 195.092 1.00 66.50 321 GLN A N 1
ATOM 2540 C CA . GLN A 1 321 ? -136.403 -48.848 196.298 1.00 66.50 321 GLN A CA 1
ATOM 2541 C C . GLN A 1 321 ? -137.840 -48.365 196.048 1.00 66.50 321 GLN A C 1
ATOM 2543 O O . GLN A 1 321 ? -138.741 -48.646 196.841 1.00 66.50 321 GLN A O 1
ATOM 2548 N N . ALA A 1 322 ? -138.084 -47.697 194.916 1.00 61.41 322 ALA A N 1
ATOM 2549 C CA . ALA A 1 322 ? -139.422 -47.259 194.520 1.00 61.41 322 ALA A CA 1
ATOM 2550 C C . ALA A 1 322 ? -140.403 -48.438 194.350 1.00 61.41 322 ALA A C 1
ATOM 2552 O O . ALA A 1 322 ? -141.585 -48.312 194.683 1.00 61.41 322 ALA A O 1
ATOM 2553 N N . SER A 1 323 ? -139.929 -49.596 193.874 1.00 64.56 323 SER A N 1
ATOM 2554 C CA . SER A 1 323 ? -140.762 -50.793 193.699 1.00 64.56 323 SER A CA 1
ATOM 2555 C C . SER A 1 323 ? -141.278 -51.377 195.026 1.00 64.56 323 SER A C 1
ATOM 2557 O O . SER A 1 323 ? -142.438 -51.793 195.099 1.00 64.56 323 SER A O 1
ATOM 2559 N N . GLU A 1 324 ? -140.475 -51.337 196.096 1.00 64.50 324 GLU A N 1
ATOM 2560 C CA . GLU A 1 324 ? -140.835 -51.913 197.399 1.00 64.50 324 GLU A CA 1
ATOM 2561 C C . GLU A 1 324 ? -141.943 -51.101 198.094 1.00 64.50 324 GLU A C 1
ATOM 2563 O O . GLU A 1 324 ? -142.928 -51.660 198.589 1.00 64.50 324 GLU A O 1
ATOM 2568 N N . TYR A 1 325 ? -141.845 -49.766 198.060 1.00 62.12 325 TYR A N 1
ATOM 2569 C CA . TYR A 1 325 ? -142.919 -48.882 198.528 1.00 62.12 325 TYR A CA 1
ATOM 2570 C C . TYR A 1 325 ? -144.207 -49.072 197.708 1.00 62.12 325 TYR A C 1
ATOM 2572 O O . TYR A 1 325 ? -145.302 -49.134 198.271 1.00 62.12 325 TYR A O 1
ATOM 2580 N N . LYS A 1 326 ? -144.083 -49.250 196.386 1.00 63.81 326 LYS A N 1
ATOM 2581 C CA . LYS A 1 326 ? -145.210 -49.442 195.458 1.00 63.81 326 LYS A CA 1
ATOM 2582 C C . LYS A 1 326 ? -145.960 -50.765 195.671 1.00 63.81 326 LYS A C 1
ATOM 2584 O O . LYS A 1 326 ? -147.166 -50.813 195.426 1.00 63.81 326 LYS A O 1
ATOM 2589 N N . GLN A 1 327 ? -145.298 -51.819 196.160 1.00 62.81 327 GLN A N 1
ATOM 2590 C CA . GLN A 1 327 ? -145.981 -53.046 196.597 1.00 62.81 327 GLN A CA 1
ATOM 2591 C C . GLN A 1 327 ? -146.752 -52.854 197.908 1.00 62.81 327 GLN A C 1
ATOM 2593 O O . GLN A 1 327 ? -147.901 -53.283 197.996 1.00 62.81 327 GLN A O 1
ATOM 2598 N N . LYS A 1 328 ? -146.161 -52.183 198.907 1.00 56.59 328 LYS A N 1
ATOM 2599 C CA . LYS A 1 328 ? -146.818 -51.942 200.207 1.00 56.59 328 LYS A CA 1
ATOM 2600 C C . LYS A 1 328 ? -148.064 -51.060 200.067 1.00 56.59 328 LYS A C 1
ATOM 2602 O O . LYS A 1 328 ? -149.065 -51.322 200.726 1.00 56.59 328 LYS A O 1
ATOM 2607 N N . PHE A 1 329 ? -148.036 -50.084 199.156 1.00 50.00 329 PHE A N 1
ATOM 2608 C CA . PHE A 1 329 ? -149.191 -49.238 198.832 1.00 50.00 329 PHE A CA 1
ATOM 2609 C C . PHE A 1 329 ? -150.371 -50.064 198.283 1.00 50.00 329 PHE A C 1
ATOM 2611 O O . PHE A 1 329 ? -151.467 -50.037 198.843 1.00 50.00 329 PHE A O 1
ATOM 2618 N N . LYS A 1 330 ? -150.117 -50.915 197.275 1.00 55.28 330 LYS A N 1
ATOM 2619 C CA . LYS A 1 330 ? -151.132 -51.752 196.602 1.00 55.28 330 LYS A CA 1
ATOM 2620 C C . LYS A 1 330 ? -151.877 -52.760 197.490 1.00 55.28 330 LYS A C 1
ATOM 2622 O O . LYS A 1 330 ? -152.883 -53.303 197.043 1.00 55.28 330 LYS A O 1
ATOM 2627 N N . ALA A 1 331 ? -151.395 -53.043 198.700 1.00 54.78 331 ALA A N 1
ATOM 2628 C CA . ALA A 1 331 ? -152.061 -53.947 199.642 1.00 54.78 331 ALA A CA 1
ATOM 2629 C C . ALA A 1 331 ? -153.057 -53.236 200.581 1.00 54.78 331 ALA A C 1
ATOM 2631 O O . ALA A 1 331 ? -153.934 -53.893 201.138 1.00 54.78 331 ALA A O 1
ATOM 2632 N N . LEU A 1 332 ? -152.931 -51.915 200.756 1.00 45.97 332 LEU A N 1
ATOM 2633 C CA . LEU A 1 332 ? -153.786 -51.099 201.633 1.00 45.97 332 LEU A CA 1
ATOM 2634 C C . LEU A 1 332 ? -154.669 -50.111 200.859 1.00 45.97 332 LEU A C 1
ATOM 2636 O O . LEU A 1 332 ? -155.759 -49.800 201.320 1.00 45.97 332 LEU A O 1
ATOM 2640 N N . GLU A 1 333 ? -154.292 -49.735 199.633 1.00 44.84 333 GLU A N 1
ATOM 2641 C CA . GLU A 1 333 ? -155.112 -48.954 198.683 1.00 44.84 333 GLU A CA 1
ATOM 2642 C C . GLU A 1 333 ? -156.436 -49.660 198.279 1.00 44.84 333 GLU A C 1
ATOM 2644 O O . GLU A 1 333 ? -157.276 -49.091 197.588 1.00 44.84 333 GLU A O 1
ATOM 2649 N N . ALA A 1 334 ? -156.676 -50.887 198.760 1.00 43.34 334 ALA A N 1
ATOM 2650 C CA . ALA A 1 334 ? -157.980 -51.552 198.716 1.00 43.34 334 ALA A CA 1
ATOM 2651 C C . ALA A 1 334 ? -159.030 -50.940 199.677 1.00 43.34 334 ALA A C 1
ATOM 2653 O O . ALA A 1 334 ? -160.211 -51.266 199.562 1.00 43.34 334 ALA A O 1
ATOM 2654 N N . MET A 1 335 ? -158.623 -50.078 200.621 1.00 33.50 335 MET A N 1
ATOM 2655 C CA . MET A 1 335 ? -159.490 -49.303 201.522 1.00 33.50 335 MET A CA 1
ATOM 2656 C C . MET A 1 335 ? -158.793 -47.962 201.867 1.00 33.50 335 MET A C 1
ATOM 2658 O O . MET A 1 335 ? -157.842 -47.975 202.640 1.00 33.50 335 MET A O 1
ATOM 2662 N N . VAL A 1 336 ? -159.179 -46.767 201.398 1.00 37.22 336 VAL A N 1
ATOM 2663 C CA . VAL A 1 336 ? -160.458 -46.258 200.852 1.00 37.22 336 VAL A CA 1
ATOM 2664 C C . VAL A 1 336 ? -160.200 -44.897 200.126 1.00 37.22 336 VAL A C 1
ATOM 2666 O O . VAL A 1 336 ? -159.318 -44.163 200.555 1.00 37.22 336 VAL A O 1
ATOM 2669 N N . GLU A 1 337 ? -161.002 -44.546 199.103 1.00 43.47 337 GLU A N 1
ATOM 2670 C CA . GLU A 1 337 ? -161.225 -43.215 198.457 1.00 43.47 337 GLU A CA 1
ATOM 2671 C C . GLU A 1 337 ? -160.118 -42.322 197.783 1.00 43.47 337 GLU A C 1
ATOM 2673 O O . GLU A 1 337 ? -158.981 -42.216 198.216 1.00 43.47 337 GLU A O 1
ATOM 2678 N N . GLN A 1 338 ? -160.579 -41.534 196.779 1.00 32.06 338 GLN A N 1
ATOM 2679 C CA . GLN A 1 338 ? -160.179 -40.155 196.340 1.00 32.06 338 GLN A CA 1
ATOM 2680 C C . GLN A 1 338 ? -158.899 -39.803 195.492 1.00 32.06 338 GLN A C 1
ATOM 2682 O O . GLN A 1 338 ? -157.833 -39.515 196.010 1.00 32.06 338 GLN A O 1
ATOM 2687 N N . VAL A 1 339 ? -159.116 -39.637 194.165 1.00 37.12 339 VAL A N 1
ATOM 2688 C CA . VAL A 1 339 ? -158.731 -38.553 193.180 1.00 37.12 339 VAL A CA 1
ATOM 2689 C C . VAL A 1 339 ? -157.302 -37.887 193.076 1.00 37.12 339 VAL A C 1
ATOM 2691 O O . VAL A 1 339 ? -156.779 -37.324 194.024 1.00 37.12 339 VAL A O 1
ATOM 2694 N N . LYS A 1 340 ? -156.794 -37.840 191.810 1.00 45.16 340 LYS A N 1
ATOM 2695 C CA . LYS A 1 340 ? -155.631 -37.180 191.080 1.00 45.16 340 LYS A CA 1
ATOM 2696 C C . LYS A 1 340 ? -155.292 -35.667 191.339 1.00 45.16 340 LYS A C 1
ATOM 2698 O O . LYS A 1 340 ? -156.190 -35.046 191.906 1.00 45.16 340 LYS A O 1
ATOM 2703 N N . PRO A 1 341 ? -154.150 -35.004 190.888 1.00 57.12 341 PRO A N 1
ATOM 2704 C CA . PRO A 1 341 ? -153.413 -34.976 189.552 1.00 57.12 341 PRO A CA 1
ATOM 2705 C C . PRO A 1 341 ? -151.829 -34.757 189.615 1.00 57.12 341 PRO A C 1
ATOM 2707 O O . PRO A 1 341 ? -151.287 -35.229 190.606 1.00 57.12 341 PRO A O 1
ATOM 2710 N N . GLU A 1 342 ? -150.947 -34.170 188.732 1.00 33.19 342 GLU A N 1
ATOM 2711 C CA . GLU A 1 342 ? -150.898 -33.469 187.384 1.00 33.19 342 GLU A CA 1
ATOM 2712 C C . GLU A 1 342 ? -149.438 -33.329 186.747 1.00 33.19 342 GLU A C 1
ATOM 2714 O O . GLU A 1 342 ? -148.469 -33.508 187.483 1.00 33.19 342 GLU A O 1
ATOM 2719 N N . GLY A 1 343 ? -149.250 -32.913 185.456 1.00 34.72 343 GLY A N 1
ATOM 2720 C CA . GLY A 1 343 ? -148.014 -32.270 184.839 1.00 34.72 343 GLY A CA 1
ATOM 2721 C C . GLY A 1 343 ? -147.182 -33.056 183.756 1.00 34.72 343 GLY A C 1
ATOM 2722 O O . GLY A 1 343 ? -147.494 -34.223 183.548 1.00 34.72 343 GLY A O 1
ATOM 2723 N N . HIS A 1 344 ? -146.086 -32.631 183.044 1.00 35.31 344 HIS A N 1
ATOM 2724 C CA . HIS A 1 344 ? -145.386 -31.387 182.517 1.00 35.31 344 HIS A CA 1
ATOM 2725 C C . HIS A 1 344 ? -144.028 -31.810 181.787 1.00 35.31 344 HIS A C 1
ATOM 2727 O O . HIS A 1 344 ? -143.625 -32.938 182.045 1.00 35.31 344 HIS A O 1
ATOM 2733 N N . PHE A 1 345 ? -143.178 -31.122 180.954 1.00 34.56 345 PHE A N 1
ATOM 2734 C CA . PHE A 1 345 ? -143.119 -29.931 180.026 1.00 34.56 345 PHE A CA 1
ATOM 2735 C C . PHE A 1 345 ? -141.786 -29.892 179.136 1.00 34.56 345 PHE A C 1
ATOM 2737 O O . PHE A 1 345 ? -140.802 -30.497 179.545 1.00 34.56 345 PHE A O 1
ATOM 2744 N N . SER A 1 346 ? -141.708 -29.090 178.027 1.00 36.38 346 SER A N 1
ATOM 2745 C CA . SER A 1 346 ? -140.498 -28.491 177.300 1.00 36.38 346 SER A CA 1
ATOM 2746 C C . SER A 1 346 ? -139.493 -29.324 176.407 1.00 36.38 346 SER A C 1
ATOM 2748 O O . SER A 1 346 ? -139.462 -30.535 176.557 1.00 36.38 346 SER A O 1
ATOM 2750 N N . HIS A 1 347 ? -138.566 -28.801 175.527 1.00 39.41 347 HIS A N 1
ATOM 2751 C CA . HIS A 1 347 ? -138.540 -27.696 174.487 1.00 39.41 347 HIS A CA 1
ATOM 2752 C C . HIS A 1 347 ? -137.224 -27.580 173.574 1.00 39.41 347 HIS A C 1
ATOM 2754 O O . HIS A 1 347 ? -136.149 -27.952 174.030 1.00 39.41 347 HIS A O 1
ATOM 2760 N N . SER A 1 348 ? -137.272 -26.916 172.375 1.00 38.62 348 SER A N 1
ATOM 2761 C CA . SER A 1 348 ? -136.203 -26.196 171.541 1.00 38.62 348 SER A CA 1
ATOM 2762 C C . SER A 1 348 ? -135.284 -26.838 170.415 1.00 38.62 348 SER A C 1
ATOM 2764 O O . SER A 1 348 ? -134.715 -27.894 170.668 1.00 38.62 348 SER A O 1
ATOM 2766 N N . THR A 1 349 ? -135.080 -26.169 169.215 1.00 37.56 349 THR A N 1
ATOM 2767 C CA . THR A 1 349 ? -133.805 -25.920 168.369 1.00 37.56 349 THR A CA 1
ATOM 2768 C C . THR A 1 349 ? -133.852 -25.663 166.781 1.00 37.56 349 THR A C 1
ATOM 2770 O O . THR A 1 349 ? -134.443 -26.449 166.055 1.00 37.56 349 THR A O 1
ATOM 2773 N N . SER A 1 350 ? -133.069 -24.668 166.229 1.00 38.91 350 SER A N 1
ATOM 2774 C CA . SER A 1 350 ? -132.213 -24.569 164.941 1.00 38.91 350 SER A CA 1
ATOM 2775 C C . SER A 1 350 ? -132.631 -24.269 163.417 1.00 38.91 350 SER A C 1
ATOM 2777 O O . SER A 1 350 ? -133.649 -24.792 162.974 1.00 38.91 350 SER A O 1
ATOM 2779 N N . SER A 1 351 ? -131.799 -23.507 162.589 1.00 38.94 351 SER A N 1
ATOM 2780 C CA . SER A 1 351 ? -131.298 -23.730 161.129 1.00 38.94 351 SER A CA 1
ATOM 2781 C C . SER A 1 351 ? -130.935 -22.549 160.061 1.00 38.94 351 SER A C 1
ATOM 2783 O O . SER A 1 351 ? -131.734 -21.639 159.887 1.00 38.94 351 SER A O 1
ATOM 2785 N N . SER A 1 352 ? -129.793 -22.638 159.264 1.00 41.94 352 SER A N 1
ATOM 2786 C CA . SER A 1 352 ? -129.438 -22.333 157.768 1.00 41.94 352 SER A CA 1
ATOM 2787 C C . SER A 1 352 ? -128.919 -21.012 156.948 1.00 41.94 352 SER A C 1
ATOM 2789 O O . SER A 1 352 ? -129.706 -20.104 156.715 1.00 41.94 352 SER A O 1
ATOM 2791 N N . SER A 1 353 ? -127.694 -21.039 156.275 1.00 46.09 353 SER A N 1
ATOM 2792 C CA . SER A 1 353 ? -127.128 -20.639 154.858 1.00 46.09 353 SER A CA 1
ATOM 2793 C C . SER A 1 353 ? -126.689 -19.236 154.136 1.00 46.09 353 SER A C 1
ATOM 2795 O O . SER A 1 353 ? -127.455 -18.283 154.185 1.00 46.09 353 SER A O 1
ATOM 2797 N N . ASN A 1 354 ? -125.566 -19.205 153.286 1.00 41.25 354 ASN A N 1
ATOM 2798 C CA . ASN A 1 354 ? -125.207 -18.547 151.899 1.00 41.25 354 ASN A CA 1
ATOM 2799 C C . ASN A 1 354 ? -124.296 -17.238 151.472 1.00 41.25 354 ASN A C 1
ATOM 2801 O O . ASN A 1 354 ? -124.605 -16.146 151.927 1.00 41.25 354 ASN A O 1
ATOM 2805 N N . LYS A 1 355 ? -123.362 -17.328 150.417 1.00 47.16 355 LYS A N 1
ATOM 2806 C CA . LYS A 1 355 ? -122.738 -16.393 149.290 1.00 47.16 355 LYS A CA 1
ATOM 2807 C C . LYS A 1 355 ? -121.671 -15.184 149.477 1.00 47.16 355 LYS A C 1
ATOM 2809 O O . LYS A 1 355 ? -121.506 -14.849 150.637 1.00 47.16 355 LYS A O 1
ATOM 2814 N N . SER A 1 356 ? -120.904 -14.426 148.563 1.00 41.66 356 SER A N 1
ATOM 2815 C CA . SER A 1 356 ? -120.346 -14.232 147.098 1.00 41.66 356 SER A CA 1
ATOM 2816 C C . SER A 1 356 ? -119.349 -12.941 146.943 1.00 41.66 356 SER A C 1
ATOM 2818 O O . SER A 1 356 ? -119.322 -12.286 147.976 1.00 41.66 356 SER A O 1
ATOM 2820 N N . GLU A 1 357 ? -118.559 -12.323 145.952 1.00 39.75 357 GLU A N 1
ATOM 2821 C CA . GLU A 1 357 ? -117.927 -12.257 144.512 1.00 39.75 357 GLU A CA 1
ATOM 2822 C C . GLU A 1 357 ? -116.797 -11.065 144.383 1.00 39.75 357 GLU A C 1
ATOM 2824 O O . GLU A 1 357 ? -116.585 -10.536 145.468 1.00 39.75 357 GLU A O 1
ATOM 2829 N N . LYS A 1 358 ? -116.011 -10.438 143.385 1.00 48.59 358 LYS A N 1
ATOM 2830 C CA . LYS A 1 358 ? -115.501 -10.281 141.900 1.00 48.59 358 LYS A CA 1
ATOM 2831 C C . LYS A 1 358 ? -114.245 -9.231 141.782 1.00 48.59 358 LYS A C 1
ATOM 2833 O O . LYS A 1 358 ? -113.872 -8.865 142.887 1.00 48.59 358 LYS A O 1
ATOM 2838 N N . ASN A 1 359 ? -113.484 -8.590 140.782 1.00 38.25 359 ASN A N 1
ATOM 2839 C CA . ASN A 1 359 ? -113.110 -8.307 139.284 1.00 38.25 359 ASN A CA 1
ATOM 2840 C C . ASN A 1 359 ? -111.710 -7.449 139.155 1.00 38.25 359 ASN A C 1
ATOM 2842 O O . ASN A 1 359 ? -111.200 -7.256 140.250 1.00 38.25 359 ASN A O 1
ATOM 2846 N N . ALA A 1 360 ? -110.939 -6.821 138.151 1.00 50.16 360 ALA A N 1
ATOM 2847 C CA . ALA A 1 360 ? -110.643 -6.481 136.653 1.00 50.16 360 ALA A CA 1
ATOM 2848 C C . ALA A 1 360 ? -109.120 -5.896 136.418 1.00 50.16 360 ALA A C 1
ATOM 2850 O O . ALA A 1 360 ? -108.397 -6.106 137.383 1.00 50.16 360 ALA A O 1
ATOM 2851 N N . ALA A 1 361 ? -108.401 -5.208 135.416 1.00 49.53 361 ALA A N 1
ATOM 2852 C CA . ALA A 1 361 ? -108.409 -4.505 134.029 1.00 49.53 361 ALA A CA 1
ATOM 2853 C C . ALA A 1 361 ? -106.953 -4.183 133.308 1.00 49.53 361 ALA A C 1
ATOM 2855 O O . ALA A 1 361 ? -105.998 -4.831 133.725 1.00 49.53 361 ALA A O 1
ATOM 2856 N N . LYS A 1 362 ? -106.715 -3.284 132.246 1.00 55.06 362 LYS A N 1
ATOM 2857 C CA . LYS A 1 362 ? -105.418 -2.945 131.400 1.00 55.06 362 LYS A CA 1
ATOM 2858 C C . LYS A 1 362 ? -105.256 -1.449 130.779 1.00 55.06 362 LYS A C 1
ATOM 2860 O O . LYS A 1 362 ? -106.110 -0.680 131.197 1.00 55.06 362 LYS A O 1
ATOM 2865 N N . SER A 1 363 ? -104.361 -0.827 129.885 1.00 48.19 363 SER A N 1
ATOM 2866 C CA . SER A 1 363 ? -103.271 -1.065 128.787 1.00 48.19 363 SER A CA 1
ATOM 2867 C C . SER A 1 363 ? -102.320 0.194 128.303 1.00 48.19 363 SER A C 1
ATOM 2869 O O . SER A 1 363 ? -102.167 1.087 129.128 1.00 48.19 363 SER A O 1
ATOM 2871 N N . ARG A 1 364 ? -101.628 0.318 127.080 1.00 44.84 364 ARG A N 1
ATOM 2872 C CA . ARG A 1 364 ? -100.513 1.325 126.606 1.00 44.84 364 ARG A CA 1
ATOM 2873 C C . ARG A 1 364 ? -100.455 1.816 125.057 1.00 44.84 364 ARG A C 1
ATOM 2875 O O . ARG A 1 364 ? -101.409 1.503 124.361 1.00 44.84 364 ARG A O 1
ATOM 2882 N N . GLY A 1 365 ? -99.411 2.546 124.493 1.00 38.31 365 GLY A N 1
ATOM 2883 C CA . GLY A 1 365 ? -99.296 3.193 123.093 1.00 38.31 365 GLY A CA 1
ATOM 2884 C C . GLY A 1 365 ? -97.882 3.436 122.356 1.00 38.31 365 GLY A C 1
ATOM 2885 O O . GLY A 1 365 ? -96.909 2.831 122.796 1.00 38.31 365 GLY A O 1
ATOM 2886 N N . SER A 1 366 ? -97.753 4.263 121.254 1.00 56.88 366 SER A N 1
ATOM 2887 C CA . SER A 1 366 ? -96.647 4.378 120.176 1.00 56.88 366 SER A CA 1
ATOM 2888 C C . SER A 1 366 ? -95.925 5.788 119.950 1.00 56.88 366 SER A C 1
ATOM 2890 O O . SER A 1 366 ? -96.040 6.573 120.884 1.00 56.88 366 SER A O 1
ATOM 2892 N N . SER A 1 367 ? -95.175 6.298 118.893 1.00 39.56 367 SER A N 1
ATOM 2893 C CA . SER A 1 367 ? -94.725 6.029 117.442 1.00 39.56 367 SER A CA 1
ATOM 2894 C C . SER A 1 367 ? -93.622 7.068 116.874 1.00 39.56 367 SER A C 1
ATOM 2896 O O . SER A 1 367 ? -93.284 7.955 117.649 1.00 39.56 367 SER A O 1
ATOM 2898 N N . SER A 1 368 ? -93.057 7.045 115.604 1.00 37.91 368 SER A N 1
ATOM 2899 C CA . SER A 1 368 ? -91.886 7.917 115.098 1.00 37.91 368 SER A CA 1
ATOM 2900 C C . SER A 1 368 ? -91.716 8.309 113.542 1.00 37.91 368 SER A C 1
ATOM 2902 O O . SER A 1 368 ? -92.297 7.587 112.731 1.00 37.91 368 SER A O 1
ATOM 2904 N N . PRO A 1 369 ? -90.950 9.383 113.084 1.00 59.03 369 PRO A N 1
ATOM 2905 C CA . PRO A 1 369 ? -90.858 9.927 111.665 1.00 59.03 369 PRO A CA 1
ATOM 2906 C C . PRO A 1 369 ? -89.507 10.577 111.079 1.00 59.03 369 PRO A C 1
ATOM 2908 O O . PRO A 1 369 ? -88.560 10.796 111.820 1.00 59.03 369 PRO A O 1
ATOM 2911 N N . PHE A 1 370 ? -89.494 11.057 109.795 1.00 35.47 370 PHE A N 1
ATOM 2912 C CA . PHE A 1 370 ? -88.726 12.221 109.161 1.00 35.47 370 PHE A CA 1
ATOM 2913 C C . PHE A 1 370 ? -87.148 12.268 108.995 1.00 35.47 370 PHE A C 1
ATOM 2915 O O . PHE A 1 370 ? -86.479 11.484 109.648 1.00 35.47 370 PHE A O 1
ATOM 2922 N N . LYS A 1 371 ? -86.428 13.164 108.224 1.00 33.50 371 LYS A N 1
ATOM 2923 C CA . LYS A 1 371 ? -86.589 14.002 106.954 1.00 33.50 371 LYS A CA 1
ATOM 2924 C C . LYS A 1 371 ? -85.309 14.899 106.605 1.00 33.50 371 LYS A C 1
ATOM 2926 O O . LYS A 1 371 ? -84.601 15.261 107.534 1.00 33.50 371 LYS A O 1
ATOM 2931 N N . CYS A 1 372 ? -85.115 15.384 105.340 1.00 33.97 372 CYS A N 1
ATOM 2932 C CA . CYS A 1 372 ? -84.188 16.476 104.801 1.00 33.97 372 CYS A CA 1
ATOM 2933 C C . CYS A 1 372 ? -82.694 16.095 104.450 1.00 33.97 372 CYS A C 1
ATOM 2935 O O . CYS A 1 372 ? -82.333 14.976 104.783 1.00 33.97 372 CYS A O 1
ATOM 2937 N N . ILE A 1 373 ? -81.766 16.850 103.771 1.00 32.50 373 ILE A N 1
ATOM 2938 C CA . ILE A 1 373 ? -81.618 18.236 103.165 1.00 32.50 373 ILE A CA 1
ATOM 2939 C C . ILE A 1 373 ? -80.510 18.307 102.019 1.00 32.50 373 ILE A C 1
ATOM 2941 O O . ILE A 1 373 ? -79.979 17.253 101.689 1.00 32.50 373 ILE A O 1
ATOM 2945 N N . GLY A 1 374 ? -80.113 19.474 101.418 1.00 26.11 374 GLY A N 1
ATOM 2946 C CA . GLY A 1 374 ? -78.961 19.625 100.447 1.00 26.11 374 GLY A CA 1
ATOM 2947 C C . GLY A 1 374 ? -78.388 21.068 100.189 1.00 26.11 374 GLY A C 1
ATOM 2948 O O . GLY A 1 374 ? -79.034 22.014 100.632 1.00 26.11 374 GLY A O 1
ATOM 2949 N N . LEU A 1 375 ? -77.201 21.244 99.528 1.00 32.72 375 LEU A N 1
ATOM 2950 C CA . LEU A 1 375 ? -76.532 22.512 99.026 1.00 32.72 375 LEU A CA 1
ATOM 2951 C C . LEU A 1 375 ? -75.057 22.292 98.509 1.00 32.72 375 LEU A C 1
ATOM 2953 O O . LEU A 1 375 ? -74.419 21.377 99.018 1.00 32.72 375 LEU A O 1
ATOM 2957 N N . GLY A 1 376 ? -74.459 23.155 97.634 1.00 30.78 376 GLY A N 1
ATOM 2958 C CA . GLY A 1 376 ? -72.969 23.376 97.595 1.00 30.78 376 GLY A CA 1
ATOM 2959 C C . GLY A 1 376 ? -72.149 23.677 96.287 1.00 30.78 376 GLY A C 1
ATOM 2960 O O . GLY A 1 376 ? -71.797 22.752 95.573 1.00 30.78 376 GLY A O 1
ATOM 2961 N N . LEU A 1 377 ? -71.688 24.942 96.126 1.00 33.62 377 LEU A N 1
ATOM 2962 C CA . LEU A 1 377 ? -70.341 25.455 95.685 1.00 33.62 377 LEU A CA 1
ATOM 2963 C C . LEU A 1 377 ? -69.695 25.332 94.248 1.00 33.62 377 LEU A C 1
ATOM 2965 O O . LEU A 1 377 ? -69.733 24.301 93.598 1.00 33.62 377 LEU A O 1
ATOM 2969 N N . ALA A 1 378 ? -68.923 26.395 93.901 1.00 30.80 378 ALA A N 1
ATOM 2970 C CA . ALA A 1 378 ? -67.597 26.448 93.208 1.00 30.80 378 ALA A CA 1
ATOM 2971 C C . ALA A 1 378 ? -67.392 26.622 91.657 1.00 30.80 378 ALA A C 1
ATOM 2973 O O . ALA A 1 378 ? -67.188 25.664 90.927 1.00 30.80 378 ALA A O 1
ATOM 2974 N N . GLN A 1 379 ? -67.184 27.892 91.242 1.00 30.44 379 GLN A N 1
ATOM 2975 C CA . GLN A 1 379 ? -65.904 28.457 90.710 1.00 30.44 379 GLN A CA 1
ATOM 2976 C C . GLN A 1 379 ? -65.417 28.317 89.221 1.00 30.44 379 GLN A C 1
ATOM 2978 O O . GLN A 1 379 ? -65.142 27.242 88.715 1.00 30.44 379 GLN A O 1
ATOM 2983 N N . GLN A 1 380 ? -65.096 29.496 88.638 1.00 29.88 380 GLN A N 1
ATOM 2984 C CA . GLN A 1 380 ? -64.107 29.840 87.573 1.00 29.88 380 GLN A CA 1
ATOM 2985 C C . GLN A 1 380 ? -64.334 29.604 86.044 1.00 29.88 380 GLN A C 1
ATOM 2987 O O . GLN A 1 380 ? -64.027 28.555 85.498 1.00 29.88 380 GLN A O 1
ATOM 2992 N N . ILE A 1 381 ? -64.503 30.752 85.350 1.00 27.94 381 ILE A N 1
ATOM 2993 C CA . ILE A 1 381 ? -63.601 31.335 84.310 1.00 27.94 381 ILE A CA 1
ATOM 2994 C C . ILE A 1 381 ? -64.007 31.400 82.812 1.00 27.94 381 ILE A C 1
ATOM 2996 O O . ILE A 1 381 ? -64.355 30.414 82.182 1.00 27.94 381 ILE A O 1
ATOM 3000 N N . LYS A 1 382 ? -63.756 32.609 82.264 1.00 30.83 382 LYS A N 1
ATOM 3001 C CA . LYS A 1 382 ? -63.673 33.079 80.858 1.00 30.83 382 LYS A CA 1
ATOM 3002 C C . LYS A 1 382 ? -64.942 33.025 79.990 1.00 30.83 382 LYS A C 1
ATOM 3004 O O . LYS A 1 382 ? -65.524 31.984 79.734 1.00 30.83 382 LYS A O 1
ATOM 3009 N N . SER A 1 383 ? -65.311 34.216 79.517 1.00 32.88 383 SER A N 1
ATOM 3010 C CA . SER A 1 383 ? -66.482 34.540 78.700 1.00 32.88 383 SER A CA 1
ATOM 3011 C C . SER A 1 383 ? -66.151 34.666 77.208 1.00 32.88 383 SER A C 1
ATOM 3013 O O . SER A 1 383 ? -64.984 34.708 76.814 1.00 32.88 383 SER A O 1
ATOM 3015 N N . GLU A 1 384 ? -67.202 34.732 76.393 1.00 34.62 384 GLU A N 1
ATOM 3016 C CA . GLU A 1 384 ? -67.167 34.548 74.939 1.00 34.62 384 GLU A CA 1
ATOM 3017 C C . GLU A 1 384 ? -67.223 35.872 74.140 1.00 34.62 384 GLU A C 1
ATOM 3019 O O . GLU A 1 384 ? -67.059 36.958 74.697 1.00 34.62 384 GLU A O 1
ATOM 3024 N N . LYS A 1 385 ? -67.399 35.776 72.815 1.00 35.81 385 LYS A N 1
ATOM 3025 C CA . LYS A 1 385 ? -67.457 36.908 71.875 1.00 35.81 385 LYS A CA 1
ATOM 3026 C C . LYS A 1 385 ? -68.712 37.769 72.055 1.00 35.81 385 LYS A C 1
ATOM 3028 O O . LYS A 1 385 ? -69.784 37.237 72.303 1.00 35.81 385 LYS A O 1
ATOM 3033 N N . ASN A 1 386 ? -68.544 39.062 71.783 1.00 35.69 386 ASN A N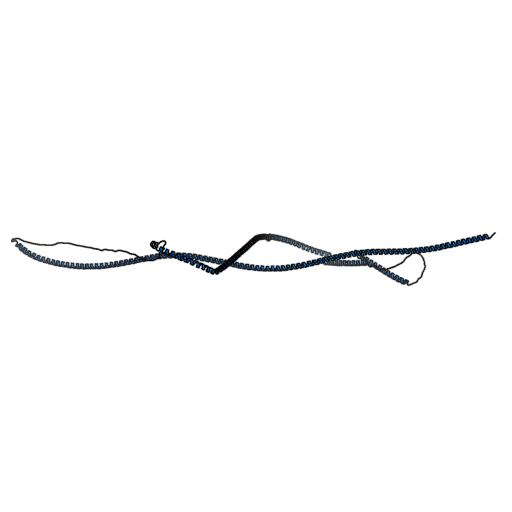 1
ATOM 3034 C CA . ASN A 1 386 ? -69.505 40.052 71.273 1.00 35.69 386 ASN A CA 1
ATOM 3035 C C . ASN A 1 386 ? -68.656 41.287 70.843 1.00 35.69 386 ASN A C 1
ATOM 3037 O O . ASN A 1 386 ? -67.442 41.273 71.050 1.00 35.69 386 ASN A O 1
ATOM 3041 N N . GLU A 1 387 ? -69.135 42.345 70.186 1.00 39.31 387 GLU A N 1
ATOM 3042 C CA . GLU A 1 387 ? -70.493 42.777 69.823 1.00 39.31 387 GLU A CA 1
ATOM 3043 C C . GLU A 1 387 ? -70.413 43.675 68.570 1.00 39.31 387 GLU A C 1
ATOM 3045 O O . GLU A 1 387 ? -69.335 44.177 68.248 1.00 39.31 387 GLU A O 1
ATOM 3050 N N . ASP A 1 388 ? -71.538 43.924 67.898 1.00 40.06 388 ASP A N 1
ATOM 3051 C CA . ASP A 1 388 ? -71.657 44.956 66.857 1.00 40.06 388 ASP A CA 1
ATOM 3052 C C . ASP A 1 388 ? -73.080 45.560 66.894 1.00 40.06 388 ASP A C 1
ATOM 3054 O O . ASP A 1 388 ? -74.000 44.914 67.395 1.00 40.06 388 ASP A O 1
ATOM 3058 N N . LEU A 1 389 ? -73.266 46.775 66.359 1.00 34.75 389 LEU A N 1
ATOM 3059 C CA . LEU A 1 389 ? -74.523 47.565 66.340 1.00 34.75 389 LEU A CA 1
ATOM 3060 C C . LEU A 1 389 ? -75.134 48.021 67.693 1.00 34.75 389 LEU A C 1
ATOM 3062 O O . LEU A 1 389 ? -76.082 47.431 68.211 1.00 34.75 389 LEU A O 1
ATOM 3066 N N . ALA A 1 390 ? -74.764 49.229 68.133 1.00 36.00 390 ALA A N 1
ATOM 3067 C CA . ALA A 1 390 ? -75.680 50.162 68.812 1.00 36.00 390 ALA A CA 1
ATOM 3068 C C . ALA A 1 390 ? -75.263 51.619 68.527 1.00 36.00 390 ALA A C 1
ATOM 3070 O O . ALA A 1 390 ? -74.075 51.908 68.399 1.00 36.00 390 ALA A O 1
ATOM 3071 N N . ALA A 1 391 ? -76.223 52.542 68.410 1.00 39.69 391 ALA A N 1
ATOM 3072 C CA . ALA A 1 391 ? -75.976 53.917 67.962 1.00 39.69 391 ALA A CA 1
ATOM 3073 C C . ALA A 1 391 ? -76.490 54.988 68.942 1.00 39.69 391 ALA A C 1
ATOM 3075 O O . ALA A 1 391 ? -77.323 54.718 69.800 1.00 39.69 391 ALA A O 1
ATOM 3076 N N . ALA A 1 392 ? -76.028 56.221 68.706 1.00 39.91 392 ALA A N 1
ATOM 3077 C CA . ALA A 1 392 ? -76.576 57.497 69.177 1.00 39.91 392 ALA A CA 1
ATOM 3078 C C . ALA A 1 392 ? -76.614 57.779 70.698 1.00 39.91 392 ALA A C 1
ATOM 3080 O O . ALA A 1 392 ? -77.445 57.280 71.452 1.00 39.91 392 ALA A O 1
ATOM 3081 N N . ARG A 1 393 ? -75.824 58.785 71.096 1.00 43.03 393 ARG A N 1
ATOM 3082 C CA . ARG A 1 393 ? -76.229 59.778 72.104 1.00 43.03 393 ARG A CA 1
ATOM 3083 C C . ARG A 1 393 ? -76.114 61.187 71.519 1.00 43.03 393 ARG A C 1
ATOM 3085 O O . ARG A 1 393 ? -75.160 61.912 71.779 1.00 43.03 393 ARG A O 1
ATOM 3092 N N . LEU A 1 394 ? -77.110 61.527 70.701 1.00 44.69 394 LEU A N 1
ATOM 3093 C CA . LEU A 1 394 ? -77.562 62.912 70.532 1.00 44.69 394 LEU A CA 1
ATOM 3094 C C . LEU A 1 394 ? -78.138 63.430 71.870 1.00 44.69 394 LEU A C 1
ATOM 3096 O O . LEU A 1 394 ? -78.219 62.680 72.844 1.00 44.69 394 LEU A O 1
ATOM 3100 N N . GLN A 1 395 ? -78.586 64.687 71.893 1.00 50.34 395 GLN A N 1
ATOM 3101 C CA . GLN A 1 395 ? -79.318 65.299 73.011 1.00 50.34 395 GLN A CA 1
ATOM 3102 C C . GLN A 1 395 ? -78.507 65.544 74.303 1.00 50.34 395 GLN A C 1
ATOM 3104 O O . GLN A 1 395 ? -78.876 65.123 75.398 1.00 50.34 395 GLN A O 1
ATOM 3109 N N . ILE A 1 396 ? -77.473 66.383 74.189 1.00 50.56 396 ILE A N 1
ATOM 3110 C CA . ILE A 1 396 ? -77.472 67.632 74.980 1.00 50.56 396 ILE A CA 1
ATOM 3111 C C . ILE A 1 396 ? -77.655 68.778 73.974 1.00 50.56 396 ILE A C 1
ATOM 3113 O O . ILE A 1 396 ? -76.769 69.577 73.697 1.00 50.56 396 ILE A O 1
ATOM 3117 N N . GLU A 1 397 ? -78.818 68.741 73.337 1.00 55.88 397 GLU A N 1
ATOM 3118 C CA . GLU A 1 397 ? -79.291 69.637 72.287 1.00 55.88 397 GLU A CA 1
ATOM 3119 C C . GLU A 1 397 ? -80.538 70.356 72.847 1.00 55.88 397 GLU A C 1
ATOM 3121 O O . GLU A 1 397 ? -81.086 69.929 73.863 1.00 55.88 397 GLU A O 1
ATOM 3126 N N . GLU A 1 398 ? -80.970 71.457 72.231 1.00 56.78 398 GLU A N 1
ATOM 3127 C CA . GLU A 1 398 ? -82.193 72.217 72.585 1.00 56.78 398 GLU A CA 1
ATOM 3128 C C . GLU A 1 398 ? -82.224 73.027 73.911 1.00 56.78 398 GLU A C 1
ATOM 3130 O O . GLU A 1 398 ? -83.200 73.744 74.124 1.00 56.78 398 GLU A O 1
ATOM 3135 N N . LEU A 1 399 ? -81.194 73.020 74.779 1.00 57.09 399 LEU A N 1
ATOM 3136 C CA . LEU A 1 399 ? -81.211 73.805 76.044 1.00 57.09 399 LEU A CA 1
ATOM 3137 C C . LEU A 1 399 ? -80.321 75.065 76.123 1.00 57.09 399 LEU A C 1
ATOM 3139 O O . LEU A 1 399 ? -80.493 75.847 77.055 1.00 57.09 399 LEU A O 1
ATOM 3143 N N . GLU A 1 400 ? -79.434 75.330 75.157 1.00 51.84 400 GLU A N 1
ATOM 3144 C CA . GLU A 1 400 ? -78.584 76.548 75.151 1.00 51.84 400 GLU A CA 1
ATOM 3145 C C . GLU A 1 400 ? -78.902 77.536 74.006 1.00 51.84 400 GLU A C 1
ATOM 3147 O O . GLU A 1 400 ? -78.359 78.642 73.944 1.00 51.84 400 GLU A O 1
ATOM 3152 N N . SER A 1 401 ? -79.847 77.194 73.122 1.00 59.50 401 SER A N 1
ATOM 3153 C CA . SER A 1 401 ? -80.171 77.916 71.877 1.00 59.50 401 SER A CA 1
ATOM 3154 C C . SER A 1 401 ? -80.909 79.258 72.049 1.00 59.50 401 SER A C 1
ATOM 3156 O O . SER A 1 401 ? -81.565 79.726 71.119 1.00 59.50 401 SER A O 1
ATOM 3158 N N . LEU A 1 402 ? -80.822 79.884 73.226 1.00 58.53 402 LEU A N 1
ATOM 3159 C CA . LEU A 1 402 ? -81.478 81.158 73.554 1.00 58.53 402 LEU A CA 1
ATOM 3160 C C . LEU A 1 402 ? -80.571 82.176 74.273 1.00 58.53 402 LEU A C 1
ATOM 3162 O O . LEU A 1 402 ? -80.979 83.320 74.437 1.00 58.53 402 LEU A O 1
ATOM 3166 N N . ALA A 1 403 ? -79.335 81.807 74.639 1.00 59.53 403 ALA A N 1
ATOM 3167 C CA . ALA A 1 403 ? -78.348 82.735 75.214 1.00 59.53 403 ALA A CA 1
ATOM 3168 C C . ALA A 1 403 ? -77.327 83.264 74.182 1.00 59.53 403 ALA A C 1
ATOM 3170 O O . ALA A 1 403 ? -76.773 84.348 74.346 1.00 59.53 403 ALA A O 1
ATOM 3171 N N . ALA A 1 404 ? -77.091 82.531 73.088 1.00 58.69 404 ALA A N 1
ATOM 3172 C CA . ALA A 1 404 ? -76.066 82.874 72.093 1.00 58.69 404 ALA A CA 1
ATOM 3173 C C . ALA A 1 404 ? -76.403 84.101 71.213 1.00 58.69 404 ALA A C 1
ATOM 3175 O O . ALA A 1 404 ? -75.511 84.681 70.595 1.00 58.69 404 ALA A O 1
ATOM 3176 N N . ALA A 1 405 ? -77.676 84.507 71.147 1.00 59.81 405 ALA A N 1
ATOM 3177 C CA . ALA A 1 405 ? -78.150 85.520 70.201 1.00 59.81 405 ALA A CA 1
ATOM 3178 C C . ALA A 1 405 ? -77.747 86.969 70.551 1.00 59.81 405 ALA A C 1
ATOM 3180 O O . ALA A 1 405 ? -77.688 87.807 69.655 1.00 59.81 405 ALA A O 1
ATOM 3181 N N . GLU A 1 406 ? -77.458 87.279 71.820 1.00 56.72 406 GLU A N 1
ATOM 3182 C CA . GLU A 1 406 ? -77.223 88.664 72.274 1.00 56.72 406 GLU A CA 1
ATOM 3183 C C . GLU A 1 406 ? -75.739 89.088 72.204 1.00 56.72 406 GLU A C 1
ATOM 3185 O O . GLU A 1 406 ? -75.427 90.260 71.984 1.00 56.72 406 GLU A O 1
ATOM 3190 N N . SER A 1 407 ? -74.803 88.131 72.284 1.00 58.22 407 SER A N 1
ATOM 3191 C CA . SER A 1 407 ? -73.358 88.410 72.196 1.00 58.22 407 SER A CA 1
ATOM 3192 C C . SER A 1 407 ? -72.903 88.819 70.788 1.00 58.22 407 SER A C 1
ATOM 3194 O O . SER A 1 407 ? -72.058 89.701 70.636 1.00 58.22 407 SER A O 1
ATOM 3196 N N . MET A 1 408 ? -73.475 88.213 69.738 1.00 65.88 408 MET A N 1
ATOM 3197 C CA . MET A 1 408 ? -73.010 88.389 68.349 1.00 65.88 408 MET A CA 1
ATOM 3198 C C . MET A 1 408 ? -73.121 89.837 67.833 1.00 65.88 408 MET A C 1
ATOM 3200 O O . MET A 1 408 ? -72.401 90.231 66.917 1.00 65.88 408 MET A O 1
ATOM 3204 N N . THR A 1 409 ? -73.982 90.658 68.437 1.00 65.75 409 THR A N 1
ATOM 3205 C CA . THR A 1 409 ? -74.187 92.071 68.081 1.00 65.75 409 THR A CA 1
ATOM 3206 C C . THR A 1 409 ? -73.122 93.048 68.604 1.00 65.75 409 THR A C 1
ATOM 3208 O O . THR A 1 409 ? -73.167 94.223 68.236 1.00 65.75 409 THR A O 1
ATOM 3211 N N . HIS A 1 410 ? -72.160 92.619 69.432 1.00 61.69 410 HIS A N 1
ATOM 3212 C CA . HIS A 1 410 ? -71.105 93.500 69.974 1.00 61.69 410 HIS A CA 1
ATOM 3213 C C . HIS A 1 410 ? -69.687 93.250 69.433 1.00 61.69 410 HIS A C 1
ATOM 3215 O O . HIS A 1 410 ? -68.816 94.110 69.603 1.00 61.69 410 HIS A O 1
ATOM 3221 N N . ASP A 1 411 ? -69.448 92.135 68.741 1.00 68.38 411 ASP A N 1
ATOM 3222 C CA . ASP A 1 411 ? -68.144 91.841 68.131 1.00 68.38 411 ASP A CA 1
ATOM 3223 C C . ASP A 1 411 ? -68.035 92.380 66.692 1.00 68.38 411 ASP A C 1
ATOM 3225 O O . ASP A 1 411 ? -67.051 93.039 66.360 1.00 68.38 411 ASP A O 1
ATOM 3229 N N . VAL A 1 412 ? -69.094 92.267 65.877 1.00 77.81 412 VAL A N 1
ATOM 3230 C CA . VAL A 1 412 ? -69.111 92.716 64.461 1.00 77.81 412 VAL A CA 1
ATOM 3231 C C . VAL A 1 412 ? -68.759 94.206 64.280 1.00 77.81 412 VAL A C 1
ATOM 3233 O O . VAL A 1 412 ? -68.146 94.592 63.284 1.00 77.81 412 VAL A O 1
ATOM 3236 N N . ILE A 1 413 ? -69.109 95.060 65.249 1.00 70.31 413 ILE A N 1
ATOM 3237 C CA . ILE A 1 413 ? -68.791 96.503 65.226 1.00 70.31 413 ILE A CA 1
ATOM 3238 C C . ILE A 1 413 ? -67.288 96.759 65.463 1.00 70.31 413 ILE A C 1
ATOM 3240 O O . ILE A 1 413 ? -66.749 97.766 65.001 1.00 70.31 413 ILE A O 1
ATOM 3244 N N . ARG A 1 414 ? -66.598 95.848 66.159 1.00 77.56 414 ARG A N 1
ATOM 3245 C CA . ARG A 1 414 ? -65.169 95.944 66.487 1.00 77.56 414 ARG A CA 1
ATOM 3246 C C . ARG A 1 414 ? -64.303 95.585 65.281 1.00 77.56 414 ARG A C 1
ATOM 3248 O O . ARG A 1 414 ? -63.395 96.338 64.930 1.00 77.56 414 ARG A O 1
ATOM 3255 N N . ASP A 1 415 ? -64.638 94.487 64.611 1.00 77.75 415 ASP A N 1
ATOM 3256 C CA . ASP A 1 415 ? -63.830 93.925 63.524 1.00 77.75 415 ASP A CA 1
ATOM 3257 C C . ASP A 1 415 ? -63.793 94.842 62.290 1.00 77.75 415 ASP A C 1
ATOM 3259 O O . ASP A 1 415 ? -62.733 95.048 61.692 1.00 77.75 415 ASP A O 1
ATOM 3263 N N . LEU A 1 416 ? -64.918 95.492 61.956 1.00 76.81 416 LEU A N 1
ATOM 3264 C CA . LEU A 1 416 ? -64.998 96.443 60.836 1.00 76.81 416 LEU A CA 1
ATOM 3265 C C . LEU A 1 416 ? -64.079 97.670 60.995 1.00 76.81 416 LEU A C 1
ATOM 3267 O O . LEU A 1 416 ? -63.690 98.275 59.993 1.00 76.81 416 LEU A O 1
ATOM 3271 N N . LEU A 1 417 ? -63.721 98.048 62.228 1.00 73.38 417 LEU A N 1
ATOM 3272 C CA . LEU A 1 417 ? -62.768 99.132 62.489 1.00 73.38 417 LEU A CA 1
ATOM 3273 C C . LEU A 1 417 ? -61.309 98.662 62.412 1.00 73.38 417 LEU A C 1
ATOM 3275 O O . LEU A 1 417 ? -60.464 99.431 61.951 1.00 73.38 417 LEU A O 1
ATOM 3279 N N . GLY A 1 418 ? -61.019 97.412 62.792 1.00 76.62 418 GLY A N 1
ATOM 3280 C CA . GLY A 1 418 ? -59.684 96.813 62.671 1.00 76.62 418 GLY A CA 1
ATOM 3281 C C . GLY A 1 418 ? -59.233 96.686 61.214 1.00 76.62 418 GLY A C 1
ATOM 3282 O O . GLY A 1 418 ? -58.209 97.251 60.829 1.00 76.62 418 GLY A O 1
ATOM 3283 N N . VAL A 1 419 ? -60.069 96.067 60.368 1.00 79.44 419 VAL A N 1
ATOM 3284 C CA . VAL A 1 419 ? -59.776 95.823 58.938 1.00 79.44 419 VAL A CA 1
ATOM 3285 C C . VAL A 1 419 ? -59.385 97.106 58.184 1.00 79.44 419 VAL A C 1
ATOM 3287 O O . VAL A 1 419 ? -58.528 97.078 57.299 1.00 79.44 419 VAL A O 1
ATOM 3290 N N . LYS A 1 420 ? -59.964 98.257 58.553 1.00 77.19 420 LYS A N 1
ATOM 3291 C CA . LYS A 1 420 ? -59.650 99.559 57.941 1.00 77.19 420 LYS A CA 1
ATOM 3292 C C . LYS A 1 420 ? -58.220 100.042 58.240 1.00 77.19 420 LYS A C 1
ATOM 3294 O O . LYS A 1 420 ? -57.607 100.690 57.388 1.00 77.19 420 LYS A O 1
ATOM 3299 N N . LEU A 1 421 ? -57.691 99.758 59.430 1.00 75.88 421 LEU A N 1
ATOM 3300 C CA . LEU A 1 421 ? -56.326 100.133 59.814 1.00 75.88 421 LEU A CA 1
ATOM 3301 C C . LEU A 1 421 ? -55.297 99.215 59.144 1.00 75.88 421 LEU A C 1
ATOM 3303 O O . LEU A 1 421 ? -54.350 99.709 58.529 1.00 75.88 421 LEU A O 1
ATOM 3307 N N . ASP A 1 422 ? -55.523 97.902 59.170 1.00 75.38 422 ASP A N 1
ATOM 3308 C CA . ASP A 1 422 ? -54.592 96.922 58.593 1.00 75.38 422 ASP A CA 1
ATOM 3309 C C . ASP A 1 422 ? -54.410 97.103 57.082 1.00 75.38 422 ASP A C 1
ATOM 3311 O O . ASP A 1 422 ? -53.286 97.053 56.575 1.00 75.38 422 ASP A O 1
ATOM 3315 N N . MET A 1 423 ? -55.494 97.418 56.363 1.00 75.12 423 MET A N 1
ATOM 3316 C CA . MET A 1 423 ? -55.447 97.706 54.926 1.00 75.12 423 MET A CA 1
ATOM 3317 C C . MET A 1 423 ? -54.627 98.966 54.589 1.00 75.12 423 MET A C 1
ATOM 3319 O O . MET A 1 423 ? -54.095 99.068 53.486 1.00 75.12 423 MET A O 1
ATOM 3323 N N . THR A 1 424 ? -54.467 99.898 55.536 1.00 68.31 424 THR A N 1
ATOM 3324 C CA . THR A 1 424 ? -53.610 101.086 55.367 1.00 68.31 424 THR A CA 1
ATOM 3325 C C . THR A 1 424 ? -52.129 100.730 55.550 1.00 68.31 424 THR A C 1
ATOM 3327 O O . THR A 1 424 ? -51.287 101.171 54.771 1.00 68.31 424 THR A O 1
ATOM 3330 N N . ASN A 1 425 ? -51.803 99.874 56.526 1.00 70.75 425 ASN A N 1
ATOM 3331 C CA . ASN A 1 425 ? -50.429 99.421 56.781 1.00 70.75 425 ASN A CA 1
ATOM 3332 C C . ASN A 1 425 ? -49.885 98.494 55.676 1.00 70.75 425 ASN A C 1
ATOM 3334 O O . ASN A 1 425 ? -48.689 98.516 55.378 1.00 70.75 425 ASN A O 1
ATOM 3338 N N . TYR A 1 426 ? -50.751 97.686 55.054 1.00 70.12 426 TYR A N 1
ATOM 3339 C CA . TYR A 1 426 ? -50.340 96.701 54.046 1.00 70.12 426 TYR A CA 1
ATOM 3340 C C . TYR A 1 426 ? -49.762 97.320 52.765 1.00 70.12 426 TYR A C 1
ATOM 3342 O O . TYR A 1 426 ? -48.915 96.700 52.123 1.00 70.12 426 TYR A O 1
ATOM 3350 N N . VAL A 1 427 ? -50.196 98.533 52.398 1.00 73.69 427 VAL A N 1
ATOM 3351 C CA . VAL A 1 427 ? -49.716 99.236 51.197 1.00 73.69 427 VAL A CA 1
ATOM 3352 C C . VAL A 1 427 ? -48.254 99.657 51.364 1.00 73.69 427 VAL A C 1
ATOM 3354 O O . VAL A 1 427 ? -47.438 99.364 50.495 1.00 73.69 427 VAL A O 1
ATOM 3357 N N . SER A 1 428 ? -47.896 100.252 52.506 1.00 67.62 428 SER A N 1
ATOM 3358 C CA . SER A 1 428 ? -46.520 100.688 52.788 1.00 67.62 428 SER A CA 1
ATOM 3359 C C . SER A 1 428 ? -45.527 99.519 52.827 1.00 67.62 428 SER A C 1
ATOM 3361 O O . SER A 1 428 ? -44.410 99.637 52.337 1.00 67.62 428 SER A O 1
ATOM 3363 N N . LEU A 1 429 ? -45.941 98.358 53.352 1.00 72.38 429 LEU A N 1
ATOM 3364 C CA . LEU A 1 429 ? -45.081 97.171 53.469 1.00 72.38 429 LEU A CA 1
ATOM 3365 C C . LEU A 1 429 ? -44.755 96.504 52.113 1.00 72.38 429 LEU A C 1
ATOM 3367 O O . LEU A 1 429 ? -43.851 95.666 52.039 1.00 72.38 429 LEU A O 1
ATOM 3371 N N . LEU A 1 430 ? -45.510 96.808 51.053 1.00 74.00 430 LEU A N 1
ATOM 3372 C CA . LEU A 1 430 ? -45.301 96.219 49.727 1.00 74.00 430 LEU A CA 1
ATOM 3373 C C . LEU A 1 430 ? -44.164 96.896 48.949 1.00 74.00 430 LEU A C 1
ATOM 3375 O O . LEU A 1 430 ? -43.438 96.193 48.246 1.00 74.00 430 LEU A O 1
ATOM 3379 N N . ASP A 1 431 ? -43.986 98.208 49.116 1.00 72.75 431 ASP A N 1
ATOM 3380 C CA . ASP A 1 431 ? -43.009 99.010 48.365 1.00 72.75 431 ASP A CA 1
ATOM 3381 C C . ASP A 1 431 ? -41.565 98.669 48.801 1.00 72.75 431 ASP A C 1
ATOM 3383 O O . ASP A 1 431 ? -40.748 98.214 47.993 1.00 72.75 431 ASP A O 1
ATOM 3387 N N . ASP A 1 432 ? -41.289 98.709 50.114 1.00 65.12 432 ASP A N 1
ATOM 3388 C CA . ASP A 1 432 ? -39.992 98.320 50.705 1.00 65.12 432 ASP A CA 1
ATOM 3389 C C . ASP A 1 432 ? -39.567 96.890 50.309 1.00 65.12 432 ASP A C 1
ATOM 3391 O O . ASP A 1 432 ? -38.414 96.627 49.944 1.00 65.12 432 ASP A O 1
ATOM 3395 N N . LYS A 1 433 ? -40.518 95.943 50.317 1.00 72.31 433 LYS A N 1
ATOM 3396 C CA . LYS A 1 433 ? -40.271 94.540 49.933 1.00 72.31 433 LYS A CA 1
ATOM 3397 C C . LYS A 1 433 ? -39.921 94.366 48.457 1.00 72.31 433 LYS A C 1
ATOM 3399 O O . LYS A 1 433 ? -39.307 93.354 48.101 1.00 72.31 433 LYS A O 1
ATOM 3404 N N . GLN A 1 434 ? -40.317 95.296 47.589 1.00 74.56 434 GLN A N 1
ATOM 3405 C CA . GLN A 1 434 ? -40.031 95.203 46.161 1.00 74.56 434 GLN A CA 1
ATOM 3406 C C . GLN A 1 434 ? -38.593 95.642 45.851 1.00 74.56 434 GLN A C 1
ATOM 3408 O O . GLN A 1 434 ? -37.928 94.994 45.041 1.00 74.56 434 GLN A O 1
ATOM 3413 N N . VAL A 1 435 ? -38.076 96.645 46.571 1.00 70.88 435 VAL A N 1
ATOM 3414 C CA . VAL A 1 435 ? -36.672 97.087 46.490 1.00 70.88 435 VAL A CA 1
ATOM 3415 C C . VAL A 1 435 ? -35.716 95.986 46.966 1.00 70.88 435 VAL A C 1
ATOM 3417 O O . VAL A 1 435 ? -34.759 95.651 46.264 1.00 70.88 435 VAL A O 1
ATOM 3420 N N . GLN A 1 436 ? -35.998 95.354 48.113 1.00 70.25 436 GLN A N 1
ATOM 3421 C CA . GLN A 1 436 ? -35.121 94.320 48.682 1.00 70.25 436 GLN A CA 1
ATOM 3422 C C . GLN A 1 436 ? -34.935 93.106 47.745 1.00 70.25 436 GLN A C 1
ATOM 3424 O O . GLN A 1 436 ? -33.812 92.637 47.546 1.00 70.25 436 GLN A O 1
ATOM 3429 N N . LYS A 1 437 ? -36.005 92.655 47.073 1.00 73.19 437 LYS A N 1
ATOM 3430 C CA . LYS A 1 437 ? -35.953 91.539 46.104 1.00 73.19 437 LYS A CA 1
ATOM 3431 C C . LYS A 1 437 ? -35.066 91.793 44.880 1.00 73.19 437 LYS A C 1
ATOM 3433 O O . LYS A 1 437 ? -34.657 90.833 44.224 1.00 73.19 437 LYS A O 1
ATOM 3438 N N . ILE A 1 438 ? -34.791 93.052 44.537 1.00 72.38 438 ILE A N 1
ATOM 3439 C CA . ILE A 1 438 ? -33.907 93.400 43.415 1.00 72.38 438 ILE A CA 1
ATOM 3440 C C . ILE A 1 438 ? -32.438 93.251 43.838 1.00 72.38 438 ILE A C 1
ATOM 3442 O O . ILE A 1 438 ? -31.637 92.717 43.069 1.00 72.38 438 ILE A O 1
ATOM 3446 N N . ALA A 1 439 ? -32.097 93.631 45.074 1.00 68.38 439 ALA A N 1
ATOM 3447 C CA . ALA A 1 439 ? -30.747 93.479 45.620 1.00 68.38 439 ALA A CA 1
ATOM 3448 C C . ALA A 1 439 ? -30.335 92.000 45.768 1.00 68.38 439 ALA A C 1
ATOM 3450 O O . ALA A 1 439 ? -29.237 91.621 45.363 1.00 68.38 439 ALA A O 1
ATOM 3451 N N . GLU A 1 440 ? -31.231 91.148 46.277 1.00 65.06 440 GLU A N 1
ATOM 3452 C CA . GLU A 1 440 ? -30.965 89.714 46.481 1.00 65.06 440 GLU A CA 1
ATOM 3453 C C . GLU A 1 440 ? -30.697 88.975 45.154 1.00 65.06 440 GLU A C 1
ATOM 3455 O O . GLU A 1 440 ? -29.763 88.174 45.056 1.00 65.06 440 GLU A O 1
ATOM 3460 N N . LYS A 1 441 ? -31.441 89.299 44.084 1.00 67.06 441 LYS A N 1
ATOM 3461 C CA . LYS A 1 441 ? -31.229 88.699 42.753 1.00 67.06 441 LYS A CA 1
ATOM 3462 C C . LYS A 1 441 ? -29.858 89.003 42.147 1.00 67.06 441 LYS A C 1
ATOM 3464 O O . LYS A 1 441 ? -29.341 88.173 41.403 1.00 67.06 441 LYS A O 1
ATOM 3469 N N . ALA A 1 442 ? -29.260 90.153 42.460 1.00 63.06 442 ALA A N 1
ATOM 3470 C CA . ALA A 1 442 ? -27.942 90.517 41.942 1.00 63.06 442 ALA A CA 1
ATOM 3471 C C . ALA A 1 442 ? -26.805 89.660 42.535 1.00 63.06 442 ALA A C 1
ATOM 3473 O O . ALA A 1 442 ? -25.777 89.488 41.885 1.00 63.06 442 ALA A O 1
ATOM 3474 N N . GLN A 1 443 ? -26.984 89.098 43.738 1.00 58.72 443 GLN A N 1
ATOM 3475 C CA . GLN A 1 443 ? -25.951 88.306 44.422 1.00 58.72 443 GLN A CA 1
ATOM 3476 C C . GLN A 1 443 ? -26.006 86.802 44.098 1.00 58.72 443 GLN A C 1
ATOM 3478 O O . GLN A 1 443 ? -24.991 86.121 44.212 1.00 58.72 443 GLN A O 1
ATOM 3483 N N . LEU A 1 444 ? -27.152 86.278 43.645 1.00 58.66 444 LEU A N 1
ATOM 3484 C CA . LEU A 1 444 ? -27.309 84.867 43.249 1.00 58.66 444 LEU A CA 1
ATOM 3485 C C . LEU A 1 444 ? -26.774 84.546 41.837 1.00 58.66 444 LEU A C 1
ATOM 3487 O O . LEU A 1 444 ? -26.408 83.402 41.560 1.00 58.66 444 LEU A O 1
ATOM 3491 N N . GLY A 1 445 ? -26.691 85.543 40.949 1.00 57.19 445 GLY A N 1
ATOM 3492 C CA . GLY A 1 445 ? -26.376 85.348 39.524 1.00 57.19 445 GLY A CA 1
ATOM 3493 C C . GLY A 1 445 ? -24.972 84.810 39.201 1.00 57.19 445 GLY A C 1
ATOM 3494 O O . GLY A 1 445 ? -24.730 84.402 38.068 1.00 57.19 445 GLY A O 1
ATOM 3495 N N . THR A 1 446 ? -24.048 84.782 40.164 1.00 57.00 446 THR A N 1
ATOM 3496 C CA . THR A 1 446 ? -22.663 84.305 39.979 1.00 57.00 446 THR A CA 1
ATOM 3497 C C . THR A 1 446 ? -22.463 82.814 40.268 1.00 57.00 446 THR A C 1
ATOM 3499 O O . THR A 1 446 ? -21.412 82.279 39.924 1.00 57.00 446 THR A O 1
ATOM 3502 N N . SER A 1 447 ? -23.442 82.126 40.869 1.00 56.94 447 SER A N 1
ATOM 3503 C CA . SER A 1 447 ? -23.337 80.694 41.208 1.00 56.94 447 SER A CA 1
ATOM 3504 C C . SER A 1 447 ? -24.045 79.780 40.199 1.00 56.94 447 SER A C 1
ATOM 3506 O O . SER A 1 447 ? -23.525 78.725 39.837 1.00 56.94 447 SER A O 1
ATOM 3508 N N . GLU A 1 448 ? -25.205 80.205 39.695 1.00 55.91 448 GLU A N 1
ATOM 3509 C CA . GLU A 1 448 ? -26.078 79.391 38.841 1.00 55.91 448 GLU A CA 1
ATOM 3510 C C . GLU A 1 448 ? -25.482 78.917 37.489 1.00 55.91 448 GLU A C 1
ATOM 3512 O O . GLU A 1 448 ? -25.738 77.764 37.126 1.00 55.91 448 GLU A O 1
ATOM 3517 N N . PRO A 1 449 ? -24.691 79.710 36.723 1.00 60.97 449 PRO A N 1
ATOM 3518 C CA . PRO A 1 449 ? -24.215 79.263 35.408 1.00 60.97 449 PRO A CA 1
ATOM 3519 C C . PRO A 1 449 ? -23.187 78.127 35.500 1.00 60.97 449 PRO A C 1
ATOM 3521 O O . PRO A 1 449 ? -23.278 77.166 34.741 1.00 60.97 449 PRO A O 1
ATOM 3524 N N . HIS A 1 450 ? -22.276 78.163 36.479 1.00 59.41 450 HIS A N 1
ATOM 3525 C CA . HIS A 1 450 ? -21.231 77.142 36.637 1.00 59.41 450 HIS A CA 1
ATOM 3526 C C . HIS A 1 450 ? -21.814 75.742 36.906 1.00 59.41 450 HIS A C 1
ATOM 3528 O O . HIS A 1 450 ? -21.256 74.736 36.468 1.00 59.41 450 HIS A O 1
ATOM 3534 N N . VAL A 1 451 ? -22.945 75.654 37.616 1.00 68.06 451 VAL A N 1
ATOM 3535 C CA . VAL A 1 451 ? -23.634 74.374 37.857 1.00 68.06 451 VAL A CA 1
ATOM 3536 C C . VAL A 1 451 ? -24.200 73.815 36.549 1.00 68.06 451 VAL A C 1
ATOM 3538 O O . VAL A 1 451 ? -24.020 72.633 36.258 1.00 68.06 451 VAL A O 1
ATOM 3541 N N . LYS A 1 452 ? -24.817 74.674 35.729 1.00 75.31 452 LYS A N 1
ATOM 3542 C CA . LYS A 1 452 ? -25.416 74.305 34.437 1.00 75.31 452 LYS A CA 1
ATOM 3543 C C . LYS A 1 452 ? -24.365 73.919 33.397 1.00 75.31 452 LYS A C 1
ATOM 3545 O O . LYS A 1 452 ? -24.541 72.920 32.708 1.00 75.31 452 LYS A O 1
ATOM 3550 N N . ASP A 1 453 ? -23.237 74.624 33.335 1.00 78.25 453 ASP A N 1
ATOM 3551 C CA . ASP A 1 453 ? -22.116 74.241 32.467 1.00 78.25 453 ASP A CA 1
ATOM 3552 C C . ASP A 1 453 ? -21.524 72.879 32.873 1.00 78.25 453 ASP A C 1
ATOM 3554 O O . ASP A 1 453 ? -21.249 72.034 32.018 1.00 78.25 453 ASP A O 1
ATOM 3558 N N . GLN A 1 454 ? -21.398 72.610 34.178 1.00 83.19 454 GLN A N 1
ATOM 3559 C CA . GLN A 1 454 ? -20.922 71.317 34.679 1.00 83.19 454 GLN A CA 1
ATOM 3560 C C . GLN A 1 454 ? -21.924 70.173 34.419 1.00 83.19 454 GLN A C 1
ATOM 3562 O O . GLN A 1 454 ? -21.514 69.035 34.187 1.00 83.19 454 GLN A O 1
ATOM 3567 N N . GLU A 1 455 ? -23.227 70.457 34.419 1.00 86.00 455 GLU A N 1
ATOM 3568 C CA . GLU A 1 455 ? -24.282 69.520 34.013 1.00 86.00 455 GLU A CA 1
ATOM 3569 C C . GLU A 1 455 ? -24.253 69.244 32.499 1.00 86.00 455 GLU A C 1
ATOM 3571 O O . GLU A 1 455 ? -24.283 68.085 32.085 1.00 86.00 455 GLU A O 1
ATOM 3576 N N . ILE A 1 456 ? -24.064 70.274 31.667 1.00 85.56 456 ILE A N 1
ATOM 3577 C CA . ILE A 1 456 ? -23.887 70.136 30.211 1.00 85.56 456 ILE A CA 1
ATOM 3578 C C . ILE A 1 456 ? -22.655 69.282 29.874 1.00 85.56 456 ILE A C 1
ATOM 3580 O O . ILE A 1 456 ? -22.710 68.477 28.943 1.00 85.56 456 ILE A O 1
ATOM 3584 N N . VAL A 1 457 ? -21.551 69.410 30.620 1.00 89.06 457 VAL A N 1
ATOM 3585 C CA . VAL A 1 457 ? -20.369 68.544 30.447 1.00 89.06 457 VAL A CA 1
ATOM 3586 C C . VAL A 1 457 ? -20.690 67.085 30.793 1.00 89.06 457 VAL A C 1
ATOM 3588 O O . VAL A 1 457 ? -20.334 66.202 30.016 1.00 89.06 457 VAL A O 1
ATOM 3591 N N . LYS A 1 458 ? -21.418 66.816 31.886 1.00 92.06 458 LYS A N 1
ATOM 3592 C CA . LYS A 1 458 ? -21.856 65.450 32.243 1.00 92.06 458 LYS A CA 1
ATOM 3593 C C . LYS A 1 458 ? -22.765 64.837 31.175 1.00 92.06 458 LYS A C 1
ATOM 3595 O O . LYS A 1 458 ? -22.531 63.707 30.763 1.00 92.06 458 LYS A O 1
ATOM 3600 N N . LEU A 1 459 ? -23.745 65.590 30.674 1.00 93.56 459 LEU A N 1
ATOM 3601 C CA . LEU A 1 459 ? -24.653 65.119 29.622 1.00 93.56 459 LEU A CA 1
ATOM 3602 C C . LEU A 1 459 ? -23.921 64.858 28.294 1.00 93.56 459 LEU A C 1
ATOM 3604 O O . LEU A 1 459 ? -24.230 63.889 27.606 1.00 93.56 459 LEU A O 1
ATOM 3608 N N . LYS A 1 460 ? -22.914 65.671 27.944 1.00 92.31 460 LYS A N 1
ATOM 3609 C CA . LYS A 1 460 ? -22.039 65.417 26.783 1.00 92.31 460 LYS A CA 1
ATOM 3610 C C . LYS A 1 460 ? -21.165 64.177 26.968 1.00 92.31 460 LYS A C 1
ATOM 3612 O O . LYS A 1 460 ? -20.976 63.437 26.005 1.00 92.31 460 LYS A O 1
ATOM 3617 N N . GLN A 1 461 ? -20.659 63.942 28.178 1.00 94.56 461 GLN A N 1
ATOM 3618 C CA . GLN A 1 461 ? -19.893 62.742 28.513 1.00 94.56 461 GLN A CA 1
ATOM 3619 C C . GLN A 1 461 ? -20.765 61.484 28.362 1.00 94.56 461 GLN A C 1
ATOM 3621 O O . GLN A 1 461 ? -20.419 60.609 27.576 1.00 94.56 461 GLN A O 1
ATOM 3626 N N . GLN A 1 462 ? -21.950 61.460 28.980 1.00 95.62 462 GLN A N 1
ATOM 3627 C CA . GLN A 1 462 ? -22.909 60.350 28.865 1.00 95.62 462 GLN A CA 1
ATOM 3628 C C . GLN A 1 462 ? -23.376 60.112 27.421 1.00 95.62 462 GLN A C 1
ATOM 3630 O O . GLN A 1 462 ? -23.488 58.973 26.978 1.00 95.62 462 GLN A O 1
ATOM 3635 N N . LEU A 1 463 ? -23.611 61.176 26.644 1.00 94.69 463 LEU A N 1
ATOM 3636 C CA . LEU A 1 463 ? -23.933 61.047 25.220 1.00 94.69 463 LEU A CA 1
ATOM 3637 C C . LEU A 1 463 ? -22.770 60.439 24.417 1.00 94.69 463 LEU A C 1
ATOM 3639 O O . LEU A 1 463 ? -23.012 59.673 23.489 1.00 94.69 463 LEU A O 1
ATOM 3643 N N . SER A 1 464 ? -21.524 60.764 24.768 1.00 95.00 464 SER A N 1
ATOM 3644 C CA . SER A 1 464 ? -20.333 60.195 24.123 1.00 95.00 464 SER A CA 1
ATOM 3645 C C . SER A 1 464 ? -20.162 58.716 24.483 1.00 95.00 464 SER A C 1
ATOM 3647 O O . SER A 1 464 ? -19.901 57.902 23.604 1.00 95.00 464 SER A O 1
ATOM 3649 N N . GLU A 1 465 ? -20.402 58.357 25.746 1.00 95.88 465 GLU A N 1
ATOM 3650 C CA . GLU A 1 465 ? -20.430 56.970 26.228 1.00 95.88 465 GLU A CA 1
ATOM 3651 C C . GLU A 1 465 ? -21.481 56.144 25.467 1.00 95.88 465 GLU A C 1
ATOM 3653 O O . GLU A 1 465 ? -21.131 55.134 24.862 1.00 95.88 465 GLU A O 1
ATOM 3658 N N . PHE A 1 466 ? -22.727 56.624 25.348 1.00 97.00 466 PHE A N 1
ATOM 3659 C CA . PHE A 1 466 ? -23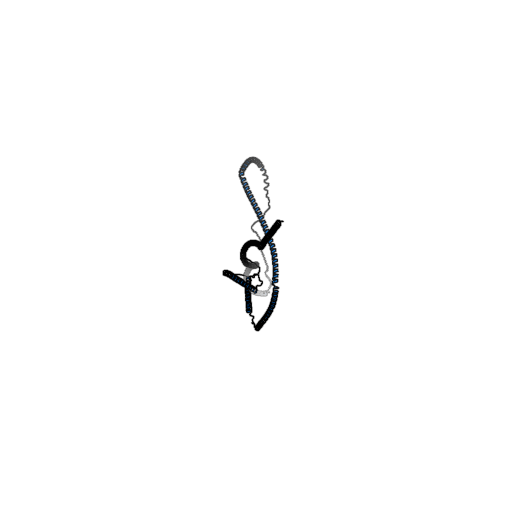.762 55.947 24.551 1.00 97.00 466 PHE A CA 1
ATOM 3660 C C . PHE A 1 466 ? -23.448 55.865 23.045 1.00 97.00 466 PHE A C 1
ATOM 3662 O O . PHE A 1 466 ? -23.915 54.945 22.370 1.00 97.00 466 PHE A O 1
ATOM 3669 N N . ILE A 1 467 ? -22.681 56.808 22.484 1.00 96.38 467 ILE A N 1
ATOM 3670 C CA . ILE A 1 467 ? -22.243 56.752 21.079 1.00 96.38 467 ILE A CA 1
ATOM 3671 C C . ILE A 1 467 ? -21.210 55.638 20.874 1.00 96.38 467 ILE A C 1
ATOM 3673 O O . ILE A 1 467 ? -21.317 54.900 19.892 1.00 96.38 467 ILE A O 1
ATOM 3677 N N . GLU A 1 468 ? -20.258 55.478 21.794 1.00 96.06 468 GLU A N 1
ATOM 3678 C CA . GLU A 1 468 ? -19.239 54.426 21.714 1.00 96.06 468 GLU A CA 1
ATOM 3679 C C . GLU A 1 468 ? -19.783 53.045 22.118 1.00 96.06 468 GLU A C 1
ATOM 3681 O O . GLU A 1 468 ? -19.458 52.059 21.461 1.00 96.06 468 GLU A O 1
ATOM 3686 N N . GLU A 1 469 ? -20.713 52.954 23.077 1.00 96.25 469 GLU A N 1
ATOM 3687 C CA . GLU A 1 469 ? -21.494 51.727 23.305 1.00 96.25 469 GLU A CA 1
ATOM 3688 C C . GLU A 1 469 ? -22.249 51.322 22.033 1.00 96.25 469 GLU A C 1
ATOM 3690 O O . GLU A 1 469 ? -22.151 50.182 21.580 1.00 96.25 469 GLU A O 1
ATOM 3695 N N . ARG A 1 470 ? -22.972 52.260 21.402 1.00 96.69 470 ARG A N 1
ATOM 3696 C CA . ARG A 1 470 ? -23.688 52.002 20.143 1.00 96.69 470 ARG A CA 1
ATOM 3697 C C . ARG A 1 470 ? -22.742 51.601 19.007 1.00 96.69 470 ARG A C 1
ATOM 3699 O O . ARG A 1 470 ? -23.149 50.808 18.160 1.00 96.69 470 ARG A O 1
ATOM 3706 N N . ARG A 1 471 ? -21.511 52.121 18.973 1.00 97.06 471 ARG A N 1
ATOM 3707 C CA . ARG A 1 471 ? -20.474 51.674 18.032 1.00 97.06 471 ARG A CA 1
ATOM 3708 C C . ARG A 1 471 ? -20.088 50.222 18.307 1.00 97.06 471 ARG A C 1
ATOM 3710 O O . ARG A 1 471 ? -20.196 49.409 17.397 1.00 97.06 471 ARG A O 1
ATOM 3717 N N . GLY A 1 472 ? -19.742 49.888 19.550 1.00 96.56 472 GLY A N 1
ATOM 3718 C CA . GLY A 1 472 ? -19.392 48.523 19.951 1.00 96.56 472 GLY A CA 1
ATOM 3719 C C . GLY A 1 472 ? -20.507 47.510 19.671 1.00 96.56 472 GLY A C 1
ATOM 3720 O O . GLY A 1 472 ? -20.232 46.416 19.188 1.00 96.56 472 GLY A O 1
ATOM 3721 N N . TRP A 1 473 ? -21.776 47.883 19.873 1.00 97.88 473 TRP A N 1
ATOM 3722 C CA . TRP A 1 473 ? -22.919 47.038 19.503 1.00 97.88 473 TRP A CA 1
ATOM 3723 C C . TRP A 1 473 ? -23.051 46.816 17.990 1.00 97.88 473 TRP A C 1
ATOM 3725 O O . TRP A 1 473 ? -23.434 45.723 17.579 1.00 97.88 473 TRP A O 1
ATOM 3735 N N . LEU A 1 474 ? -22.736 47.812 17.155 1.00 97.00 474 LEU A N 1
ATOM 3736 C CA . LEU A 1 474 ? -22.726 47.650 15.695 1.00 97.00 474 LEU A CA 1
ATOM 3737 C C . LEU A 1 474 ? -21.551 46.773 15.240 1.00 97.00 474 LEU A C 1
ATOM 3739 O O . LEU A 1 474 ? -21.759 45.843 14.468 1.00 97.00 474 LEU A O 1
ATOM 3743 N N . GLU A 1 475 ? -20.353 47.003 15.779 1.00 97.19 475 GLU A N 1
ATOM 3744 C CA . GLU A 1 475 ? -19.162 46.187 15.501 1.00 97.19 475 GLU A CA 1
ATOM 3745 C C . GLU A 1 475 ? -19.352 44.724 15.948 1.00 97.19 475 GLU A C 1
ATOM 3747 O O . GLU A 1 475 ? -18.936 43.802 15.246 1.00 97.19 475 GLU A O 1
ATOM 3752 N N . GLU A 1 476 ? -20.053 44.483 17.062 1.00 97.06 476 GLU A N 1
ATOM 3753 C CA . GLU A 1 476 ? -20.442 43.138 17.500 1.00 97.06 476 GLU A CA 1
ATOM 3754 C C . GLU A 1 476 ? -21.466 42.490 16.556 1.00 97.06 476 GLU A C 1
ATOM 3756 O O . GLU A 1 476 ? -21.340 41.306 16.246 1.00 97.06 476 GLU A O 1
ATOM 3761 N N . ILE A 1 477 ? -22.456 43.242 16.061 1.00 96.81 477 ILE A N 1
ATOM 3762 C CA . ILE A 1 477 ? -23.433 42.744 15.078 1.00 96.81 477 ILE A CA 1
ATOM 3763 C C . ILE A 1 477 ? -22.738 42.374 13.761 1.00 96.81 477 ILE A C 1
ATOM 3765 O O . ILE A 1 477 ? -22.971 41.280 13.244 1.00 96.81 477 ILE A O 1
ATOM 3769 N N . ASP A 1 478 ? -21.849 43.229 13.253 1.00 97.00 478 ASP A N 1
ATOM 3770 C CA . ASP A 1 478 ? -21.090 42.973 12.024 1.00 97.00 478 ASP A CA 1
ATOM 3771 C C . ASP A 1 478 ? -20.143 41.772 12.194 1.00 97.00 478 ASP A C 1
ATOM 3773 O O . ASP A 1 478 ? -20.088 40.893 11.326 1.00 97.00 478 ASP A O 1
ATOM 3777 N N . ARG A 1 479 ? -19.475 41.650 13.353 1.00 97.62 479 ARG A N 1
ATOM 3778 C CA . ARG A 1 479 ? -18.680 40.464 13.716 1.00 97.62 479 ARG A CA 1
ATOM 3779 C C . ARG A 1 479 ? -19.534 39.197 13.741 1.00 97.62 479 ARG A C 1
ATOM 3781 O O . ARG A 1 479 ? -19.144 38.191 13.152 1.00 97.62 479 ARG A O 1
ATOM 3788 N N . LYS A 1 480 ? -20.708 39.231 14.378 1.00 96.94 480 LYS A N 1
ATOM 3789 C CA . LYS A 1 480 ? -21.631 38.084 14.442 1.00 96.94 480 LYS A CA 1
ATOM 3790 C C . LYS A 1 480 ? -22.191 37.713 13.072 1.00 96.94 480 LYS A C 1
ATOM 3792 O O . LYS A 1 480 ? -22.368 36.528 12.795 1.00 96.94 480 LYS A O 1
ATOM 3797 N N . HIS A 1 481 ? -22.417 38.689 12.197 1.00 97.50 481 HIS A N 1
ATOM 3798 C CA . HIS A 1 481 ? -22.817 38.437 10.817 1.00 97.50 481 HIS A CA 1
ATOM 3799 C C . HIS A 1 481 ? -21.688 37.771 10.014 1.00 97.50 481 HIS A C 1
ATOM 3801 O O . HIS A 1 481 ? -21.929 36.773 9.334 1.00 97.50 481 HIS A O 1
ATOM 3807 N N . ALA A 1 482 ? -20.445 38.243 10.154 1.00 96.44 482 ALA A N 1
ATOM 3808 C CA . ALA A 1 482 ? -19.276 37.624 9.530 1.00 96.44 482 ALA A CA 1
ATOM 3809 C C . ALA A 1 482 ? -19.028 36.187 10.033 1.00 96.44 482 ALA A C 1
ATOM 3811 O O . ALA A 1 482 ? -18.769 35.293 9.226 1.00 96.44 482 ALA A O 1
ATOM 3812 N N . GLU A 1 483 ? -19.171 35.937 11.340 1.00 97.19 483 GLU A N 1
ATOM 3813 C CA . GLU A 1 483 ? -19.107 34.592 11.935 1.00 97.19 483 GLU A CA 1
ATOM 3814 C C . GLU A 1 483 ? -20.193 33.659 11.370 1.00 97.19 483 GLU A C 1
ATOM 3816 O O . GLU A 1 483 ? -19.896 32.517 11.012 1.00 97.19 483 GLU A O 1
ATOM 3821 N N . LEU A 1 484 ? -21.433 34.144 11.227 1.00 97.69 484 LEU A N 1
ATOM 3822 C CA . LEU A 1 484 ? -22.548 33.381 10.655 1.00 97.69 484 LEU A CA 1
ATOM 3823 C C . LEU A 1 484 ? -22.295 33.031 9.182 1.00 97.69 484 LEU A C 1
ATOM 3825 O O . LEU A 1 484 ? -22.441 31.871 8.796 1.00 97.69 484 LEU A O 1
ATOM 3829 N N . VAL A 1 485 ? -21.862 33.998 8.366 1.00 97.56 485 VAL A N 1
ATOM 3830 C CA . VAL A 1 485 ? -21.535 33.770 6.947 1.00 97.56 485 VAL A CA 1
ATOM 3831 C C . VAL A 1 485 ? -20.357 32.798 6.803 1.00 97.56 485 VAL A C 1
ATOM 3833 O O . VAL A 1 485 ? -20.408 31.893 5.969 1.00 97.56 485 VAL A O 1
ATOM 3836 N N . ALA A 1 486 ? -19.325 32.913 7.644 1.00 96.62 486 ALA A N 1
ATOM 3837 C CA . ALA A 1 486 ? -18.207 31.971 7.662 1.00 96.62 486 ALA A CA 1
ATOM 3838 C C . ALA A 1 486 ? -18.658 30.544 8.028 1.00 96.62 486 ALA A C 1
ATOM 3840 O O . ALA A 1 486 ? -18.256 29.585 7.365 1.00 96.62 486 ALA A O 1
ATOM 3841 N N . ALA A 1 487 ? -19.539 30.398 9.025 1.00 95.94 487 ALA A N 1
ATOM 3842 C CA . ALA A 1 487 ? -20.123 29.113 9.405 1.00 95.94 487 ALA A CA 1
ATOM 3843 C C . ALA A 1 487 ? -21.003 28.517 8.290 1.00 95.94 487 ALA A C 1
ATOM 3845 O O . ALA A 1 487 ? -20.906 27.323 8.007 1.00 95.94 487 ALA A O 1
ATOM 3846 N N . GLN A 1 488 ? -21.802 29.338 7.599 1.00 96.56 488 GLN A N 1
ATOM 3847 C CA . GLN A 1 488 ? -22.617 28.902 6.460 1.00 96.56 488 GLN A CA 1
ATOM 3848 C C . GLN A 1 488 ? -21.746 28.411 5.291 1.00 96.56 488 GLN A C 1
ATOM 3850 O O . GLN A 1 488 ? -22.009 27.347 4.732 1.00 96.56 488 GLN A O 1
ATOM 3855 N N . VAL A 1 489 ? -20.666 29.127 4.960 1.00 97.69 489 VAL A N 1
ATOM 3856 C CA . VAL A 1 489 ? -19.697 28.704 3.931 1.00 97.69 489 VAL A CA 1
ATOM 3857 C C . VAL A 1 489 ? -18.949 27.429 4.343 1.00 97.69 489 VAL A C 1
ATOM 3859 O O . VAL A 1 489 ? -18.647 26.595 3.489 1.00 97.69 489 VAL A O 1
ATOM 3862 N N . ALA A 1 490 ? -18.654 27.240 5.632 1.00 96.25 490 ALA A N 1
ATOM 3863 C CA . ALA A 1 490 ? -18.049 26.006 6.135 1.00 96.25 490 ALA A CA 1
ATOM 3864 C C . ALA A 1 490 ? -19.010 24.804 6.050 1.00 96.25 490 ALA A C 1
ATOM 3866 O O . ALA A 1 490 ? -18.587 23.716 5.653 1.00 96.25 490 ALA A O 1
ATOM 3867 N N . LEU A 1 491 ? -20.295 25.006 6.360 1.00 96.94 491 LEU A N 1
ATOM 3868 C CA . LEU A 1 491 ? -21.344 23.987 6.261 1.00 96.94 491 LEU A CA 1
ATOM 3869 C C . LEU A 1 491 ? -21.610 23.579 4.804 1.00 96.94 491 LEU A C 1
ATOM 3871 O O . LEU A 1 491 ? -21.692 22.390 4.511 1.00 96.94 491 LEU A O 1
ATOM 3875 N N . GLU A 1 492 ? -21.658 24.537 3.878 1.00 96.81 492 GLU A N 1
ATOM 3876 C CA . GLU A 1 492 ? -21.801 24.257 2.443 1.00 96.81 492 GLU A CA 1
ATOM 3877 C C . GLU A 1 492 ? -20.592 23.466 1.900 1.00 96.81 492 GLU A C 1
ATOM 3879 O O . GLU A 1 492 ? -20.753 22.463 1.206 1.00 96.81 492 GLU A O 1
ATOM 3884 N N . LYS A 1 493 ? -19.364 23.830 2.300 1.00 97.38 493 LYS A N 1
ATOM 3885 C CA . LYS A 1 493 ? -18.147 23.066 1.961 1.00 97.38 493 LYS A CA 1
ATOM 3886 C C . LYS A 1 493 ? -18.132 21.653 2.556 1.00 97.38 493 LYS A C 1
ATOM 3888 O O . LYS A 1 493 ? -17.569 20.749 1.940 1.00 97.38 493 LYS A O 1
ATOM 3893 N N . LEU A 1 494 ? -18.713 21.449 3.741 1.00 96.69 494 LEU A N 1
ATOM 3894 C CA . LEU A 1 494 ? -18.916 20.115 4.317 1.00 96.69 494 LEU A CA 1
ATOM 3895 C C . LEU A 1 494 ? -19.901 19.312 3.457 1.00 96.69 494 LEU A C 1
ATOM 3897 O O . LEU A 1 494 ? -19.550 18.225 3.010 1.00 96.69 494 LEU A O 1
ATOM 3901 N N . HIS A 1 495 ? -21.064 19.883 3.133 1.00 97.38 495 HIS A N 1
ATOM 3902 C CA . HIS A 1 495 ? -22.087 19.221 2.323 1.00 97.38 495 HIS A CA 1
ATOM 3903 C C . HIS A 1 495 ? -21.568 18.789 0.938 1.00 97.38 495 HIS A C 1
ATOM 3905 O O . HIS A 1 495 ? -21.808 17.661 0.504 1.00 97.38 495 HIS A O 1
ATOM 3911 N N . GLN A 1 496 ? -20.781 19.644 0.277 1.00 97.06 496 GLN A N 1
ATOM 3912 C CA . GLN A 1 496 ? -20.147 19.336 -1.010 1.00 97.06 496 GLN A CA 1
ATOM 3913 C C . GLN A 1 496 ? -19.136 18.181 -0.917 1.00 97.06 496 GLN A C 1
ATOM 3915 O O . GLN A 1 496 ? -19.111 17.320 -1.799 1.00 97.06 496 GLN A O 1
ATOM 3920 N N . ARG A 1 497 ? -18.334 18.113 0.157 1.00 96.56 497 ARG A N 1
ATOM 3921 C CA . ARG A 1 497 ? -17.442 16.966 0.399 1.00 96.56 497 ARG A CA 1
ATOM 3922 C C . ARG A 1 497 ? -18.225 15.689 0.678 1.00 96.56 497 ARG A C 1
ATOM 3924 O O . ARG A 1 497 ? -17.906 14.663 0.091 1.00 96.56 497 ARG A O 1
ATOM 3931 N N . ASP A 1 498 ? -19.247 15.741 1.524 1.00 96.00 498 ASP A N 1
ATOM 3932 C CA . ASP A 1 498 ? -20.027 14.556 1.892 1.00 96.00 498 ASP A CA 1
ATOM 3933 C C . ASP A 1 498 ? -20.744 13.960 0.665 1.00 96.00 498 ASP A C 1
ATOM 3935 O O . ASP A 1 498 ? -20.782 12.740 0.488 1.00 96.00 498 ASP A O 1
ATOM 3939 N N . GLN A 1 499 ? -21.226 14.813 -0.247 1.00 97.00 499 GLN A N 1
ATOM 3940 C CA . GLN A 1 499 ? -21.784 14.390 -1.534 1.00 97.00 499 GLN A CA 1
ATOM 3941 C C . GLN A 1 499 ? -20.719 13.782 -2.470 1.00 97.00 499 GLN A C 1
ATOM 3943 O O . GLN A 1 499 ? -21.000 12.773 -3.122 1.00 97.00 499 GLN A O 1
ATOM 3948 N N . LEU A 1 500 ? -19.494 14.323 -2.512 1.00 97.19 500 LEU A N 1
ATOM 3949 C CA . LEU A 1 500 ? -18.376 13.727 -3.261 1.00 97.19 500 LEU A CA 1
ATOM 3950 C C . LEU A 1 500 ? -18.020 12.342 -2.698 1.00 97.19 500 LEU A C 1
ATOM 3952 O O . LEU A 1 500 ? -18.054 11.357 -3.438 1.00 97.19 500 LEU A O 1
ATOM 3956 N N . HIS A 1 501 ? -17.785 12.246 -1.386 1.00 96.88 501 HIS A N 1
ATOM 3957 C CA . HIS A 1 501 ? -17.474 10.996 -0.684 1.00 96.88 501 HIS A CA 1
ATOM 3958 C C . HIS A 1 501 ? -18.574 9.942 -0.896 1.00 96.88 501 HIS A C 1
ATOM 3960 O O . HIS A 1 501 ? -18.282 8.750 -1.020 1.00 96.88 501 HIS A O 1
ATOM 3966 N N . LYS A 1 502 ? -19.846 10.357 -0.977 1.00 97.31 502 LYS A N 1
ATOM 3967 C CA . LYS A 1 502 ? -20.962 9.470 -1.324 1.00 97.31 502 LYS A CA 1
ATOM 3968 C C . LYS A 1 502 ? -20.829 8.910 -2.744 1.00 97.31 502 LYS A C 1
ATOM 3970 O O . LYS A 1 502 ? -20.925 7.696 -2.909 1.00 97.31 502 LYS A O 1
ATOM 3975 N N . THR A 1 503 ? -20.572 9.755 -3.748 1.00 96.19 503 THR A N 1
ATOM 3976 C CA . THR A 1 503 ? -20.389 9.288 -5.138 1.00 96.19 503 THR A CA 1
ATOM 3977 C C . THR A 1 503 ? -19.172 8.373 -5.297 1.00 96.19 503 THR A C 1
ATOM 3979 O O . THR A 1 503 ? -19.258 7.353 -5.976 1.00 96.19 503 THR A O 1
ATOM 3982 N N . GLU A 1 504 ? -18.071 8.660 -4.600 1.00 96.12 504 GLU A N 1
ATOM 3983 C CA . GLU A 1 504 ? -16.885 7.800 -4.548 1.00 96.12 504 GLU A CA 1
ATOM 3984 C C . GLU A 1 504 ? -17.206 6.428 -3.931 1.00 96.12 504 GLU A C 1
ATOM 3986 O O . GLU A 1 504 ? -16.897 5.392 -4.518 1.00 96.12 504 GLU A O 1
ATOM 3991 N N . ASN A 1 505 ? -17.931 6.396 -2.807 1.00 95.88 505 ASN A N 1
ATOM 3992 C CA . ASN A 1 505 ? -18.400 5.151 -2.191 1.00 95.88 505 ASN A CA 1
ATOM 3993 C C . ASN A 1 505 ? -19.345 4.344 -3.100 1.00 95.88 505 ASN A C 1
ATOM 3995 O O . ASN A 1 505 ? -19.355 3.114 -3.037 1.00 95.88 505 ASN A O 1
ATOM 3999 N N . GLU A 1 506 ? -20.161 5.002 -3.924 1.00 97.25 506 GLU A N 1
ATOM 4000 C CA . GLU A 1 506 ? -21.037 4.338 -4.897 1.00 97.25 506 GLU A CA 1
ATOM 4001 C C . GLU A 1 506 ? -20.231 3.739 -6.068 1.00 97.25 506 GLU A C 1
ATOM 4003 O O . GLU A 1 506 ? -20.491 2.595 -6.456 1.00 97.25 506 GLU A O 1
ATOM 4008 N N . MET A 1 507 ? -19.187 4.428 -6.549 1.00 96.12 507 MET A N 1
ATOM 4009 C CA . MET A 1 507 ? -18.242 3.880 -7.535 1.00 96.12 507 MET A CA 1
ATOM 4010 C C . MET A 1 507 ? -17.440 2.696 -6.975 1.00 96.12 507 MET A C 1
ATOM 4012 O O . MET A 1 507 ? -17.443 1.627 -7.584 1.00 96.12 507 MET A O 1
ATOM 4016 N N . LEU A 1 508 ? -16.836 2.831 -5.789 1.00 95.88 508 LEU A N 1
ATOM 4017 C CA . LEU A 1 508 ? -16.050 1.769 -5.143 1.00 95.88 508 LEU A CA 1
ATOM 4018 C C . LEU A 1 508 ? -16.885 0.508 -4.861 1.00 95.88 508 LEU A C 1
ATOM 4020 O O . LEU A 1 508 ? -16.389 -0.612 -4.987 1.00 95.88 508 LEU A O 1
ATOM 4024 N N . LYS A 1 509 ? -18.180 0.652 -4.544 1.00 97.69 509 LYS A N 1
ATOM 4025 C CA . LYS A 1 509 ? -19.109 -0.489 -4.429 1.00 97.69 509 LYS A CA 1
ATOM 4026 C C . LYS A 1 509 ? -19.327 -1.190 -5.771 1.00 97.69 509 LYS A C 1
ATOM 4028 O O . LYS A 1 509 ? -19.300 -2.420 -5.818 1.00 97.69 509 LYS A O 1
ATOM 4033 N N . MET A 1 510 ? -19.516 -0.439 -6.857 1.00 96.00 510 MET A N 1
ATOM 4034 C CA . MET A 1 510 ? -19.662 -1.008 -8.202 1.00 96.00 510 MET A CA 1
ATOM 4035 C C . MET A 1 510 ? -18.373 -1.710 -8.658 1.00 96.00 510 MET A C 1
ATOM 4037 O O . MET A 1 510 ? -18.416 -2.830 -9.169 1.00 96.00 510 MET A O 1
ATOM 4041 N N . GLU A 1 511 ? -17.221 -1.094 -8.406 1.00 95.88 511 GLU A N 1
ATOM 4042 C CA . GLU A 1 511 ? -15.904 -1.657 -8.690 1.00 95.88 511 GLU A CA 1
ATOM 4043 C C . GLU A 1 511 ? -15.620 -2.925 -7.871 1.00 95.88 511 GLU A C 1
ATOM 4045 O O . GLU A 1 511 ? -15.136 -3.913 -8.424 1.00 95.88 511 GLU A O 1
ATOM 4050 N N . SER A 1 512 ? -15.989 -2.953 -6.588 1.00 95.50 512 SER A N 1
ATOM 4051 C CA . SER A 1 512 ? -15.890 -4.144 -5.733 1.00 95.50 512 SER A CA 1
ATOM 4052 C C . SER A 1 512 ? -16.736 -5.309 -6.266 1.00 95.50 512 SER A C 1
ATOM 4054 O O . SER A 1 512 ? -16.266 -6.448 -6.328 1.00 95.50 512 SER A O 1
ATOM 4056 N N . VAL A 1 513 ? -17.960 -5.036 -6.739 1.00 97.44 513 VAL A N 1
ATOM 4057 C CA . VAL A 1 513 ? -18.823 -6.042 -7.386 1.00 97.44 513 VAL A CA 1
ATOM 4058 C C . VAL A 1 513 ? -18.203 -6.556 -8.693 1.00 97.44 513 VAL A C 1
ATOM 4060 O O . VAL A 1 513 ? -18.198 -7.768 -8.926 1.00 97.44 513 VAL A O 1
ATOM 4063 N N . ASN A 1 514 ? -17.623 -5.674 -9.512 1.00 97.06 514 ASN A N 1
ATOM 4064 C CA . ASN A 1 514 ? -16.931 -6.056 -10.747 1.00 97.06 514 ASN A CA 1
ATOM 4065 C C . ASN A 1 514 ? -15.692 -6.926 -10.472 1.00 97.06 514 ASN A C 1
ATOM 4067 O O . ASN A 1 514 ? -15.534 -7.981 -11.092 1.00 97.06 514 ASN A O 1
ATOM 4071 N N . HIS A 1 515 ? -14.860 -6.554 -9.496 1.00 96.88 515 HIS A N 1
ATOM 4072 C CA . HIS A 1 515 ? -13.712 -7.357 -9.066 1.00 96.88 515 HIS A CA 1
ATOM 4073 C C . HIS A 1 515 ? -14.143 -8.721 -8.520 1.00 96.88 515 HIS A C 1
ATOM 4075 O O . HIS A 1 515 ? -13.601 -9.744 -8.937 1.00 96.88 515 HIS A O 1
ATOM 4081 N N . LYS A 1 516 ? -15.176 -8.775 -7.668 1.00 97.31 516 LYS A N 1
ATOM 4082 C CA . LYS A 1 516 ? -15.733 -10.036 -7.155 1.00 97.31 516 LYS A CA 1
ATOM 4083 C C . LYS A 1 516 ? -16.228 -10.944 -8.284 1.00 97.31 516 LYS A C 1
ATOM 4085 O O . LYS A 1 516 ? -15.944 -12.142 -8.271 1.00 97.31 516 LYS A O 1
ATOM 4090 N N . LYS A 1 517 ? -16.906 -10.385 -9.294 1.00 96.88 517 LYS A N 1
ATOM 4091 C CA . LYS A 1 517 ? -17.291 -11.129 -10.501 1.00 96.88 517 LYS A CA 1
ATOM 4092 C C . LYS A 1 517 ? -16.058 -11.664 -11.236 1.00 96.88 517 LYS A C 1
ATOM 4094 O O . LYS A 1 517 ? -16.050 -12.835 -11.612 1.00 96.88 517 LYS A O 1
ATOM 4099 N N . LYS A 1 518 ? -15.004 -10.855 -11.410 1.00 96.62 518 LYS A N 1
ATOM 4100 C CA . LYS A 1 518 ? -13.802 -11.300 -12.128 1.00 96.62 518 LYS A CA 1
ATOM 4101 C C . LYS A 1 518 ? -13.024 -12.384 -11.377 1.00 96.62 518 LYS A C 1
ATOM 4103 O O . LYS A 1 518 ? -12.549 -13.324 -12.010 1.00 96.62 518 LYS A O 1
ATOM 4108 N N . VAL A 1 519 ? -12.977 -12.327 -10.045 1.00 95.50 519 VAL A N 1
ATOM 4109 C CA . VAL A 1 519 ? -12.449 -13.420 -9.209 1.00 95.50 519 VAL A CA 1
ATOM 4110 C C . VAL A 1 519 ? -13.248 -14.708 -9.432 1.00 95.50 519 VAL A C 1
ATOM 4112 O O . VAL A 1 519 ? -12.645 -15.746 -9.685 1.00 95.50 519 VAL A O 1
ATOM 4115 N N . MET A 1 520 ? -14.586 -14.655 -9.451 1.00 94.94 520 MET A N 1
ATOM 4116 C CA . MET A 1 520 ? -15.419 -15.838 -9.728 1.00 94.94 520 MET A CA 1
ATOM 4117 C C . MET A 1 520 ? -15.209 -16.419 -11.141 1.00 94.94 520 MET A C 1
ATOM 4119 O O . MET A 1 520 ? -15.212 -17.640 -11.305 1.00 94.94 520 MET A O 1
ATOM 4123 N N . GLU A 1 521 ? -15.005 -15.573 -12.158 1.00 95.00 521 GLU A N 1
ATOM 4124 C CA . GLU A 1 521 ? -14.644 -16.016 -13.516 1.00 95.00 521 GLU A CA 1
ATOM 4125 C C . GLU A 1 521 ? -13.287 -16.747 -13.520 1.00 95.00 521 GLU A C 1
ATOM 4127 O O . GLU A 1 521 ? -13.198 -17.878 -14.005 1.00 95.00 521 GLU A O 1
ATOM 4132 N N . LEU A 1 522 ? -12.255 -16.140 -12.921 1.00 93.50 522 LEU A N 1
ATOM 4133 C CA . LEU A 1 522 ? -10.896 -16.691 -12.853 1.00 93.50 522 LEU A CA 1
ATOM 4134 C C . LEU A 1 522 ? -10.824 -17.970 -12.004 1.00 93.50 522 LEU A C 1
ATOM 4136 O O . LEU A 1 522 ? -10.177 -18.933 -12.405 1.00 93.50 522 LEU A O 1
ATOM 4140 N N . GLU A 1 523 ? -11.541 -18.045 -10.881 1.00 90.94 523 GLU A N 1
ATOM 4141 C CA . GLU A 1 523 ? -11.711 -19.289 -10.121 1.00 90.94 523 GLU A CA 1
ATOM 4142 C C . GLU A 1 523 ? -12.331 -20.400 -10.979 1.00 90.94 523 GLU A C 1
ATOM 4144 O O . GLU A 1 523 ? -11.930 -21.561 -10.877 1.00 90.94 523 GLU A O 1
ATOM 4149 N N . GLY A 1 524 ? -13.316 -20.062 -11.816 1.00 88.12 524 GLY A N 1
ATOM 4150 C CA . GLY A 1 524 ? -13.947 -20.998 -12.744 1.00 88.12 524 GLY A CA 1
ATOM 4151 C C . GLY A 1 524 ? -12.983 -21.509 -13.818 1.00 88.12 524 GLY A C 1
ATOM 4152 O O . GLY A 1 524 ? -13.042 -22.680 -14.189 1.00 88.12 524 GLY A O 1
ATOM 4153 N N . GLU A 1 525 ? -12.073 -20.663 -14.297 1.00 87.81 525 GLU A N 1
ATOM 4154 C CA . GLU A 1 525 ? -10.996 -21.040 -15.222 1.00 87.81 525 GLU A CA 1
ATOM 4155 C C . GLU A 1 525 ? -9.935 -21.909 -14.534 1.00 87.81 525 GLU A C 1
ATOM 4157 O O . GLU A 1 525 ? -9.624 -22.995 -15.026 1.00 87.81 525 GLU A O 1
ATOM 4162 N N . VAL A 1 526 ? -9.467 -21.521 -13.344 1.00 85.31 526 VAL A N 1
ATOM 4163 C CA . VAL A 1 526 ? -8.528 -22.313 -12.532 1.00 85.31 526 VAL A CA 1
ATOM 4164 C C . VAL A 1 526 ? -9.100 -23.698 -12.218 1.00 85.31 526 VAL A C 1
ATOM 4166 O O . VAL A 1 526 ? -8.391 -24.688 -12.383 1.00 85.31 526 VAL A O 1
ATOM 4169 N N . LYS A 1 527 ? -10.384 -23.810 -11.847 1.00 83.19 527 LYS A N 1
ATOM 4170 C CA . LYS A 1 527 ? -11.053 -25.101 -11.575 1.00 83.19 527 LYS A CA 1
ATOM 4171 C C . LYS A 1 527 ? -11.148 -25.997 -12.821 1.00 83.19 527 LYS A C 1
ATOM 4173 O O . LYS A 1 527 ? -10.981 -27.210 -12.699 1.00 83.19 527 LYS A O 1
ATOM 4178 N N . LYS A 1 528 ? -11.348 -25.430 -14.022 1.00 80.19 528 LYS A N 1
ATOM 4179 C CA . LYS A 1 528 ? -11.287 -26.185 -15.295 1.00 80.19 528 LYS A CA 1
ATOM 4180 C C . LYS A 1 528 ? -9.875 -26.717 -15.567 1.00 80.19 528 LYS A C 1
ATOM 4182 O O . LYS A 1 528 ? -9.726 -27.869 -15.968 1.00 80.19 528 LYS A O 1
ATOM 4187 N N . LEU A 1 529 ? -8.852 -25.889 -15.336 1.00 73.75 529 LEU A N 1
ATOM 4188 C CA . LEU A 1 529 ? -7.451 -26.218 -15.617 1.00 73.75 529 LEU A CA 1
ATOM 4189 C C . LEU A 1 529 ? -6.851 -27.220 -14.615 1.00 73.75 529 LEU A C 1
ATOM 4191 O O . LEU A 1 529 ? -6.101 -28.107 -15.024 1.00 73.75 529 LEU A O 1
ATOM 4195 N N . SER A 1 530 ? -7.176 -27.103 -13.323 1.00 67.88 530 SER A N 1
ATOM 4196 C CA . SER A 1 530 ? -6.556 -27.900 -12.253 1.00 67.88 530 SER A CA 1
ATOM 4197 C C . SER A 1 530 ? -7.246 -29.238 -11.969 1.00 67.88 530 SER A C 1
ATOM 4199 O O . SER A 1 530 ? -6.579 -30.179 -11.547 1.00 67.88 530 SER A O 1
ATOM 4201 N N . GLY A 1 531 ? -8.563 -29.336 -12.193 1.00 62.53 531 GLY A N 1
ATOM 4202 C CA . GLY A 1 531 ? -9.390 -30.404 -11.624 1.00 62.53 531 GLY A CA 1
ATOM 4203 C C . GLY A 1 531 ? -9.168 -31.804 -12.206 1.00 62.53 531 GLY A C 1
ATOM 4204 O O . GLY A 1 531 ? -8.689 -32.697 -11.512 1.00 62.53 531 GLY A O 1
ATOM 4205 N N . GLN A 1 532 ? -9.615 -32.042 -13.448 1.00 58.38 532 GLN A N 1
ATOM 4206 C CA . GLN A 1 532 ? -9.891 -33.425 -13.887 1.00 58.38 532 GLN A CA 1
ATOM 4207 C C . GLN A 1 532 ? -9.647 -33.733 -15.375 1.00 58.38 532 GLN A C 1
ATOM 4209 O O . GLN A 1 532 ? -9.322 -34.871 -15.708 1.00 58.38 532 GLN A O 1
ATOM 4214 N N . GLN A 1 533 ? -9.717 -32.751 -16.282 1.00 59.28 533 GLN A N 1
ATOM 4215 C CA . GLN A 1 533 ? -9.405 -32.986 -17.704 1.00 59.28 533 GLN A CA 1
ATOM 4216 C C . GLN A 1 533 ? -7.897 -33.188 -17.935 1.00 59.28 533 GLN A C 1
ATOM 4218 O O . GLN A 1 533 ? -7.492 -34.101 -18.657 1.00 59.28 533 GLN A O 1
ATOM 4223 N N . ASN A 1 534 ? -7.057 -32.400 -17.253 1.00 66.56 534 ASN A N 1
ATOM 4224 C CA . ASN A 1 534 ? -5.600 -32.476 -17.376 1.00 66.56 534 ASN A CA 1
ATOM 4225 C C . ASN A 1 534 ? -5.042 -33.847 -16.941 1.00 66.56 534 ASN A C 1
ATOM 4227 O O . ASN A 1 534 ? -4.163 -34.395 -17.608 1.00 66.56 534 ASN A O 1
ATOM 4231 N N . ILE A 1 535 ? -5.580 -34.450 -15.869 1.00 71.44 535 ILE A N 1
ATOM 4232 C CA . ILE A 1 535 ? -5.075 -35.739 -15.368 1.00 71.44 535 ILE A CA 1
ATOM 4233 C C . ILE A 1 535 ? -5.370 -36.888 -16.344 1.00 71.44 535 ILE A C 1
ATOM 4235 O O . ILE A 1 535 ? -4.492 -37.711 -16.593 1.00 71.44 535 ILE A O 1
ATOM 4239 N N . GLN A 1 536 ? -6.550 -36.905 -16.976 1.00 72.62 536 GLN A N 1
ATOM 4240 C CA . GLN A 1 536 ? -6.896 -37.907 -17.993 1.00 72.62 536 GLN A CA 1
ATOM 4241 C C . GLN A 1 536 ? -6.024 -37.766 -19.248 1.00 72.62 536 GLN A C 1
ATOM 4243 O O . GLN A 1 536 ? -5.503 -38.764 -19.745 1.00 72.62 536 GLN A O 1
ATOM 4248 N N . GLN A 1 537 ? -5.789 -36.534 -19.713 1.00 78.25 537 GLN A N 1
ATOM 4249 C CA . GLN A 1 537 ? -4.876 -36.263 -20.828 1.00 78.25 537 GLN A CA 1
ATOM 4250 C C . GLN A 1 537 ? -3.442 -36.711 -20.507 1.00 78.25 537 GLN A C 1
ATOM 4252 O O . GLN A 1 537 ? -2.820 -37.398 -21.316 1.00 78.25 537 GLN A O 1
ATOM 4257 N N . ARG A 1 538 ? -2.923 -36.407 -19.308 1.00 80.12 538 ARG A N 1
ATOM 4258 C CA . ARG A 1 538 ? -1.584 -36.845 -18.870 1.00 80.12 538 ARG A CA 1
ATOM 4259 C C . ARG A 1 538 ? -1.459 -38.366 -18.770 1.00 80.12 538 ARG A C 1
ATOM 4261 O O . ARG A 1 538 ? -0.440 -38.903 -19.194 1.00 80.12 538 ARG A O 1
ATOM 4268 N N . ILE A 1 539 ? -2.482 -39.060 -18.265 1.00 81.62 539 ILE A N 1
ATOM 4269 C CA . ILE A 1 539 ? -2.522 -40.532 -18.227 1.00 81.62 539 ILE A CA 1
ATOM 4270 C C . ILE A 1 539 ? -2.500 -41.107 -19.652 1.00 81.62 539 ILE A C 1
ATOM 4272 O O . ILE A 1 539 ? -1.714 -42.013 -19.930 1.00 81.62 539 ILE A O 1
ATOM 4276 N N . HIS A 1 540 ? -3.297 -40.554 -20.571 1.00 83.38 540 HIS A N 1
ATOM 4277 C CA . HIS A 1 540 ? -3.339 -40.999 -21.966 1.00 83.38 540 HIS A CA 1
ATOM 4278 C C . HIS A 1 540 ? -2.009 -40.756 -22.703 1.00 83.38 540 HIS A C 1
ATOM 4280 O O . HIS A 1 540 ? -1.483 -41.670 -23.338 1.00 83.38 540 HIS A O 1
ATOM 4286 N N . HIS A 1 541 ? -1.405 -39.570 -22.556 1.00 85.81 541 HIS A N 1
ATOM 4287 C CA . HIS A 1 541 ? -0.078 -39.284 -23.112 1.00 85.81 541 HIS A CA 1
ATOM 4288 C C . HIS A 1 541 ? 1.005 -40.203 -22.530 1.00 85.81 541 HIS A C 1
ATOM 4290 O O . HIS A 1 541 ? 1.824 -40.719 -23.286 1.00 85.81 541 HIS A O 1
ATOM 4296 N N . HIS A 1 542 ? 0.998 -40.465 -21.218 1.00 88.31 542 HIS A N 1
ATOM 4297 C CA . HIS A 1 542 ? 1.954 -41.387 -20.601 1.00 88.31 542 HIS A CA 1
ATOM 4298 C C . HIS A 1 542 ? 1.794 -42.826 -21.120 1.00 88.31 542 HIS A C 1
ATOM 4300 O O . HIS A 1 542 ? 2.795 -43.492 -21.388 1.00 88.31 542 HIS A O 1
ATOM 4306 N N . ALA A 1 543 ? 0.557 -43.296 -21.319 1.00 90.62 543 ALA A N 1
ATOM 4307 C CA . ALA A 1 543 ? 0.288 -44.603 -21.916 1.00 90.62 543 ALA A CA 1
ATOM 4308 C C . ALA A 1 543 ? 0.836 -44.699 -23.352 1.00 90.62 543 ALA A C 1
ATOM 4310 O O . ALA A 1 543 ? 1.585 -45.629 -23.652 1.00 90.62 543 ALA A O 1
ATOM 4311 N N . LYS A 1 544 ? 0.553 -43.701 -24.201 1.00 91.94 544 LYS A N 1
ATOM 4312 C CA . LYS A 1 544 ? 1.053 -43.648 -25.583 1.00 91.94 544 LYS A CA 1
ATOM 4313 C C . LYS A 1 544 ? 2.586 -43.598 -25.654 1.00 91.94 544 LYS A C 1
ATOM 4315 O O . LYS A 1 544 ? 3.191 -44.387 -26.371 1.00 91.94 544 LYS A O 1
ATOM 4320 N N . ILE A 1 545 ? 3.227 -42.748 -24.848 1.00 90.00 545 ILE A N 1
ATOM 4321 C CA . ILE A 1 545 ? 4.697 -42.662 -24.773 1.00 90.00 545 ILE A CA 1
ATOM 4322 C C . ILE A 1 545 ? 5.307 -44.010 -24.347 1.00 90.00 545 ILE A C 1
ATOM 4324 O O . ILE A 1 545 ? 6.378 -44.385 -24.823 1.00 90.00 545 ILE A O 1
ATOM 4328 N N . LYS A 1 546 ? 4.641 -44.771 -23.471 1.00 92.75 546 LYS A N 1
ATOM 4329 C CA . LYS A 1 546 ? 5.100 -46.101 -23.041 1.00 92.75 546 LYS A CA 1
ATOM 4330 C C . LYS A 1 546 ? 5.004 -47.150 -24.159 1.00 92.75 546 LYS A C 1
ATOM 4332 O O . LYS A 1 546 ? 5.904 -47.979 -24.280 1.00 92.75 546 LYS A O 1
ATOM 4337 N N . GLU A 1 547 ? 3.959 -47.096 -24.981 1.00 91.88 547 GLU A N 1
ATOM 4338 C CA . GLU A 1 547 ? 3.763 -47.953 -26.162 1.00 91.88 547 GLU A CA 1
ATOM 4339 C C . GLU A 1 547 ? 4.779 -47.646 -27.279 1.00 91.88 547 GLU A C 1
ATOM 4341 O O . GLU A 1 547 ? 5.410 -48.556 -27.828 1.00 91.88 547 GLU A O 1
ATOM 4346 N N . GLU A 1 548 ? 5.024 -46.361 -27.551 1.00 92.38 548 GLU A N 1
ATOM 4347 C CA . GLU A 1 548 ? 6.043 -45.903 -28.504 1.00 92.38 548 GLU A CA 1
ATOM 4348 C C . GLU A 1 548 ? 7.454 -46.327 -28.060 1.00 92.38 548 GLU A C 1
ATOM 4350 O O . GLU A 1 548 ? 8.203 -46.903 -28.849 1.00 92.38 548 GLU A O 1
ATOM 4355 N N . ASN A 1 549 ? 7.803 -46.153 -26.778 1.00 92.88 549 ASN A N 1
ATOM 4356 C CA . ASN A 1 549 ? 9.091 -46.609 -26.234 1.00 92.88 549 ASN A CA 1
ATOM 4357 C C . ASN A 1 549 ? 9.265 -48.137 -26.289 1.00 92.88 549 ASN A C 1
ATOM 4359 O O . ASN A 1 549 ? 10.365 -48.617 -26.566 1.00 92.88 549 ASN A O 1
ATOM 4363 N N . TYR A 1 550 ? 8.204 -48.915 -26.052 1.00 95.25 550 TYR A N 1
ATOM 4364 C CA . TYR A 1 550 ? 8.253 -50.375 -26.189 1.00 95.25 550 TYR A CA 1
ATOM 4365 C C . TYR A 1 550 ? 8.515 -50.796 -27.645 1.00 95.25 550 TYR A C 1
ATOM 4367 O O . TYR A 1 550 ? 9.366 -51.647 -27.907 1.00 95.25 550 TYR A O 1
ATOM 4375 N N . SER A 1 551 ? 7.860 -50.125 -28.595 1.00 92.81 551 SER A N 1
ATOM 4376 C CA . SER A 1 551 ? 8.040 -50.346 -30.036 1.00 92.81 551 SER A CA 1
ATOM 4377 C C . SER A 1 551 ? 9.455 -49.976 -30.509 1.00 92.81 551 SER A C 1
ATOM 4379 O O . SER A 1 551 ? 10.103 -50.755 -31.211 1.00 92.81 551 SER A O 1
ATOM 4381 N N . LEU A 1 552 ? 9.977 -48.825 -30.066 1.00 94.56 552 LEU A N 1
ATOM 4382 C CA . LEU A 1 552 ? 11.349 -48.385 -30.348 1.00 94.56 552 LEU A CA 1
ATOM 4383 C C . LEU A 1 552 ? 12.397 -49.338 -29.759 1.00 94.56 552 LEU A C 1
ATOM 4385 O O . LEU A 1 552 ? 13.398 -49.622 -30.417 1.00 94.56 552 LEU A O 1
ATOM 4389 N N . LYS A 1 553 ? 12.159 -49.879 -28.556 1.00 96.06 553 LYS A N 1
ATOM 4390 C CA . LYS A 1 553 ? 13.039 -50.882 -27.944 1.00 96.06 553 LYS A CA 1
ATOM 4391 C C . LYS A 1 553 ? 13.138 -52.144 -28.807 1.00 96.06 553 LYS A C 1
ATOM 4393 O O . LYS A 1 553 ? 14.250 -52.559 -29.122 1.00 96.06 553 LYS A O 1
ATOM 4398 N N . ILE A 1 554 ? 12.006 -52.704 -29.244 1.00 94.44 554 ILE A N 1
ATOM 4399 C CA . ILE A 1 554 ? 11.981 -53.884 -30.130 1.00 94.44 554 ILE A CA 1
ATOM 4400 C C . ILE A 1 554 ? 12.722 -53.599 -31.446 1.00 94.44 554 ILE A C 1
ATOM 4402 O O . ILE A 1 554 ? 13.504 -54.428 -31.914 1.00 94.44 554 ILE A O 1
ATOM 4406 N N . HIS A 1 555 ? 12.526 -52.413 -32.032 1.00 94.44 555 HIS A N 1
ATOM 4407 C CA . HIS A 1 555 ? 13.217 -52.041 -33.267 1.00 94.44 555 HIS A CA 1
ATOM 4408 C C . HIS A 1 555 ? 14.740 -51.931 -33.076 1.00 94.44 555 HIS A C 1
ATOM 4410 O O . HIS A 1 555 ? 15.503 -52.418 -33.909 1.00 94.44 555 HIS A O 1
ATOM 4416 N N . ASN A 1 556 ? 15.194 -51.360 -31.957 1.00 94.12 556 ASN A N 1
ATOM 4417 C CA . ASN A 1 556 ? 16.615 -51.273 -31.620 1.00 94.12 556 ASN A CA 1
ATOM 4418 C C . ASN A 1 556 ? 17.237 -52.662 -31.352 1.00 94.12 556 ASN A C 1
ATOM 4420 O O . ASN A 1 556 ? 18.372 -52.924 -31.749 1.00 94.12 556 ASN A O 1
ATOM 4424 N N . GLU A 1 557 ? 16.489 -53.593 -30.753 1.00 96.00 557 GLU A N 1
ATOM 4425 C CA . GLU A 1 557 ? 16.930 -54.980 -30.546 1.00 96.00 557 GLU A CA 1
ATOM 4426 C C . GLU A 1 557 ? 17.107 -55.745 -31.877 1.00 96.00 557 GLU A C 1
ATOM 4428 O O . GLU A 1 557 ? 18.120 -56.430 -32.056 1.00 96.00 557 GLU A O 1
ATOM 4433 N N . ASP A 1 558 ? 16.206 -55.571 -32.855 1.00 96.12 558 ASP A N 1
ATOM 4434 C CA . ASP A 1 558 ? 16.382 -56.122 -34.211 1.00 96.12 558 ASP A CA 1
ATOM 4435 C C . ASP A 1 558 ? 17.516 -55.431 -34.987 1.00 96.12 558 ASP A C 1
ATOM 4437 O O . ASP A 1 558 ? 18.335 -56.121 -35.598 1.00 96.12 558 ASP A O 1
ATOM 4441 N N . LEU A 1 559 ? 17.650 -54.101 -34.920 1.00 95.62 559 LEU A N 1
ATOM 4442 C CA . LEU A 1 559 ? 18.796 -53.391 -35.506 1.00 95.62 559 LEU A CA 1
ATOM 4443 C C . LEU A 1 559 ? 20.124 -53.881 -34.905 1.00 95.62 559 LEU A C 1
ATOM 4445 O O . LEU A 1 559 ? 21.052 -54.195 -35.647 1.00 95.62 559 LEU A O 1
ATOM 4449 N N . SER A 1 560 ? 20.186 -54.077 -33.587 1.00 94.69 560 SER A N 1
ATOM 4450 C CA . SER A 1 560 ? 21.342 -54.652 -32.884 1.00 94.69 560 SER A CA 1
ATOM 4451 C C . SER A 1 560 ? 21.598 -56.123 -33.248 1.00 94.69 560 SER A C 1
ATOM 4453 O O . SER A 1 560 ? 22.731 -56.604 -33.184 1.00 94.69 560 SER A O 1
ATOM 4455 N N . ALA A 1 561 ? 20.572 -56.880 -33.647 1.00 95.19 561 ALA A N 1
ATOM 4456 C CA . ALA A 1 561 ? 20.729 -58.221 -34.211 1.00 95.19 561 ALA A CA 1
ATOM 4457 C C . ALA A 1 561 ? 21.155 -58.192 -35.692 1.00 95.19 561 ALA A C 1
ATOM 4459 O O . ALA A 1 561 ? 21.879 -59.079 -36.144 1.00 95.19 561 ALA A O 1
ATOM 4460 N N . LYS A 1 562 ? 20.716 -57.202 -36.479 1.00 96.06 562 LYS A N 1
ATOM 4461 C CA . LYS A 1 562 ? 21.148 -56.976 -37.871 1.00 96.06 562 LYS A CA 1
ATOM 4462 C C . LYS A 1 562 ? 22.613 -56.543 -37.930 1.00 96.06 562 LYS A C 1
ATOM 4464 O O . LYS A 1 562 ? 23.359 -57.133 -38.705 1.00 96.06 562 LYS A O 1
ATOM 4469 N N . LEU A 1 563 ? 23.033 -55.619 -37.063 1.00 94.94 563 LEU A N 1
ATOM 4470 C CA . LEU A 1 563 ? 24.420 -55.169 -36.938 1.00 94.94 563 LEU A CA 1
ATOM 4471 C C . LEU A 1 563 ? 25.360 -56.346 -36.649 1.00 94.94 563 LEU A C 1
ATOM 4473 O O . LEU A 1 563 ? 26.233 -56.620 -37.462 1.00 94.94 563 LEU A O 1
ATOM 4477 N N . ARG A 1 564 ? 25.095 -57.140 -35.602 1.00 94.94 564 ARG A N 1
ATOM 4478 C CA . ARG A 1 564 ? 25.906 -58.333 -35.279 1.00 94.94 564 ARG A CA 1
ATOM 4479 C C . ARG A 1 564 ? 25.991 -59.351 -36.421 1.00 94.94 564 ARG A C 1
ATOM 4481 O O . ARG A 1 564 ? 27.044 -59.938 -36.650 1.00 94.94 564 ARG A O 1
ATOM 4488 N N . ARG A 1 565 ? 24.907 -59.546 -37.184 1.00 95.25 565 ARG A N 1
ATOM 4489 C CA . ARG A 1 565 ? 24.921 -60.389 -38.398 1.00 95.25 565 ARG A CA 1
ATOM 4490 C C . ARG A 1 565 ? 25.797 -59.785 -39.505 1.00 95.25 565 ARG A C 1
ATOM 4492 O O . ARG A 1 565 ? 26.522 -60.523 -40.167 1.00 95.25 565 ARG A O 1
ATOM 4499 N N . ALA A 1 566 ? 25.763 -58.466 -39.692 1.00 93.81 566 ALA A N 1
ATOM 4500 C CA . ALA A 1 566 ? 26.619 -57.763 -40.646 1.00 93.81 566 ALA A CA 1
ATOM 4501 C C . ALA A 1 566 ? 28.102 -57.789 -40.230 1.00 93.81 566 ALA A C 1
ATOM 4503 O O . ALA A 1 566 ? 28.951 -58.032 -41.079 1.00 93.81 566 ALA A O 1
ATOM 4504 N N . GLU A 1 567 ? 28.416 -57.625 -38.943 1.00 95.25 567 GLU A N 1
ATOM 4505 C CA . GLU A 1 567 ? 29.774 -57.707 -38.380 1.00 95.25 567 GLU A CA 1
ATOM 4506 C C . GLU A 1 567 ? 30.391 -59.100 -38.559 1.00 95.25 567 GLU A C 1
ATOM 4508 O O . GLU A 1 567 ? 31.538 -59.215 -38.995 1.00 95.25 567 GLU A O 1
ATOM 4513 N N . ILE A 1 568 ? 29.623 -60.166 -38.302 1.00 95.00 568 ILE A N 1
ATOM 4514 C CA . ILE A 1 568 ? 30.039 -61.553 -38.567 1.00 95.00 568 ILE A CA 1
ATOM 4515 C C . ILE A 1 568 ? 30.302 -61.761 -40.066 1.00 95.00 568 ILE A C 1
ATOM 4517 O O . ILE A 1 568 ? 31.367 -62.256 -40.437 1.00 95.00 568 ILE A O 1
ATOM 4521 N N . ASN A 1 569 ? 29.381 -61.338 -40.939 1.00 93.75 569 ASN A N 1
ATOM 4522 C CA . ASN A 1 569 ? 29.552 -61.462 -42.391 1.00 93.75 569 ASN A CA 1
ATOM 4523 C C . ASN A 1 569 ? 30.767 -60.670 -42.902 1.00 93.75 569 ASN A C 1
ATOM 4525 O O . ASN A 1 569 ? 31.542 -61.188 -43.698 1.00 93.75 569 ASN A O 1
ATOM 4529 N N . LEU A 1 570 ? 30.965 -59.440 -42.425 1.00 93.44 570 LEU A N 1
ATOM 4530 C CA . LEU A 1 570 ? 32.096 -58.581 -42.781 1.00 93.44 570 LEU A CA 1
ATOM 4531 C C . LEU A 1 570 ? 33.426 -59.150 -42.273 1.00 93.44 570 LEU A C 1
ATOM 4533 O O . LEU A 1 570 ? 34.438 -59.029 -42.960 1.00 93.44 570 LEU A O 1
ATOM 4537 N N . SER A 1 571 ? 33.431 -59.800 -41.108 1.00 91.69 571 SER A N 1
ATOM 4538 C CA . SER A 1 571 ? 34.610 -60.502 -40.587 1.00 91.69 571 SER A CA 1
ATOM 4539 C C . SER A 1 571 ? 34.960 -61.706 -41.463 1.00 91.69 571 SER A C 1
ATOM 4541 O O . SER A 1 571 ? 36.108 -61.837 -41.881 1.00 91.69 571 SER A O 1
ATOM 4543 N N . ARG A 1 572 ? 33.958 -62.511 -41.847 1.00 92.25 572 ARG A N 1
ATOM 4544 C CA . ARG A 1 572 ? 34.131 -63.637 -42.778 1.00 92.25 572 ARG A CA 1
ATOM 4545 C C . ARG A 1 572 ? 34.615 -63.175 -44.157 1.00 92.25 572 ARG A C 1
ATOM 4547 O O . ARG A 1 572 ? 35.532 -63.767 -44.703 1.00 92.25 572 ARG A O 1
ATOM 4554 N N . ILE A 1 573 ? 34.073 -62.076 -44.689 1.00 91.62 573 ILE A N 1
ATOM 4555 C CA . ILE A 1 573 ? 34.510 -61.484 -45.967 1.00 91.62 573 ILE A CA 1
ATOM 4556 C C . ILE A 1 573 ? 35.943 -60.935 -45.871 1.00 91.62 573 ILE A C 1
ATOM 4558 O O . ILE A 1 573 ? 36.711 -61.087 -46.817 1.00 91.62 573 ILE A O 1
ATOM 4562 N N . LYS A 1 574 ? 36.346 -60.331 -44.743 1.00 89.19 574 LYS A N 1
ATOM 4563 C CA . LYS A 1 574 ? 37.749 -59.933 -44.509 1.00 89.19 574 LYS A CA 1
ATOM 4564 C C . LYS A 1 574 ? 38.685 -61.141 -44.488 1.00 89.19 574 LYS A C 1
ATOM 4566 O O . LYS A 1 574 ? 39.771 -61.066 -45.053 1.00 89.19 574 LYS A O 1
ATOM 4571 N N . GLU A 1 575 ? 38.267 -62.240 -43.867 1.00 89.81 575 GLU A N 1
ATOM 4572 C CA . GLU A 1 575 ? 39.028 -63.489 -43.818 1.00 89.81 575 GLU A CA 1
ATOM 4573 C C . GLU A 1 575 ? 39.118 -64.165 -45.198 1.00 89.81 575 GLU A C 1
ATOM 4575 O O . GLU A 1 575 ? 40.215 -64.516 -45.631 1.00 89.81 575 GLU A O 1
ATOM 4580 N N . GLU A 1 576 ? 38.010 -64.266 -45.939 1.00 90.75 576 GLU A N 1
ATOM 4581 C CA . GLU A 1 576 ? 37.969 -64.721 -47.339 1.00 90.75 576 GLU A CA 1
ATOM 4582 C C . GLU A 1 576 ? 38.885 -63.861 -48.230 1.00 90.75 576 GLU A C 1
ATOM 4584 O O . GLU A 1 576 ? 39.702 -64.390 -48.985 1.00 90.75 576 GLU A O 1
ATOM 4589 N N . LEU A 1 577 ? 38.819 -62.529 -48.104 1.00 89.00 577 LEU A N 1
ATOM 4590 C CA . LEU A 1 577 ? 39.681 -61.591 -48.831 1.00 89.00 577 LEU A CA 1
ATOM 4591 C C . LEU A 1 577 ? 41.163 -61.798 -48.487 1.00 89.00 577 LEU A C 1
ATOM 4593 O O . LEU A 1 577 ? 42.002 -61.791 -49.389 1.00 89.00 577 LEU A O 1
ATOM 4597 N N . ALA A 1 578 ? 41.494 -62.000 -47.210 1.00 87.38 578 ALA A N 1
ATOM 4598 C CA . ALA A 1 578 ? 42.860 -62.249 -46.760 1.00 87.38 578 ALA A CA 1
ATOM 4599 C C . ALA A 1 578 ? 43.416 -63.564 -47.335 1.00 87.38 578 ALA A C 1
ATOM 4601 O O . ALA A 1 578 ? 44.529 -63.574 -47.866 1.00 87.38 578 ALA A O 1
ATOM 4602 N N . HIS A 1 579 ? 42.618 -64.639 -47.331 1.00 87.12 579 HIS A N 1
ATOM 4603 C CA . HIS A 1 579 ? 42.958 -65.908 -47.982 1.00 87.12 579 HIS A CA 1
ATOM 4604 C C . HIS A 1 579 ? 43.139 -65.7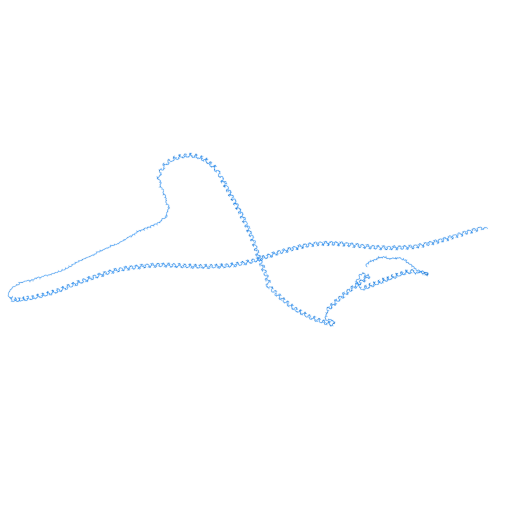43 -49.500 1.00 87.12 579 HIS A C 1
ATOM 4606 O O . HIS A 1 579 ? 44.131 -66.217 -50.057 1.00 87.12 579 HIS A O 1
ATOM 4612 N N . HIS A 1 580 ? 42.244 -65.018 -50.179 1.00 87.06 580 HIS A N 1
ATOM 4613 C CA . HIS A 1 580 ? 42.377 -64.743 -51.611 1.00 87.06 580 HIS A CA 1
ATOM 4614 C C . HIS A 1 580 ? 43.645 -63.940 -51.934 1.00 87.06 580 HIS A C 1
ATOM 4616 O O . HIS A 1 580 ? 44.379 -64.311 -52.852 1.00 87.06 580 HIS A O 1
ATOM 4622 N N . ARG A 1 581 ? 43.963 -62.888 -51.166 1.00 86.56 581 ARG A N 1
ATOM 4623 C CA . ARG A 1 581 ? 45.196 -62.103 -51.354 1.00 86.56 581 ARG A CA 1
ATOM 4624 C C . ARG A 1 581 ? 46.447 -62.952 -51.128 1.00 86.56 581 ARG A C 1
ATOM 4626 O O . ARG A 1 581 ? 47.336 -62.913 -51.977 1.00 86.56 581 ARG A O 1
ATOM 4633 N N . ALA A 1 582 ? 46.466 -63.775 -50.077 1.00 86.12 582 ALA A N 1
ATOM 4634 C CA . ALA A 1 582 ? 47.544 -64.728 -49.814 1.00 86.12 582 ALA A CA 1
ATOM 4635 C C . ALA A 1 582 ? 47.737 -65.715 -50.981 1.00 86.12 582 ALA A C 1
ATOM 4637 O O . ALA A 1 582 ? 48.856 -65.893 -51.459 1.00 86.12 582 ALA A O 1
ATOM 4638 N N . SER A 1 583 ? 46.646 -66.292 -51.504 1.00 87.19 583 SER A N 1
ATOM 4639 C CA . SER A 1 583 ? 46.690 -67.210 -52.656 1.00 87.19 583 SER A CA 1
ATOM 4640 C C . SER A 1 583 ? 47.198 -66.548 -53.946 1.00 87.19 583 SER A C 1
ATOM 4642 O O . SER A 1 583 ? 47.806 -67.209 -54.783 1.00 87.19 583 SER A O 1
ATOM 4644 N N . ALA A 1 584 ? 47.016 -65.230 -54.079 1.00 83.81 584 ALA A N 1
ATOM 4645 C CA . ALA A 1 584 ? 47.527 -64.418 -55.180 1.00 83.81 584 ALA A CA 1
ATOM 4646 C C . ALA A 1 584 ? 48.959 -63.884 -54.943 1.00 83.81 584 ALA A C 1
ATOM 4648 O O . ALA A 1 584 ? 49.392 -62.973 -55.651 1.00 83.81 584 ALA A O 1
ATOM 4649 N N . GLY A 1 585 ? 49.680 -64.395 -53.935 1.00 79.62 585 GLY A N 1
ATOM 4650 C CA . GLY A 1 585 ? 51.048 -63.980 -53.601 1.00 79.62 585 GLY A CA 1
ATOM 4651 C C . GLY A 1 585 ? 51.162 -62.570 -53.007 1.00 79.62 585 GLY A C 1
ATOM 4652 O O . GLY A 1 585 ? 52.248 -61.995 -52.999 1.00 79.62 585 GLY A O 1
ATOM 4653 N N . LYS A 1 586 ? 50.054 -61.987 -52.534 1.00 82.62 586 LYS A N 1
ATOM 4654 C CA . LYS A 1 586 ? 49.991 -60.643 -51.941 1.00 82.62 586 LYS A CA 1
ATOM 4655 C C . LYS A 1 586 ? 49.815 -60.738 -50.426 1.00 82.62 586 LYS A C 1
ATOM 4657 O O . LYS A 1 586 ? 49.321 -61.738 -49.912 1.00 82.62 586 LYS A O 1
ATOM 4662 N N . SER A 1 587 ? 50.167 -59.669 -49.708 1.00 78.81 587 SER A N 1
ATOM 4663 C CA . SER A 1 587 ? 49.907 -59.584 -48.265 1.00 78.81 587 SER A CA 1
ATOM 4664 C C . SER A 1 587 ? 48.415 -59.838 -47.962 1.00 78.81 587 SER A C 1
ATOM 4666 O O . SER A 1 587 ? 47.566 -59.206 -48.614 1.00 78.81 587 SER A O 1
ATOM 4668 N N . PRO A 1 588 ? 48.082 -60.718 -46.988 1.00 78.94 588 PRO A N 1
ATOM 4669 C CA . PRO A 1 588 ? 46.698 -60.988 -46.588 1.00 78.94 588 PRO A CA 1
ATOM 4670 C C . PRO A 1 588 ? 45.989 -59.714 -46.116 1.00 78.94 588 PRO A C 1
ATOM 4672 O O . PRO A 1 588 ? 44.840 -59.462 -46.472 1.00 78.94 588 PRO A O 1
ATOM 4675 N N . TYR A 1 589 ? 46.713 -58.872 -45.376 1.00 78.44 589 TYR A N 1
ATOM 4676 C CA . TYR A 1 589 ? 46.264 -57.556 -44.932 1.00 78.44 589 TYR A CA 1
ATOM 4677 C C . TYR A 1 589 ? 46.756 -56.470 -45.893 1.00 78.44 589 TYR A C 1
ATOM 4679 O O . TYR A 1 589 ? 47.864 -56.552 -46.429 1.00 78.44 589 TYR A O 1
ATOM 4687 N N . ILE A 1 590 ? 45.931 -55.450 -46.124 1.00 76.06 590 ILE A N 1
ATOM 4688 C CA . ILE A 1 590 ? 46.313 -54.284 -46.928 1.00 76.06 590 ILE A CA 1
ATOM 4689 C C . ILE A 1 590 ? 47.102 -53.332 -46.027 1.00 76.06 590 ILE A C 1
ATOM 4691 O O . ILE A 1 590 ? 46.560 -52.844 -45.038 1.00 76.06 590 ILE A O 1
ATOM 4695 N N . ASP A 1 591 ? 48.370 -53.088 -46.356 1.00 76.00 591 ASP A N 1
ATOM 4696 C CA . ASP A 1 591 ? 49.184 -52.058 -45.703 1.00 76.00 591 ASP A CA 1
ATOM 4697 C C . ASP A 1 591 ? 48.819 -50.686 -46.287 1.00 76.00 591 ASP A C 1
ATOM 4699 O O . ASP A 1 591 ? 49.494 -50.171 -47.178 1.00 76.00 591 ASP A O 1
ATOM 4703 N N . PHE A 1 592 ? 47.702 -50.128 -45.814 1.00 76.12 592 PHE A N 1
ATOM 4704 C CA . PHE A 1 592 ? 47.234 -48.801 -46.218 1.00 76.12 592 PHE A CA 1
ATOM 4705 C C . PHE A 1 592 ? 48.248 -47.701 -45.866 1.00 76.12 592 PHE A C 1
ATOM 4707 O O . PHE A 1 592 ? 48.394 -46.749 -46.626 1.00 76.12 592 PHE A O 1
ATOM 4714 N N . ASP A 1 593 ? 49.006 -47.855 -44.775 1.00 78.12 593 ASP A N 1
ATOM 4715 C CA . ASP A 1 593 ? 50.059 -46.908 -44.396 1.00 78.12 593 ASP A CA 1
ATOM 4716 C C . ASP A 1 593 ? 51.238 -46.981 -45.380 1.00 78.12 593 ASP A C 1
ATOM 4718 O O . ASP A 1 593 ? 51.863 -45.973 -45.708 1.00 78.12 593 ASP A O 1
ATOM 4722 N N . GLY A 1 594 ? 51.586 -48.178 -45.858 1.00 76.38 594 GLY A N 1
ATOM 4723 C CA . GLY A 1 594 ? 52.562 -48.397 -46.928 1.00 76.38 594 GLY A CA 1
ATOM 4724 C C . GLY A 1 594 ? 52.099 -47.842 -48.275 1.00 76.38 594 GLY A C 1
ATOM 4725 O O . GLY A 1 594 ? 52.878 -47.182 -48.959 1.00 76.38 594 GLY A O 1
ATOM 4726 N N . GLU A 1 595 ? 50.829 -48.048 -48.630 1.00 79.44 595 GLU A N 1
ATOM 4727 C CA . GLU A 1 595 ? 50.215 -47.515 -49.853 1.00 79.44 595 GLU A CA 1
ATOM 4728 C C . GLU A 1 595 ? 50.157 -45.976 -49.832 1.00 79.44 595 GLU A C 1
ATOM 4730 O O . GLU A 1 595 ? 50.577 -45.339 -50.798 1.00 79.44 595 GLU A O 1
ATOM 4735 N N . GLN A 1 596 ? 49.783 -45.367 -48.700 1.00 81.75 596 GLN A N 1
ATOM 4736 C CA . GLN A 1 596 ? 49.832 -43.914 -48.507 1.00 81.75 596 GLN A CA 1
ATOM 4737 C C . GLN A 1 596 ? 51.267 -43.375 -48.608 1.00 81.75 596 GLN A C 1
ATOM 4739 O O . GLN A 1 596 ? 51.520 -42.467 -49.393 1.00 81.75 596 GLN A O 1
ATOM 4744 N N . ARG A 1 597 ? 52.244 -43.987 -47.920 1.00 85.88 597 ARG A N 1
ATOM 4745 C CA . ARG A 1 597 ? 53.663 -43.577 -48.008 1.00 85.88 597 ARG A CA 1
ATOM 4746 C C . ARG A 1 597 ? 54.258 -43.731 -49.414 1.00 85.88 597 ARG A C 1
ATOM 4748 O O . ARG A 1 597 ? 55.230 -43.048 -49.737 1.00 85.88 597 ARG A O 1
ATOM 4755 N N . LEU A 1 598 ? 53.713 -44.617 -50.251 1.00 84.81 598 LEU A N 1
ATOM 4756 C CA . LEU A 1 598 ? 54.075 -44.719 -51.668 1.00 84.81 598 LEU A CA 1
ATOM 4757 C C . LEU A 1 598 ? 53.386 -43.643 -52.519 1.00 84.81 598 LEU A C 1
ATOM 4759 O O . LEU A 1 598 ? 54.033 -43.104 -53.413 1.00 84.81 598 LEU A O 1
ATOM 4763 N N . MET A 1 599 ? 52.135 -43.281 -52.223 1.00 84.00 599 MET A N 1
ATOM 4764 C CA . MET A 1 599 ? 51.443 -42.145 -52.849 1.00 84.00 599 MET A CA 1
ATOM 4765 C C . MET A 1 599 ? 52.114 -40.804 -52.521 1.00 84.00 599 MET A C 1
ATOM 4767 O O . MET A 1 599 ? 52.311 -39.987 -53.420 1.00 84.00 599 MET A O 1
ATOM 4771 N N . ASP A 1 600 ? 52.534 -40.600 -51.271 1.00 85.38 600 ASP A N 1
ATOM 4772 C CA . ASP A 1 600 ? 53.242 -39.391 -50.835 1.00 85.38 600 ASP A CA 1
ATOM 4773 C C . ASP A 1 600 ? 54.589 -39.249 -51.565 1.00 85.38 600 ASP A C 1
ATOM 4775 O O . ASP A 1 600 ? 54.901 -38.185 -52.099 1.00 85.38 600 ASP A O 1
ATOM 4779 N N . LYS A 1 601 ? 55.348 -40.348 -51.691 1.00 90.12 601 LYS A N 1
ATOM 4780 C CA . LYS A 1 601 ? 56.585 -40.393 -52.491 1.00 90.12 601 LYS A CA 1
ATOM 4781 C C . LYS A 1 601 ? 56.345 -40.223 -53.987 1.00 90.12 601 LYS A C 1
ATOM 4783 O O . LYS A 1 601 ? 57.144 -39.584 -54.663 1.00 90.12 601 LYS A O 1
ATOM 4788 N N . LEU A 1 602 ? 55.264 -40.784 -54.531 1.00 87.62 602 LEU A N 1
ATOM 4789 C CA . LEU A 1 602 ? 54.909 -40.582 -55.935 1.00 87.62 602 LEU A CA 1
ATOM 4790 C C . LEU A 1 602 ? 54.672 -39.091 -56.203 1.00 87.62 602 LEU A C 1
ATOM 4792 O O . LEU A 1 602 ? 55.234 -38.551 -57.153 1.00 87.62 602 LEU A O 1
ATOM 4796 N N . LYS A 1 603 ? 53.919 -38.425 -55.319 1.00 89.50 603 LYS A N 1
ATOM 4797 C CA . LYS A 1 603 ? 53.654 -36.983 -55.351 1.00 89.50 603 LYS A CA 1
ATOM 4798 C C . LYS A 1 603 ? 54.941 -36.154 -55.243 1.00 89.50 603 LYS A C 1
ATOM 4800 O O . LYS A 1 603 ? 55.141 -35.279 -56.077 1.00 89.50 603 LYS A O 1
ATOM 4805 N N . GLU A 1 604 ? 55.837 -36.483 -54.311 1.00 88.75 604 GLU A N 1
ATOM 4806 C CA . GLU A 1 604 ? 57.180 -35.882 -54.197 1.00 88.75 604 GLU A CA 1
ATOM 4807 C C . GLU A 1 604 ? 57.966 -36.004 -55.520 1.00 88.75 604 GLU A C 1
ATOM 4809 O O . GLU A 1 604 ? 58.425 -35.002 -56.068 1.00 88.75 604 GLU A O 1
ATOM 4814 N N . THR A 1 605 ? 58.024 -37.201 -56.122 1.00 89.00 605 THR A N 1
ATOM 4815 C CA . THR A 1 605 ? 58.717 -37.390 -57.413 1.00 89.00 605 THR A CA 1
ATOM 4816 C C . THR A 1 605 ? 58.034 -36.707 -58.603 1.00 89.00 605 THR A C 1
ATOM 4818 O O . THR A 1 605 ? 58.695 -36.434 -59.603 1.00 89.00 605 THR A O 1
ATOM 4821 N N . GLU A 1 606 ? 56.729 -36.434 -58.543 1.00 87.69 606 GLU A N 1
ATOM 4822 C CA . GLU A 1 606 ? 56.017 -35.685 -59.586 1.00 87.69 606 GLU A CA 1
ATOM 4823 C C . GLU A 1 606 ? 56.258 -34.174 -59.444 1.00 87.69 606 GLU A C 1
ATOM 4825 O O . GLU A 1 606 ? 56.485 -33.486 -60.438 1.00 87.69 606 GLU A O 1
ATOM 4830 N N . GLU A 1 607 ? 56.319 -33.665 -58.211 1.00 88.69 607 GLU A N 1
ATOM 4831 C CA . GLU A 1 607 ? 56.728 -32.288 -57.913 1.00 88.69 607 GLU A CA 1
ATOM 4832 C C . GLU A 1 607 ? 58.181 -32.029 -58.353 1.00 88.69 607 GLU A C 1
ATOM 4834 O O . GLU A 1 607 ? 58.457 -31.006 -58.988 1.00 88.69 607 GLU A O 1
ATOM 4839 N N . ASP A 1 608 ? 59.093 -32.984 -58.141 1.00 90.25 608 ASP A N 1
ATOM 4840 C CA . ASP A 1 608 ? 60.462 -32.938 -58.674 1.00 90.25 608 ASP A CA 1
ATOM 4841 C C . ASP A 1 608 ? 60.510 -32.937 -60.212 1.00 90.25 608 ASP A C 1
ATOM 4843 O O . ASP A 1 608 ? 61.261 -32.155 -60.806 1.00 90.25 608 ASP A O 1
ATOM 4847 N N . LYS A 1 609 ? 59.690 -33.757 -60.892 1.00 89.38 609 LYS A N 1
ATOM 4848 C CA . LYS A 1 609 ? 59.575 -33.727 -62.366 1.00 89.38 609 LYS A CA 1
ATOM 4849 C C . LYS A 1 609 ? 59.087 -32.370 -62.861 1.00 89.38 609 LYS A C 1
ATOM 4851 O O . LYS A 1 609 ? 59.638 -31.856 -63.833 1.00 89.38 609 LYS A O 1
ATOM 4856 N N . VAL A 1 610 ? 58.094 -31.770 -62.200 1.00 85.50 610 VAL A N 1
ATOM 4857 C CA . VAL A 1 610 ? 57.581 -30.436 -62.552 1.00 85.50 610 VAL A CA 1
ATOM 4858 C C . VAL A 1 610 ? 58.661 -29.370 -62.355 1.00 85.50 610 VAL A C 1
ATOM 4860 O O . VAL A 1 610 ? 58.877 -28.555 -63.253 1.00 85.50 610 VAL A O 1
ATOM 4863 N N . GLN A 1 611 ? 59.414 -29.407 -61.251 1.00 88.00 611 GLN A N 1
ATOM 4864 C CA . GLN A 1 611 ? 60.564 -28.517 -61.054 1.00 88.00 611 GLN A CA 1
ATOM 4865 C C . GLN A 1 611 ? 61.651 -28.714 -62.122 1.00 88.00 611 GLN A C 1
ATOM 4867 O O . GLN A 1 611 ? 62.240 -27.738 -62.593 1.00 88.00 611 GLN A O 1
ATOM 4872 N N . LEU A 1 612 ? 61.947 -29.958 -62.508 1.00 89.00 612 LEU A N 1
ATOM 4873 C CA . LEU A 1 612 ? 62.934 -30.264 -63.544 1.00 89.00 612 LEU A CA 1
ATOM 4874 C C . LEU A 1 612 ? 62.464 -29.782 -64.925 1.00 89.00 612 LEU A C 1
ATOM 4876 O O . LEU A 1 612 ? 63.252 -29.190 -65.661 1.00 89.00 612 LEU A O 1
ATOM 4880 N N . ALA A 1 613 ? 61.179 -29.949 -65.245 1.00 84.62 613 ALA A N 1
ATOM 4881 C CA . ALA A 1 613 ? 60.565 -29.432 -66.464 1.00 84.62 613 ALA A CA 1
ATOM 4882 C C . ALA A 1 613 ? 60.587 -27.894 -66.513 1.00 84.62 613 ALA A C 1
ATOM 4884 O O . ALA A 1 613 ? 60.901 -27.328 -67.557 1.00 84.62 613 ALA A O 1
ATOM 4885 N N . GLN A 1 614 ? 60.345 -27.205 -65.391 1.00 84.25 614 GLN A N 1
ATOM 4886 C CA . GLN A 1 614 ? 60.490 -25.746 -65.292 1.00 84.25 614 GLN A CA 1
ATOM 4887 C C . GLN A 1 614 ? 61.945 -25.289 -65.496 1.00 84.25 614 GLN A C 1
ATOM 4889 O O . GLN A 1 614 ? 62.191 -24.332 -66.232 1.00 84.25 614 GLN A O 1
ATOM 4894 N N . LYS A 1 615 ? 62.921 -25.990 -64.899 1.00 88.12 615 LYS A N 1
ATOM 4895 C CA . LYS A 1 615 ? 64.360 -25.720 -65.091 1.00 88.12 615 LYS A CA 1
ATOM 4896 C C . LYS A 1 615 ? 64.774 -25.921 -66.555 1.00 88.12 615 LYS A C 1
ATOM 4898 O O . LYS A 1 615 ? 65.454 -25.064 -67.117 1.00 88.12 615 LYS A O 1
ATOM 4903 N N . LEU A 1 616 ? 64.312 -27.002 -67.190 1.00 86.88 616 LEU A N 1
ATOM 4904 C CA . LEU A 1 616 ? 64.541 -27.289 -68.609 1.00 86.88 616 LEU A CA 1
ATOM 4905 C C . LEU A 1 616 ? 63.900 -26.224 -69.512 1.00 86.88 616 LEU A C 1
ATOM 4907 O O . LEU A 1 616 ? 64.576 -25.682 -70.379 1.00 86.88 616 LEU A O 1
ATOM 4911 N N . LEU A 1 617 ? 62.641 -25.852 -69.262 1.00 84.81 617 LEU A N 1
ATOM 4912 C CA . LEU A 1 617 ? 61.933 -24.790 -69.983 1.00 84.81 617 LEU A CA 1
ATOM 4913 C C . LEU A 1 617 ? 62.677 -23.448 -69.896 1.00 84.81 617 LEU A C 1
ATOM 4915 O O . LEU A 1 617 ? 62.856 -22.773 -70.912 1.00 84.81 617 LEU A O 1
ATOM 4919 N N . GLY A 1 618 ? 63.158 -23.075 -68.706 1.00 83.88 618 GLY A N 1
ATOM 4920 C CA . GLY A 1 618 ? 63.974 -21.876 -68.502 1.00 83.88 618 GLY A CA 1
ATOM 4921 C C . GLY A 1 618 ? 65.292 -21.915 -69.284 1.00 83.88 618 GLY A C 1
ATOM 4922 O O . GLY A 1 618 ? 65.661 -20.923 -69.914 1.00 83.88 618 GLY A O 1
ATOM 4923 N N . LEU A 1 619 ? 65.962 -23.069 -69.318 1.00 86.31 619 LEU A N 1
ATOM 4924 C CA . LEU A 1 619 ? 67.205 -23.275 -70.066 1.00 86.31 619 LEU A CA 1
ATOM 4925 C C . LEU A 1 619 ? 66.976 -23.208 -71.588 1.00 86.31 619 LEU A C 1
ATOM 4927 O O . LEU A 1 619 ? 67.689 -22.481 -72.280 1.00 86.31 619 LEU A O 1
ATOM 4931 N N . CYS A 1 620 ? 65.928 -23.856 -72.103 1.00 84.38 620 CYS A N 1
ATOM 4932 C CA . CYS A 1 620 ? 65.508 -23.756 -73.504 1.00 84.38 620 CYS A CA 1
ATOM 4933 C C . CYS A 1 620 ? 65.141 -22.312 -73.900 1.00 84.38 620 CYS A C 1
ATOM 4935 O O . CYS A 1 620 ? 65.531 -21.840 -74.968 1.00 84.38 620 CYS A O 1
ATOM 4937 N N . THR A 1 621 ? 64.460 -21.577 -73.013 1.00 82.44 621 THR A N 1
ATOM 4938 C CA . THR A 1 621 ? 64.147 -20.146 -73.196 1.00 82.44 621 THR A CA 1
ATOM 4939 C C . THR A 1 621 ? 65.419 -19.289 -73.242 1.00 82.44 621 THR A C 1
ATOM 4941 O O . THR A 1 621 ? 65.516 -18.360 -74.045 1.00 82.44 621 THR A O 1
ATOM 4944 N N . GLY A 1 622 ? 66.414 -19.604 -72.404 1.00 84.69 622 GLY A N 1
ATOM 4945 C CA . GLY A 1 622 ? 67.718 -18.939 -72.394 1.00 84.69 622 GLY A CA 1
ATOM 4946 C C . GLY A 1 622 ? 68.499 -19.144 -73.694 1.00 84.69 622 GLY A C 1
ATOM 4947 O O . GLY A 1 622 ? 69.014 -18.177 -74.254 1.00 84.69 622 GLY A O 1
ATOM 4948 N N . ILE A 1 623 ? 68.522 -20.375 -74.216 1.00 85.00 623 ILE A N 1
ATOM 4949 C CA . ILE A 1 623 ? 69.160 -20.704 -75.499 1.00 85.00 623 ILE A CA 1
ATOM 4950 C C . ILE A 1 623 ? 68.482 -19.964 -76.661 1.00 85.00 623 ILE A C 1
ATOM 4952 O O . ILE A 1 623 ? 69.169 -19.334 -77.464 1.00 85.00 623 ILE A O 1
ATOM 4956 N N . LEU A 1 624 ? 67.145 -19.964 -76.726 1.00 81.44 624 LEU A N 1
ATOM 4957 C CA . LEU A 1 624 ? 66.402 -19.234 -77.763 1.00 81.44 624 LEU A CA 1
ATOM 4958 C C . LEU A 1 624 ? 66.692 -17.729 -77.740 1.00 81.44 624 LEU A C 1
ATOM 4960 O O . LEU A 1 624 ? 66.905 -17.122 -78.792 1.00 81.44 624 LEU A O 1
ATOM 4964 N N . ARG A 1 625 ? 66.784 -17.137 -76.543 1.00 81.94 625 ARG A N 1
ATOM 4965 C CA . ARG A 1 625 ? 67.181 -15.734 -76.371 1.00 81.94 625 ARG A CA 1
ATOM 4966 C C . ARG A 1 625 ? 68.611 -15.485 -76.862 1.00 81.94 625 ARG A C 1
ATOM 4968 O O . ARG A 1 625 ? 68.832 -14.514 -77.577 1.00 81.94 625 ARG A O 1
ATOM 4975 N N . ALA A 1 626 ? 69.559 -16.367 -76.536 1.00 81.19 626 ALA A N 1
ATOM 4976 C CA . ALA A 1 626 ? 70.951 -16.265 -76.985 1.00 81.19 626 ALA A CA 1
ATOM 4977 C C . ALA A 1 626 ? 71.111 -16.419 -78.512 1.00 81.19 626 ALA A C 1
ATOM 4979 O O . ALA A 1 626 ? 71.987 -15.793 -79.104 1.00 81.19 626 ALA A O 1
ATOM 4980 N N . ALA A 1 627 ? 70.237 -17.192 -79.163 1.00 78.56 627 ALA A N 1
ATOM 4981 C CA . ALA A 1 627 ? 70.162 -17.298 -80.622 1.00 78.56 627 ALA A CA 1
ATOM 4982 C C . ALA A 1 627 ? 69.506 -16.076 -81.310 1.00 78.56 627 ALA A C 1
ATOM 4984 O O . ALA A 1 627 ? 69.481 -16.006 -82.539 1.00 78.56 627 ALA A O 1
ATOM 4985 N N . GLY A 1 628 ? 68.982 -15.108 -80.546 1.00 71.62 628 GLY A N 1
ATOM 4986 C CA . GLY A 1 628 ? 68.290 -13.921 -81.065 1.00 71.62 628 GLY A CA 1
ATOM 4987 C C . GLY A 1 628 ? 66.816 -14.147 -81.427 1.00 71.62 628 GLY A C 1
ATOM 4988 O O . GLY A 1 628 ? 66.207 -13.303 -82.085 1.00 71.62 628 GLY A O 1
ATOM 4989 N N . ILE A 1 629 ? 66.216 -15.266 -81.010 1.00 74.94 629 ILE A N 1
ATOM 4990 C CA . ILE A 1 629 ? 64.817 -15.598 -81.301 1.00 74.94 629 ILE A CA 1
ATOM 4991 C C . ILE A 1 629 ? 63.927 -14.954 -80.228 1.00 74.94 629 ILE A C 1
ATOM 4993 O O . ILE A 1 629 ? 63.657 -15.527 -79.175 1.00 74.94 629 ILE A O 1
ATOM 4997 N N . THR A 1 630 ? 63.488 -13.722 -80.497 1.00 62.50 630 THR A N 1
ATOM 4998 C CA . THR A 1 630 ? 62.745 -12.862 -79.552 1.00 62.50 630 THR A CA 1
ATOM 4999 C C . THR A 1 630 ? 61.219 -12.905 -79.700 1.00 62.50 630 THR A C 1
ATOM 5001 O O . THR A 1 630 ? 60.508 -12.253 -78.936 1.00 62.50 630 THR A O 1
ATOM 5004 N N . LYS A 1 631 ? 60.681 -13.672 -80.659 1.00 61.03 631 LYS A N 1
ATOM 5005 C CA . LYS A 1 631 ? 59.227 -13.872 -80.805 1.00 61.03 631 LYS A CA 1
ATOM 5006 C C . LYS A 1 631 ? 58.706 -14.871 -79.756 1.00 61.03 631 LYS A C 1
ATOM 5008 O O . LYS A 1 631 ? 59.380 -15.870 -79.509 1.00 61.03 631 LYS A O 1
ATOM 5013 N N . PRO A 1 632 ? 57.506 -14.665 -79.181 1.00 57.78 632 PRO A N 1
ATOM 5014 C CA . PRO A 1 632 ? 56.920 -15.607 -78.232 1.00 57.78 632 PRO A CA 1
ATOM 5015 C C . PRO A 1 632 ? 56.540 -16.918 -78.937 1.00 57.78 632 PRO A C 1
ATOM 5017 O O . PRO A 1 632 ? 55.553 -16.984 -79.668 1.00 57.78 632 PRO A O 1
ATOM 5020 N N . VAL A 1 633 ? 57.335 -17.967 -78.722 1.00 57.09 633 VAL A N 1
ATOM 5021 C CA . VAL A 1 633 ? 57.036 -19.326 -79.193 1.00 57.09 633 VAL A CA 1
ATOM 5022 C C . VAL A 1 633 ? 56.025 -19.955 -78.234 1.00 57.09 633 VAL A C 1
ATOM 5024 O O . VAL A 1 633 ? 56.317 -20.134 -77.055 1.00 57.09 633 VAL A O 1
ATOM 5027 N N . SER A 1 634 ? 54.835 -20.297 -78.732 1.00 61.09 634 SER A N 1
ATOM 5028 C CA . SER A 1 634 ? 53.704 -20.786 -77.922 1.00 61.09 634 SER A CA 1
ATOM 5029 C C . SER A 1 634 ? 53.909 -22.170 -77.287 1.00 61.09 634 SER A C 1
ATOM 5031 O O . SER A 1 634 ? 53.148 -22.550 -76.400 1.00 61.09 634 SER A O 1
ATOM 5033 N N . SER A 1 635 ? 54.949 -22.905 -77.687 1.00 62.12 635 SER A N 1
ATOM 5034 C CA . SER A 1 635 ? 55.435 -24.103 -76.997 1.00 62.12 635 SER A CA 1
ATOM 5035 C C . SER A 1 635 ? 56.948 -24.244 -77.182 1.00 62.12 635 SER A C 1
ATOM 5037 O O . SER A 1 635 ? 57.416 -24.617 -78.259 1.00 62.12 635 SER A O 1
ATOM 5039 N N . ILE A 1 636 ? 57.724 -23.942 -76.141 1.00 69.38 636 ILE A N 1
ATOM 5040 C CA . ILE A 1 636 ? 59.184 -24.099 -76.149 1.00 69.38 636 ILE A CA 1
ATOM 5041 C C . ILE A 1 636 ? 59.511 -25.571 -75.870 1.00 69.38 636 ILE A C 1
ATOM 5043 O O . ILE A 1 636 ? 59.352 -26.040 -74.743 1.00 69.38 636 ILE A O 1
ATOM 5047 N N . THR A 1 637 ? 59.955 -26.305 -76.892 1.00 77.62 637 THR A N 1
ATOM 5048 C CA . THR A 1 637 ? 60.413 -27.697 -76.758 1.00 77.62 637 THR A CA 1
ATOM 5049 C C . THR A 1 637 ? 61.945 -27.779 -76.722 1.00 77.62 637 THR A C 1
ATOM 5051 O O . THR A 1 637 ? 62.612 -26.896 -77.271 1.00 77.62 637 THR A O 1
ATOM 5054 N N . PRO A 1 638 ? 62.530 -28.843 -76.133 1.00 79.69 638 PRO A N 1
ATOM 5055 C CA . PRO A 1 638 ? 63.980 -29.038 -76.134 1.00 79.69 638 PRO A CA 1
ATOM 5056 C C . PRO A 1 638 ? 64.588 -29.047 -77.539 1.00 79.69 638 PRO A C 1
ATOM 5058 O O . PRO A 1 638 ? 65.578 -28.361 -77.758 1.00 79.69 638 PRO A O 1
ATOM 5061 N N . THR A 1 639 ? 63.933 -29.695 -78.509 1.00 80.31 639 THR A N 1
ATOM 5062 C CA . THR A 1 639 ? 64.389 -29.755 -79.910 1.00 80.31 639 THR A CA 1
ATOM 5063 C C . THR A 1 639 ? 64.528 -28.372 -80.549 1.00 80.31 639 THR A C 1
ATOM 5065 O O . THR A 1 639 ? 65.513 -28.098 -81.219 1.00 80.31 639 THR A O 1
ATOM 5068 N N . ILE A 1 640 ? 63.582 -27.458 -80.293 1.00 80.44 640 ILE A N 1
ATOM 5069 C CA . ILE A 1 640 ? 63.622 -26.081 -80.815 1.00 80.44 640 ILE A CA 1
ATOM 5070 C C . ILE A 1 640 ? 64.783 -25.287 -80.189 1.00 80.44 640 ILE A C 1
ATOM 5072 O O . ILE A 1 640 ? 65.367 -24.422 -80.843 1.00 80.44 640 ILE A O 1
ATOM 5076 N N . ALA A 1 641 ? 65.156 -25.588 -78.941 1.00 81.75 641 ALA A N 1
ATOM 5077 C CA . ALA A 1 641 ? 66.355 -25.026 -78.326 1.00 81.75 641 ALA A CA 1
ATOM 5078 C C . ALA A 1 641 ? 67.646 -25.685 -78.847 1.00 81.75 641 ALA A C 1
ATOM 5080 O O . ALA A 1 641 ? 68.627 -24.981 -79.053 1.00 81.75 641 ALA A O 1
ATOM 5081 N N . GLU A 1 642 ? 67.659 -26.992 -79.107 1.00 83.56 642 GLU A N 1
ATOM 5082 C CA . GLU A 1 642 ? 68.798 -27.701 -79.711 1.00 83.56 642 GLU A CA 1
ATOM 5083 C C . GLU A 1 642 ? 69.092 -27.185 -81.130 1.00 83.56 642 GLU A C 1
ATOM 5085 O O . GLU A 1 642 ? 70.237 -26.838 -81.424 1.00 83.56 642 GLU A O 1
ATOM 5090 N N . ASP A 1 643 ? 68.064 -27.003 -81.967 1.00 82.88 643 ASP A N 1
ATOM 5091 C CA . ASP A 1 643 ? 68.181 -26.377 -83.292 1.00 82.88 643 ASP A CA 1
ATOM 5092 C C . ASP A 1 643 ? 68.729 -24.941 -83.199 1.00 82.88 643 ASP A C 1
ATOM 5094 O O . ASP A 1 643 ? 69.594 -24.539 -83.982 1.00 82.88 643 ASP A O 1
ATOM 5098 N N . ALA A 1 644 ? 68.260 -24.155 -82.224 1.00 82.56 644 ALA A N 1
ATOM 5099 C CA . ALA A 1 644 ? 68.739 -22.792 -81.986 1.00 82.56 644 ALA A CA 1
ATOM 5100 C C . ALA A 1 644 ? 70.188 -22.753 -81.457 1.00 82.56 644 ALA A C 1
ATOM 5102 O O . ALA A 1 644 ? 70.958 -21.863 -81.828 1.00 82.56 644 ALA A O 1
ATOM 5103 N N . LEU A 1 645 ? 70.588 -23.729 -80.636 1.00 86.00 645 LEU A N 1
ATOM 5104 C CA . LEU A 1 645 ? 71.958 -23.893 -80.148 1.00 86.00 645 LEU A CA 1
ATOM 5105 C C . LEU A 1 645 ? 72.908 -24.282 -81.285 1.00 86.00 645 LEU A C 1
ATOM 5107 O O . LEU A 1 645 ? 74.008 -23.739 -81.384 1.00 86.00 645 LEU A O 1
ATOM 5111 N N . GLU A 1 646 ? 72.476 -25.178 -82.173 1.00 86.00 646 GLU A N 1
ATOM 5112 C CA . GLU A 1 646 ? 73.251 -25.581 -83.343 1.00 86.00 646 GLU A CA 1
ATOM 5113 C C . GLU A 1 646 ? 73.353 -24.432 -84.362 1.00 86.00 646 GLU A C 1
ATOM 5115 O O . GLU A 1 646 ? 74.424 -24.205 -84.924 1.00 86.00 646 GLU A O 1
ATOM 5120 N N . GLN A 1 647 ? 72.307 -23.616 -84.541 1.00 82.06 647 GLN A N 1
ATOM 5121 C CA . GLN A 1 647 ? 72.393 -22.364 -85.310 1.00 82.06 647 GLN A CA 1
ATOM 5122 C C . GLN A 1 647 ? 73.388 -21.370 -84.690 1.00 82.06 647 GLN A C 1
ATOM 5124 O O . GLN A 1 647 ? 74.222 -20.813 -85.409 1.00 82.06 647 GLN A O 1
ATOM 5129 N N . LEU A 1 648 ? 73.364 -21.182 -83.365 1.00 84.94 648 LEU A N 1
ATOM 5130 C CA . LEU A 1 648 ? 74.318 -20.326 -82.652 1.00 84.94 648 LEU A CA 1
ATOM 5131 C C . LEU A 1 648 ? 75.763 -20.828 -82.829 1.00 84.94 648 LEU A C 1
ATOM 5133 O O . LEU A 1 648 ? 76.650 -20.043 -83.153 1.00 84.94 648 LEU A O 1
ATOM 5137 N N . LYS A 1 649 ? 75.991 -22.140 -82.712 1.00 87.69 649 LYS A N 1
ATOM 5138 C CA . LYS A 1 649 ? 77.279 -22.817 -82.943 1.00 87.69 649 LYS A CA 1
ATOM 5139 C C . LYS A 1 649 ? 77.771 -22.690 -84.390 1.00 87.69 649 LYS A C 1
ATOM 5141 O O . LYS A 1 649 ? 78.949 -22.409 -84.620 1.00 87.69 649 LYS A O 1
ATOM 5146 N N . ASN A 1 650 ? 76.888 -22.815 -85.379 1.00 85.62 650 ASN A N 1
ATOM 5147 C CA . ASN A 1 650 ? 77.237 -22.589 -86.785 1.00 85.62 650 ASN A CA 1
ATOM 5148 C C . ASN A 1 650 ? 77.554 -21.111 -87.074 1.00 85.62 650 ASN A C 1
ATOM 5150 O O . ASN A 1 650 ? 78.489 -20.821 -87.821 1.00 85.62 650 ASN A O 1
ATOM 5154 N N . ARG A 1 651 ? 76.856 -20.169 -86.423 1.00 85.25 651 ARG A N 1
ATOM 5155 C CA . ARG A 1 651 ? 77.155 -18.731 -86.502 1.00 85.25 651 ARG A CA 1
ATOM 5156 C C . ARG A 1 651 ? 78.491 -18.381 -85.842 1.00 85.25 651 ARG A C 1
ATOM 5158 O O . ARG A 1 651 ? 79.281 -17.667 -86.452 1.00 85.25 651 ARG A O 1
ATOM 5165 N N . ILE A 1 652 ? 78.779 -18.922 -84.655 1.00 85.12 652 ILE A N 1
ATOM 5166 C CA . ILE A 1 652 ? 80.071 -18.760 -83.968 1.00 85.12 652 ILE A CA 1
ATOM 5167 C C . ILE A 1 652 ? 81.201 -19.301 -84.845 1.00 85.12 652 ILE A C 1
ATOM 5169 O O . ILE A 1 652 ? 82.116 -18.553 -85.164 1.00 85.12 652 ILE A O 1
ATOM 5173 N N . THR A 1 653 ? 81.108 -20.540 -85.337 1.00 85.31 653 THR A N 1
ATOM 5174 C CA . THR A 1 653 ? 82.172 -21.100 -86.191 1.00 85.31 653 THR A CA 1
ATOM 5175 C C . THR A 1 653 ? 82.293 -20.408 -87.553 1.00 85.31 653 THR A C 1
ATOM 5177 O O . THR A 1 653 ? 83.350 -20.510 -88.174 1.00 85.31 653 THR A O 1
ATOM 5180 N N . SER A 1 654 ? 81.259 -19.712 -88.052 1.00 83.94 654 SER A N 1
ATOM 5181 C CA . SER A 1 654 ? 81.386 -18.815 -89.217 1.00 83.94 654 SER A CA 1
ATOM 5182 C C . SER A 1 654 ? 82.190 -17.572 -88.856 1.00 83.94 654 SER A C 1
ATOM 5184 O O . SER A 1 654 ? 83.189 -17.293 -89.510 1.00 83.94 654 SER A O 1
ATOM 5186 N N . LEU A 1 655 ? 81.834 -16.895 -87.760 1.00 84.75 655 LEU A N 1
ATOM 5187 C CA . LEU A 1 655 ? 82.556 -15.722 -87.263 1.00 84.75 655 LEU A CA 1
ATOM 5188 C C . LEU A 1 655 ? 84.014 -16.052 -86.906 1.00 84.75 655 LEU A C 1
ATOM 5190 O O . LEU A 1 655 ? 84.903 -15.266 -87.205 1.00 84.75 655 LEU A O 1
ATOM 5194 N N . GLU A 1 656 ? 84.297 -17.230 -86.345 1.00 84.19 656 GLU A N 1
ATOM 5195 C CA . GLU A 1 656 ? 85.664 -17.717 -86.117 1.00 84.19 656 GLU A CA 1
ATOM 5196 C C . GLU A 1 656 ? 86.428 -17.928 -87.430 1.00 84.19 656 GLU A C 1
ATOM 5198 O O . GLU A 1 656 ? 87.602 -17.569 -87.513 1.00 84.19 656 GLU A O 1
ATOM 5203 N N . ARG A 1 657 ? 85.780 -18.470 -88.471 1.00 82.38 657 ARG A N 1
ATOM 5204 C CA . ARG A 1 657 ? 86.375 -18.614 -89.812 1.00 82.38 657 ARG A CA 1
ATOM 5205 C C . ARG A 1 657 ? 86.600 -17.262 -90.486 1.00 82.38 657 ARG A C 1
ATOM 5207 O O . ARG A 1 657 ? 87.646 -17.077 -91.095 1.00 82.38 657 ARG A O 1
ATOM 5214 N N . GLU A 1 658 ? 85.685 -16.311 -90.333 1.00 82.31 658 GLU A N 1
ATOM 5215 C CA . GLU A 1 658 ? 85.836 -14.929 -90.805 1.00 82.31 658 GLU A CA 1
ATOM 5216 C C . GLU A 1 658 ? 86.967 -14.205 -90.060 1.00 82.31 658 GLU A C 1
ATOM 5218 O O . GLU A 1 658 ? 87.770 -13.522 -90.687 1.00 82.31 658 GLU A O 1
ATOM 5223 N N . LEU A 1 659 ? 87.112 -14.407 -88.747 1.00 82.19 659 LEU A N 1
ATOM 5224 C CA . LEU A 1 659 ? 88.206 -13.855 -87.940 1.00 82.19 659 LEU A CA 1
ATOM 5225 C C . LEU A 1 659 ? 89.551 -14.509 -88.313 1.00 82.19 659 LEU A C 1
ATOM 5227 O O . LEU A 1 659 ? 90.565 -13.819 -88.440 1.00 82.19 659 LEU A O 1
ATOM 5231 N N . GLN A 1 660 ? 89.578 -15.821 -88.572 1.00 83.69 660 GLN A N 1
ATOM 5232 C CA . GLN A 1 660 ? 90.757 -16.516 -89.099 1.00 83.69 660 GLN A CA 1
ATOM 5233 C C . GLN A 1 660 ? 91.124 -16.037 -90.509 1.00 83.69 660 GLN A C 1
ATOM 5235 O O . GLN A 1 660 ? 92.296 -15.760 -90.755 1.00 83.69 660 GLN A O 1
ATOM 5240 N N . ASP A 1 661 ? 90.161 -15.864 -91.414 1.00 80.75 661 ASP A N 1
ATOM 5241 C CA . ASP A 1 661 ? 90.385 -15.333 -92.763 1.00 80.75 661 ASP A CA 1
ATOM 5242 C C . ASP A 1 661 ? 90.813 -13.856 -92.732 1.00 80.75 661 ASP A C 1
ATOM 5244 O O . ASP A 1 661 ? 91.763 -13.487 -93.412 1.00 80.75 661 ASP A O 1
ATOM 5248 N N . LEU A 1 662 ? 90.245 -13.018 -91.860 1.00 79.88 662 LEU A N 1
ATOM 5249 C CA . LEU A 1 662 ? 90.738 -11.659 -91.587 1.00 79.88 662 LEU A CA 1
ATOM 5250 C C . LEU A 1 662 ? 92.159 -11.666 -91.001 1.00 79.88 662 LEU A C 1
ATOM 5252 O O . LEU A 1 662 ? 92.965 -10.794 -91.330 1.00 79.88 662 LEU A O 1
ATOM 5256 N N . THR A 1 663 ? 92.504 -12.654 -90.173 1.00 81.50 663 THR A N 1
ATOM 5257 C CA . THR A 1 663 ? 93.860 -12.833 -89.626 1.00 81.50 663 THR A CA 1
ATOM 5258 C C . THR A 1 663 ? 94.844 -13.287 -90.708 1.00 81.50 663 THR A C 1
ATOM 5260 O O . THR A 1 663 ? 95.976 -12.805 -90.760 1.00 81.50 663 THR A O 1
ATOM 5263 N N . VAL A 1 664 ? 94.429 -14.185 -91.604 1.00 79.69 664 VAL A N 1
ATOM 5264 C CA . VAL A 1 664 ? 95.222 -14.647 -92.752 1.00 79.69 664 VAL A CA 1
ATOM 5265 C C . VAL A 1 664 ? 95.369 -13.534 -93.789 1.00 79.69 664 VAL A C 1
ATOM 5267 O O . VAL A 1 664 ? 96.480 -13.299 -94.249 1.00 79.69 664 VAL A O 1
ATOM 5270 N N . LYS A 1 665 ? 94.313 -12.769 -94.083 1.00 77.12 665 LYS A N 1
ATOM 5271 C CA . LYS A 1 665 ? 94.357 -11.568 -94.929 1.00 77.12 665 LYS A CA 1
ATOM 5272 C C . LYS A 1 665 ? 95.293 -10.510 -94.351 1.00 77.12 665 LYS A C 1
ATOM 5274 O O . LYS A 1 665 ? 96.131 -10.027 -95.101 1.00 77.12 665 LYS A O 1
ATOM 5279 N N . ASN A 1 666 ? 95.248 -10.237 -93.041 1.00 72.94 666 ASN A N 1
ATOM 5280 C CA . ASN A 1 666 ? 96.222 -9.363 -92.370 1.00 72.94 666 ASN A CA 1
ATOM 5281 C C . ASN A 1 666 ? 97.665 -9.878 -92.515 1.00 72.94 666 ASN A C 1
ATOM 5283 O O . ASN A 1 666 ? 98.568 -9.117 -92.858 1.00 72.94 666 ASN A O 1
ATOM 5287 N N . LYS A 1 667 ? 97.902 -11.182 -92.310 1.00 79.00 667 LYS A N 1
ATOM 5288 C CA . LYS A 1 667 ? 99.225 -11.794 -92.536 1.00 79.00 667 LYS A CA 1
ATOM 5289 C C . LYS A 1 667 ? 99.671 -11.665 -93.998 1.00 79.00 667 LYS A C 1
ATOM 5291 O O . LYS A 1 667 ? 100.826 -11.337 -94.243 1.00 79.00 667 LYS A O 1
ATOM 5296 N N . ILE A 1 668 ? 98.766 -11.857 -94.958 1.00 75.75 668 ILE A N 1
ATOM 5297 C CA . ILE A 1 668 ? 99.034 -11.724 -96.397 1.00 75.75 668 ILE A CA 1
ATOM 5298 C C . ILE A 1 668 ? 99.280 -10.264 -96.795 1.00 75.75 668 ILE A C 1
ATOM 5300 O O . ILE A 1 668 ? 100.149 -10.026 -97.627 1.00 75.75 668 ILE A O 1
ATOM 5304 N N . THR A 1 669 ? 98.591 -9.271 -96.220 1.00 72.06 669 THR A N 1
ATOM 5305 C CA . THR A 1 669 ? 98.925 -7.856 -96.460 1.00 72.06 669 THR A CA 1
ATOM 5306 C C . THR A 1 669 ? 100.279 -7.497 -95.862 1.00 72.06 669 THR A C 1
ATOM 5308 O O . THR A 1 669 ? 101.070 -6.851 -96.542 1.00 72.06 669 THR A O 1
ATOM 5311 N N . ASN A 1 670 ? 100.594 -7.981 -94.658 1.00 74.75 670 ASN A N 1
ATOM 5312 C CA . ASN A 1 670 ? 101.877 -7.715 -94.004 1.00 74.75 670 ASN A CA 1
ATOM 5313 C C . ASN A 1 670 ? 103.052 -8.361 -94.762 1.00 74.75 670 ASN A C 1
ATOM 5315 O O . ASN A 1 670 ? 104.059 -7.703 -95.008 1.00 74.75 670 ASN A O 1
ATOM 5319 N N . GLU A 1 671 ? 102.912 -9.608 -95.221 1.00 69.81 671 GLU A N 1
ATOM 5320 C CA . GLU A 1 671 ? 103.931 -10.264 -96.055 1.00 69.81 671 GLU A CA 1
ATOM 5321 C C . GLU A 1 671 ? 103.953 -9.740 -97.501 1.00 69.81 671 GLU A C 1
ATOM 5323 O O . GLU A 1 671 ? 105.015 -9.700 -98.115 1.00 69.81 671 GLU A O 1
ATOM 5328 N N . ARG A 1 672 ? 102.836 -9.243 -98.054 1.00 67.56 672 ARG A N 1
ATOM 5329 C CA . ARG A 1 672 ? 102.850 -8.526 -99.345 1.00 67.56 672 ARG A CA 1
ATOM 5330 C C . ARG A 1 672 ? 103.628 -7.214 -99.243 1.00 67.56 672 ARG A C 1
ATOM 5332 O O . ARG A 1 672 ? 104.364 -6.896 -100.173 1.00 67.56 672 ARG A O 1
ATOM 5339 N N . ILE A 1 673 ? 103.489 -6.474 -98.141 1.00 64.69 673 ILE A N 1
ATOM 5340 C CA . ILE A 1 673 ? 104.309 -5.286 -97.856 1.00 64.69 673 ILE A CA 1
ATOM 5341 C C . ILE A 1 673 ? 105.788 -5.701 -97.795 1.00 64.69 673 ILE A C 1
ATOM 5343 O O . ILE A 1 673 ? 106.583 -5.212 -98.590 1.00 64.69 673 ILE A O 1
ATOM 5347 N N . ARG A 1 674 ? 106.125 -6.702 -96.973 1.00 68.44 674 ARG A N 1
ATOM 5348 C CA . ARG A 1 674 ? 107.495 -7.217 -96.792 1.00 68.44 674 ARG A CA 1
ATOM 5349 C C . ARG A 1 674 ? 108.154 -7.746 -98.077 1.00 68.44 674 ARG A C 1
ATOM 5351 O O . ARG A 1 674 ? 109.346 -7.553 -98.291 1.00 68.44 674 ARG A O 1
ATOM 5358 N N . LEU A 1 675 ? 107.396 -8.404 -98.956 1.00 58.72 675 LEU A N 1
ATOM 5359 C CA . LEU A 1 675 ? 107.889 -8.881 -100.257 1.00 58.72 675 LEU A CA 1
ATOM 5360 C C . LEU A 1 675 ? 107.991 -7.763 -101.307 1.00 58.72 675 LEU A C 1
ATOM 5362 O O . LEU A 1 675 ? 108.775 -7.892 -102.245 1.00 58.72 675 LEU A O 1
ATOM 5366 N N . SER A 1 676 ? 107.265 -6.652 -101.141 1.00 59.69 676 SER A N 1
ATOM 5367 C CA . SER A 1 676 ? 107.406 -5.470 -102.009 1.00 59.69 676 SER A CA 1
ATOM 5368 C C . SER A 1 676 ? 108.746 -4.748 -101.806 1.00 59.69 676 SER A C 1
ATOM 5370 O O . SER A 1 676 ? 109.156 -3.965 -102.658 1.00 59.69 676 SER A O 1
ATOM 5372 N N . GLU A 1 677 ? 109.453 -5.036 -100.710 1.00 58.41 677 GLU A N 1
ATOM 5373 C CA . GLU A 1 677 ? 110.758 -4.457 -100.371 1.00 58.41 677 GLU A CA 1
ATOM 5374 C C . GLU A 1 677 ? 111.948 -5.256 -100.962 1.00 58.41 677 GLU A C 1
ATOM 5376 O O . GLU A 1 677 ? 113.097 -4.837 -100.826 1.00 58.41 677 GLU A O 1
ATOM 5381 N N . LEU A 1 678 ? 111.712 -6.405 -101.624 1.00 47.53 678 LEU A N 1
ATOM 5382 C CA . LEU A 1 678 ? 112.758 -7.401 -101.927 1.00 47.53 678 LEU A CA 1
ATOM 5383 C C . LEU A 1 678 ? 112.685 -8.056 -103.335 1.00 47.53 678 LEU A C 1
ATOM 5385 O O . LEU A 1 678 ? 112.448 -9.261 -103.424 1.00 47.53 678 LEU A O 1
ATOM 5389 N N . ARG A 1 679 ? 112.995 -7.302 -104.419 1.00 35.78 679 ARG A N 1
ATOM 5390 C CA . ARG A 1 679 ? 113.846 -7.686 -105.605 1.00 35.78 679 ARG A CA 1
ATOM 5391 C C . ARG A 1 679 ? 113.502 -6.906 -106.917 1.00 35.78 679 ARG A C 1
ATOM 5393 O O . ARG A 1 679 ? 112.339 -6.567 -107.106 1.00 35.78 679 ARG A O 1
ATOM 5400 N N . PRO A 1 680 ? 114.465 -6.627 -107.840 1.00 44.88 680 PRO A N 1
ATOM 5401 C CA . PRO A 1 680 ? 114.237 -5.821 -109.063 1.00 44.88 680 PRO A CA 1
ATOM 5402 C C . PRO A 1 680 ? 113.748 -6.574 -110.331 1.00 44.88 680 PRO A C 1
ATOM 5404 O O . PRO A 1 680 ? 113.542 -7.784 -110.322 1.00 44.88 680 PRO A O 1
ATOM 5407 N N . GLN A 1 681 ? 113.587 -5.806 -111.424 1.00 40.75 681 GLN A N 1
ATOM 5408 C CA . GLN A 1 681 ? 112.979 -6.131 -112.736 1.00 40.75 681 GLN A CA 1
ATOM 5409 C C . GLN A 1 681 ? 113.722 -7.151 -113.634 1.00 40.75 681 GLN A C 1
ATOM 5411 O O . GLN A 1 681 ? 114.934 -7.304 -113.511 1.00 40.75 681 GLN A O 1
ATOM 5416 N N . ILE A 1 682 ? 113.003 -7.708 -114.634 1.00 32.25 682 ILE A N 1
ATOM 5417 C CA . ILE A 1 682 ? 113.287 -7.641 -116.102 1.00 32.25 682 ILE A CA 1
ATOM 5418 C C . ILE A 1 682 ? 112.101 -8.257 -116.912 1.00 32.25 682 ILE A C 1
ATOM 5420 O O . ILE A 1 682 ? 111.278 -8.978 -116.352 1.00 32.25 682 ILE A O 1
ATOM 5424 N N . SER A 1 683 ? 111.957 -7.921 -118.204 1.00 36.03 683 SER A N 1
ATOM 5425 C CA . SER A 1 683 ? 110.869 -8.314 -119.155 1.00 36.03 683 SER A CA 1
ATOM 5426 C C . SER A 1 683 ? 111.494 -8.887 -120.470 1.00 36.03 683 SER A C 1
ATOM 5428 O O . SER A 1 683 ? 112.685 -9.195 -120.386 1.00 36.03 683 SER A O 1
ATOM 5430 N N . PRO A 1 684 ? 110.868 -9.004 -121.686 1.00 56.44 684 PRO A N 1
ATOM 5431 C CA . PRO A 1 684 ? 109.480 -8.758 -122.170 1.00 56.44 684 PRO A CA 1
ATOM 5432 C C . PRO A 1 684 ? 108.936 -9.765 -123.259 1.00 56.44 684 PRO A C 1
ATOM 5434 O O . PRO A 1 684 ? 109.572 -10.778 -123.518 1.00 56.44 684 PRO A O 1
ATOM 5437 N N . ILE A 1 685 ? 107.833 -9.403 -123.969 1.00 33.59 685 ILE A N 1
ATOM 5438 C CA . ILE A 1 685 ? 107.356 -9.892 -125.313 1.00 33.59 685 ILE A CA 1
ATOM 5439 C C . ILE A 1 685 ? 106.785 -11.337 -125.382 1.00 33.59 685 ILE A C 1
ATOM 5441 O O . ILE A 1 685 ? 107.364 -12.239 -124.797 1.00 33.59 685 ILE A O 1
ATOM 5445 N N . ASN A 1 686 ? 105.748 -11.723 -126.156 1.00 33.94 686 ASN A N 1
ATOM 5446 C CA . ASN A 1 686 ? 104.479 -11.173 -126.723 1.00 33.94 686 ASN A CA 1
ATOM 5447 C C . ASN A 1 686 ? 103.658 -12.425 -127.200 1.00 33.94 686 ASN A C 1
ATOM 5449 O O . ASN A 1 686 ? 104.252 -13.489 -127.337 1.00 33.94 686 ASN A O 1
ATOM 5453 N N . SER A 1 687 ? 102.340 -12.464 -127.460 1.00 30.72 687 SER A N 1
ATOM 5454 C CA . SER A 1 687 ? 101.436 -11.525 -128.162 1.00 30.72 687 SER A CA 1
ATOM 5455 C C . SER A 1 687 ? 99.953 -11.965 -128.090 1.00 30.72 687 SER A C 1
ATOM 5457 O O . SER A 1 687 ? 99.717 -13.159 -128.232 1.00 30.72 687 SER A O 1
ATOM 5459 N N . ARG A 1 688 ? 99.020 -10.985 -128.095 1.00 34.25 688 ARG A N 1
ATOM 5460 C CA . ARG A 1 688 ? 97.629 -10.988 -128.655 1.00 34.25 688 ARG A CA 1
ATOM 5461 C C . ARG A 1 688 ? 96.592 -12.033 -128.157 1.00 34.25 688 ARG A C 1
ATOM 5463 O O . ARG A 1 688 ? 96.937 -13.173 -127.896 1.00 34.25 688 ARG A O 1
ATOM 5470 N N . THR A 1 689 ? 95.293 -11.722 -128.026 1.00 34.81 689 THR A N 1
ATOM 5471 C CA . THR A 1 689 ? 94.496 -10.493 -128.305 1.00 34.81 689 THR A CA 1
ATOM 5472 C C . THR A 1 689 ? 93.255 -10.464 -127.391 1.00 34.81 689 THR A C 1
ATOM 5474 O O . THR A 1 689 ? 92.704 -11.529 -127.149 1.00 34.81 689 THR A O 1
ATOM 5477 N N . ASP A 1 690 ? 92.860 -9.258 -126.960 1.00 35.19 690 ASP A N 1
ATOM 5478 C CA . ASP A 1 690 ? 91.502 -8.669 -126.833 1.00 35.19 690 ASP A CA 1
ATOM 5479 C C . ASP A 1 690 ? 90.362 -9.456 -126.100 1.00 35.19 690 ASP A C 1
ATOM 5481 O O . ASP A 1 690 ? 90.242 -10.669 -126.205 1.00 35.19 690 ASP A O 1
ATOM 5485 N N . ASP A 1 691 ? 89.443 -8.841 -125.337 1.00 36.00 691 ASP A N 1
ATOM 5486 C CA . ASP A 1 691 ? 89.240 -7.408 -125.062 1.00 36.00 691 ASP A CA 1
ATOM 5487 C C . ASP A 1 691 ? 88.503 -7.114 -123.727 1.00 36.00 691 ASP A C 1
ATOM 5489 O O . ASP A 1 691 ? 88.024 -8.006 -123.028 1.00 36.00 691 ASP A O 1
ATOM 5493 N N . ASN A 1 692 ? 88.338 -5.814 -123.480 1.00 32.59 692 ASN A N 1
ATOM 5494 C CA . ASN A 1 692 ? 87.454 -5.100 -122.565 1.00 32.59 692 ASN A CA 1
ATOM 5495 C C . ASN A 1 692 ? 87.840 -4.945 -121.083 1.00 32.59 692 ASN A C 1
ATOM 5497 O O . ASN A 1 692 ? 88.219 -5.857 -120.351 1.00 32.59 692 ASN A O 1
ATOM 5501 N N . ARG A 1 693 ? 87.720 -3.681 -120.663 1.00 35.78 693 ARG A N 1
ATOM 5502 C CA . ARG A 1 693 ? 87.958 -3.122 -119.323 1.00 35.78 693 ARG A CA 1
ATOM 5503 C C . ARG A 1 693 ? 86.555 -2.846 -118.695 1.00 35.78 693 ARG A C 1
ATOM 5505 O O . ARG A 1 693 ? 85.562 -3.287 -119.252 1.00 35.78 693 ARG A O 1
ATOM 5512 N N . GLN A 1 694 ? 86.337 -2.191 -117.550 1.00 32.72 694 GLN A N 1
ATOM 5513 C CA . GLN A 1 694 ? 87.156 -1.232 -116.810 1.00 32.72 694 GLN A CA 1
ATOM 5514 C C . GLN A 1 694 ? 86.702 -1.126 -115.337 1.00 32.72 694 GLN A C 1
ATOM 5516 O O . GLN A 1 694 ? 85.573 -1.438 -114.979 1.00 32.72 694 GLN A O 1
ATOM 5521 N N . THR A 1 695 ? 87.621 -0.692 -114.476 1.00 38.25 695 THR A N 1
ATOM 5522 C CA . THR A 1 695 ? 87.417 -0.296 -113.059 1.00 38.25 695 THR A CA 1
ATOM 5523 C C . THR A 1 695 ? 87.695 1.238 -112.971 1.00 38.25 695 THR A C 1
ATOM 5525 O O . THR A 1 695 ? 87.869 1.798 -114.056 1.00 38.25 695 THR A O 1
ATOM 5528 N N . PRO A 1 696 ? 87.826 1.978 -111.827 1.00 49.97 696 PRO A N 1
ATOM 5529 C CA . PRO A 1 696 ? 87.927 1.554 -110.411 1.00 49.97 696 PRO A CA 1
ATOM 5530 C C . PRO A 1 696 ? 87.393 2.512 -109.294 1.00 49.97 696 PRO A C 1
ATOM 5532 O O . PRO A 1 696 ? 87.122 3.678 -109.540 1.00 49.97 696 PRO A O 1
ATOM 5535 N N . ARG A 1 697 ? 87.532 2.068 -108.017 1.00 34.47 697 ARG A N 1
ATOM 5536 C CA . ARG A 1 697 ? 87.732 2.899 -106.779 1.00 34.47 697 ARG A CA 1
ATOM 5537 C C . ARG A 1 697 ? 86.542 3.792 -106.344 1.00 34.47 697 ARG A C 1
ATOM 5539 O O . ARG A 1 697 ? 85.701 4.120 -107.154 1.00 34.47 697 ARG A O 1
ATOM 5546 N N . LYS A 1 698 ? 86.372 4.253 -105.092 1.00 32.22 698 LYS A N 1
ATOM 5547 C CA . LYS A 1 698 ? 86.921 4.044 -103.713 1.00 32.22 698 LYS A CA 1
ATOM 5548 C C . LYS A 1 698 ? 85.666 3.951 -102.789 1.00 32.22 698 LYS A C 1
ATOM 5550 O O . LYS A 1 698 ? 84.599 4.352 -103.221 1.00 32.22 698 LYS A O 1
ATOM 5555 N N . GLY A 1 699 ? 85.657 3.492 -101.535 1.00 32.75 699 GLY A N 1
ATOM 5556 C CA . GLY A 1 699 ? 86.735 3.196 -100.590 1.00 32.75 699 GLY A CA 1
ATOM 5557 C C . GLY A 1 699 ? 86.635 4.059 -99.318 1.00 32.75 699 GLY A C 1
ATOM 5558 O O . GLY A 1 699 ? 87.461 4.954 -99.159 1.00 32.75 699 GLY A O 1
ATOM 5559 N N . GLN A 1 700 ? 85.654 3.808 -98.433 1.00 31.47 700 GLN A N 1
ATOM 5560 C CA . GLN A 1 700 ? 85.545 4.482 -97.124 1.00 31.47 700 GLN A CA 1
ATOM 5561 C C . GLN A 1 700 ? 84.689 3.700 -96.099 1.00 31.47 700 GLN A C 1
ATOM 5563 O O . GLN A 1 700 ? 83.615 3.212 -96.432 1.00 31.47 700 GLN A O 1
ATOM 5568 N N . VAL A 1 701 ? 85.190 3.603 -94.862 1.00 43.47 701 VAL A N 1
ATOM 5569 C CA . VAL A 1 701 ? 84.580 3.116 -93.596 1.00 43.47 701 VAL A CA 1
ATOM 5570 C C . VAL A 1 701 ? 85.413 3.816 -92.486 1.00 43.47 701 VAL A C 1
ATOM 5572 O O . VAL A 1 701 ? 86.605 4.012 -92.754 1.00 43.47 701 VAL A O 1
ATOM 5575 N N . PRO A 1 702 ? 84.917 4.219 -91.289 1.00 54.38 702 PRO A N 1
ATOM 5576 C CA . PRO A 1 702 ? 83.650 3.879 -90.624 1.00 54.38 702 PRO A CA 1
ATOM 5577 C C . PRO A 1 702 ? 82.762 5.076 -90.219 1.00 54.38 702 PRO A C 1
ATOM 5579 O O . PRO A 1 702 ? 83.228 6.208 -90.151 1.00 54.38 702 PRO A O 1
ATOM 5582 N N . PHE A 1 703 ? 81.528 4.785 -89.789 1.00 30.45 703 PHE A N 1
ATOM 5583 C CA . PHE A 1 703 ? 80.869 5.512 -88.693 1.00 30.45 703 PHE A CA 1
ATOM 5584 C C . PHE A 1 703 ? 79.970 4.572 -87.869 1.00 30.45 703 PHE A C 1
ATOM 5586 O O . PHE A 1 703 ? 79.512 3.548 -88.373 1.00 30.45 703 PHE A O 1
ATOM 5593 N N . PHE A 1 704 ? 79.769 4.897 -86.588 1.00 38.06 704 PHE A N 1
ATOM 5594 C CA . PHE A 1 704 ? 78.985 4.108 -85.629 1.00 38.06 704 PHE A CA 1
ATOM 5595 C C . PHE A 1 704 ? 77.513 4.546 -85.587 1.00 38.06 704 PHE A C 1
ATOM 5597 O O . PHE A 1 704 ? 77.243 5.702 -85.274 1.00 38.06 704 PHE A O 1
ATOM 5604 N N . SER A 1 705 ? 76.587 3.598 -85.743 1.00 35.78 705 SER A N 1
ATOM 5605 C CA . SER A 1 705 ? 75.291 3.529 -85.041 1.00 35.78 705 SER A CA 1
ATOM 5606 C C . SER A 1 705 ? 74.666 2.136 -85.292 1.00 35.78 705 SER A C 1
ATOM 5608 O O . SER A 1 705 ? 75.051 1.462 -86.244 1.00 35.78 705 SER A O 1
ATOM 5610 N N . ALA A 1 706 ? 73.771 1.590 -84.466 1.00 34.53 706 ALA A N 1
ATOM 5611 C CA . ALA A 1 706 ? 73.306 2.015 -83.144 1.00 34.53 706 ALA A CA 1
ATOM 5612 C C . ALA A 1 706 ? 73.191 0.793 -82.209 1.00 34.53 706 ALA A C 1
ATOM 5614 O O . ALA A 1 706 ? 73.069 -0.340 -82.676 1.00 34.53 706 ALA A O 1
ATOM 5615 N N . LEU A 1 707 ? 73.152 1.033 -80.894 1.00 44.09 707 LEU A N 1
ATOM 5616 C CA . LEU A 1 707 ? 72.366 0.163 -80.017 1.00 44.09 707 LEU A CA 1
ATOM 5617 C C . LEU A 1 707 ? 70.887 0.360 -80.371 1.00 44.09 707 LEU A C 1
ATOM 5619 O O . LEU A 1 707 ? 70.457 1.510 -80.425 1.00 44.09 707 LEU A O 1
ATOM 5623 N N . ASP A 1 708 ? 70.118 -0.722 -80.475 1.00 45.31 708 ASP A N 1
ATOM 5624 C CA . ASP A 1 708 ? 68.908 -0.854 -79.656 1.00 45.31 708 ASP A CA 1
ATOM 5625 C C . ASP A 1 708 ? 68.487 -2.334 -79.517 1.00 45.31 708 ASP A C 1
ATOM 5627 O O . ASP A 1 708 ? 68.687 -3.113 -80.450 1.00 45.31 708 ASP A O 1
ATOM 5631 N N . ARG A 1 709 ? 67.856 -2.660 -78.379 1.00 40.66 709 ARG A N 1
ATOM 5632 C CA . ARG A 1 709 ? 67.224 -3.947 -77.986 1.00 40.66 709 ARG A CA 1
ATOM 5633 C C . ARG A 1 709 ? 68.133 -5.158 -77.720 1.00 40.66 709 ARG A C 1
ATOM 5635 O O . ARG A 1 709 ? 68.414 -5.931 -78.660 1.00 40.66 709 ARG A O 1
#

Sequence (709 aa):
MSLQAELLRKDDILKGLSFDMSLLQESASNTKDQKDNLKEMVTTMEALEDELVVKSSELEQTIAHSQLLEAQLTEKIDAMSNLESDIAKGLLSLQNISCENLDLRAQIQEALAAKCSLEEELTEKKSLAESLETEVSQMGDALGEMSDTVESLRSHLSELTSERDQLQLKMHSLEDKLQRTEAWAEETEAIAEEAQQTAESRKMYAEEKEAEVKLLERSVEELECTINVLENKVDILKGEAERQRLQREELEDELHSVKYQMQNVENVDTDMKRHLEEKERGLEEAQKHIQILESSISDKDAEISQFKAHVTELNLHAEAQASEYKQKFKALEAMVEQVKPEGHFSHSTSSSSNKSEKNAAKSRGSSSPFKCIGLGLAQQIKSEKNEDLAAARLQIEELESLAAAESMTHDVIRDLLGVKLDMTNYVSLLDDKQVQKIAEKAQLGTSEPHVKDQEIVKLKQQLSEFIEERRGWLEEIDRKHAELVAAQVALEKLHQRDQLHKTENEMLKMESVNHKKKVMELEGEVKKLSGQQNIQQRIHHHAKIKEENYSLKIHNEDLSAKLRRAEINLSRIKEELAHHRASAGKSPYIDFDGEQRLMDKLKETEEDKVQLAQKLLGLCTGILRAAGITKPVSSITPTIAEDALEQLKNRITSLERELQDLTVKNKITNERIRLSELRPQISPINSRTDDNRQTPRKGQVPFFSALDR

Radius of gyration: 128.24 Å; chains: 1; bounding box: 276×168×400 Å